Protein AF-A0A9D5Q7T9-F1 (afdb_monomer_lite)

Secondary structure (DSSP, 8-state):
-PPPP-HHHHGGGEEE----PPPTTPPP--PEE-S-BEEETTEEE---TT--EEEGGGEEEEEEEEETTEEEEEEEEEEETT-SSPEEEETTTB-HHHH-TT--S--HHHHHHHHHHHHHHSSSEEE-HHHHHHHHH-PPPEESSHHHHHHHHHHHHTTTTTEEEEE-TTT--EEEEEGGG--TT-EEEE-TTT--EEEEPPPPPPPP----S---EEE-TTT--EEETT-SB-TTT--BSS-------PPPPP--PPP-------PPPPPP-PPPPPPP--TTS-GGG---------HHHHHHHHHHHHHHHHHHHHHHHHHHHHHHHHHHHHHHHHHHHHHIIIIISPPPPSSPS--HHHHHHHHHHHHHHHHHHHHHHHHHHHHHHHHHHHHHHHHHHHHHHHHHHTT--

Sequence (413 aa):
MAQSLTLKSISPKLRIVKPKTPPKDAPVTKAYHTTRVTALEGGLNLNRQDGGLVKYADISLLLVFRLDADPDTWYLEVFVYGQAAPFRLSQKVINYRQFLPQVSQRSKDNFAAFLLYLINQLDSVYIDENTLEFLKTQKVISYPDFSLFEEYTRQLWFQLMTWMKFRCEHCGEVYWVDESKVTEQGAKTKCVKCQQIITVKKRPKPEPFTSKEARKTVSCPHCQYENPEGSQFCVMCQKPLVSFTPTPKPQAPPSRSEPAPQQAPEAPPEPTEQVPSPAPDLSTLPLQARTQIRTNLSLREIALSLQEDINTLENKFAWFTKFSKTMQVLGFVFLIGGILIAAYIYFVIPNPEPPEVFTSQQRLTYAGMALGTGFLLSLASIIVSNIISLNLEIERNTKVTALLIQRLLSKQE

InterPro domains:
  IPR011723 Zinc finger/thioredoxin putative [PF13717] (164-198)
  IPR011723 Zinc finger/thioredoxin putative [TIGR02098] (164-200)

pLDDT: mean 84.51, std 15.28, range [34.31, 98.56]

Radius of gyration: 34.23 Å; chains: 1; bounding box: 96×74×90 Å

Organism: NCBI:txid2044937

Structure (mmCIF, N/CA/C/O backbone):
data_AF-A0A9D5Q7T9-F1
#
_entry.id   AF-A0A9D5Q7T9-F1
#
loop_
_atom_site.group_PDB
_atom_site.id
_atom_site.type_symbol
_atom_site.label_atom_id
_atom_site.label_alt_id
_atom_site.label_comp_id
_atom_site.label_asym_id
_atom_site.label_entity_id
_atom_site.label_seq_id
_atom_site.pdbx_PDB_ins_code
_atom_site.Cartn_x
_atom_site.Cartn_y
_atom_site.Cartn_z
_atom_site.occupancy
_atom_site.B_iso_or_equiv
_atom_site.auth_seq_id
_atom_site.auth_comp_id
_atom_site.auth_asym_id
_atom_site.auth_atom_id
_atom_site.pdbx_PDB_model_num
ATOM 1 N N . MET A 1 1 ? -24.406 -15.693 -0.189 1.00 51.09 1 MET A N 1
ATOM 2 C CA . MET A 1 1 ? -23.409 -14.963 -1.005 1.00 51.09 1 MET A CA 1
ATOM 3 C C . MET A 1 1 ? -22.923 -13.778 -0.185 1.00 51.09 1 MET A C 1
ATOM 5 O O . MET A 1 1 ? -23.769 -13.081 0.361 1.00 51.09 1 MET A O 1
ATOM 9 N N . ALA A 1 2 ? -21.612 -13.583 -0.008 1.00 66.19 2 ALA A N 1
ATOM 10 C CA . ALA A 1 2 ? -21.124 -12.405 0.716 1.00 66.19 2 ALA A CA 1
ATOM 11 C C . ALA A 1 2 ? -21.390 -11.159 -0.136 1.00 66.19 2 ALA A C 1
ATOM 13 O O . ALA A 1 2 ? -21.081 -11.155 -1.326 1.00 66.19 2 ALA A O 1
ATOM 14 N N . GLN A 1 3 ? -22.001 -10.133 0.452 1.00 74.62 3 GLN A N 1
ATOM 15 C CA . GLN A 1 3 ? -22.281 -8.884 -0.244 1.00 74.62 3 GLN A CA 1
ATOM 16 C C . GLN A 1 3 ? -20.952 -8.265 -0.697 1.00 74.62 3 GLN A C 1
ATOM 18 O O . GLN A 1 3 ? -20.054 -8.055 0.120 1.00 74.62 3 GLN A O 1
ATOM 23 N N . SER A 1 4 ? -20.801 -8.014 -1.999 1.00 86.94 4 SER A N 1
ATOM 24 C CA . SER A 1 4 ? -19.589 -7.403 -2.542 1.00 86.94 4 SER A CA 1
ATOM 25 C C . SER A 1 4 ? -19.419 -6.008 -1.940 1.00 86.94 4 SER A C 1
ATOM 27 O O . SER A 1 4 ? -20.280 -5.145 -2.129 1.00 86.94 4 SER A O 1
ATOM 29 N N . LEU A 1 5 ? -18.327 -5.783 -1.209 1.00 93.56 5 LEU A N 1
ATOM 30 C CA . LEU A 1 5 ? -17.993 -4.463 -0.680 1.00 93.56 5 LEU A CA 1
ATOM 31 C C . LEU A 1 5 ? -17.764 -3.500 -1.848 1.00 93.56 5 LEU A C 1
ATOM 33 O O . LEU A 1 5 ? -17.031 -3.815 -2.783 1.00 93.56 5 LEU A O 1
ATOM 37 N N . THR A 1 6 ? -18.386 -2.323 -1.800 1.00 95.44 6 THR A N 1
ATOM 38 C CA . THR A 1 6 ? -18.256 -1.301 -2.848 1.00 95.44 6 THR A CA 1
ATOM 39 C C . THR A 1 6 ? -17.743 0.006 -2.258 1.00 95.44 6 THR A C 1
ATOM 41 O O . THR A 1 6 ? -17.897 0.268 -1.066 1.00 95.44 6 THR A O 1
ATOM 44 N N . LEU A 1 7 ? -17.184 0.888 -3.092 1.00 96.25 7 LEU A N 1
ATOM 45 C CA . LEU A 1 7 ? -16.765 2.219 -2.641 1.00 96.25 7 LEU A CA 1
ATOM 46 C C . LEU A 1 7 ? -17.922 3.006 -1.994 1.00 96.25 7 LEU A C 1
ATOM 48 O O . LEU A 1 7 ? -17.711 3.718 -1.017 1.00 96.25 7 LEU A O 1
ATOM 52 N N . LYS A 1 8 ? -19.157 2.832 -2.485 1.00 97.06 8 LYS A N 1
ATOM 53 C CA . LYS A 1 8 ? -20.352 3.483 -1.922 1.00 97.06 8 LYS A CA 1
ATOM 54 C C . LYS A 1 8 ? -20.645 3.040 -0.487 1.00 97.06 8 LYS A C 1
ATOM 56 O O . LYS A 1 8 ? -21.065 3.863 0.317 1.00 97.06 8 LYS A O 1
ATOM 61 N N . SER A 1 9 ? -20.416 1.768 -0.147 1.00 96.50 9 SER A N 1
ATOM 62 C CA . SER A 1 9 ? -20.680 1.272 1.211 1.00 96.50 9 SER A CA 1
ATOM 63 C C . SER A 1 9 ? -19.648 1.764 2.227 1.00 96.50 9 SER A C 1
ATOM 65 O O . SER A 1 9 ? -19.968 1.897 3.405 1.00 96.50 9 SER A O 1
ATOM 67 N N . ILE A 1 10 ? -18.420 2.057 1.786 1.00 97.00 10 ILE A N 1
ATOM 68 C CA . ILE A 1 10 ? -17.346 2.529 2.671 1.00 97.00 10 ILE A CA 1
ATOM 69 C C . ILE A 1 10 ? -17.153 4.049 2.665 1.00 97.00 10 ILE A C 1
ATOM 71 O O . ILE A 1 10 ? -16.509 4.572 3.573 1.00 97.00 10 ILE A O 1
ATOM 75 N N . SER A 1 11 ? -17.709 4.782 1.693 1.00 97.44 11 SER A N 1
ATOM 76 C CA . SER A 1 11 ? -17.495 6.229 1.564 1.00 97.44 11 SER A CA 1
ATOM 77 C C . SER A 1 11 ? -17.817 7.047 2.823 1.00 97.44 11 SER A C 1
ATOM 79 O O . SER A 1 11 ? -17.066 7.985 3.088 1.00 97.44 11 SER A O 1
ATOM 81 N N . PRO A 1 12 ? -18.828 6.712 3.660 1.00 96.56 12 PRO A N 1
ATOM 82 C CA . PRO A 1 12 ? -19.088 7.465 4.893 1.00 96.56 12 PRO A CA 1
ATOM 83 C C . PRO A 1 12 ? -17.943 7.397 5.919 1.00 96.56 12 PRO A C 1
ATOM 85 O O . PRO A 1 12 ? -17.804 8.298 6.752 1.00 96.56 12 PRO A O 1
ATOM 88 N N . LYS A 1 13 ? -17.112 6.348 5.850 1.00 96.81 13 LYS A N 1
ATOM 89 C CA . LYS A 1 13 ? -15.982 6.099 6.759 1.00 96.81 13 LYS A CA 1
ATOM 90 C C . LYS A 1 13 ? -14.727 6.878 6.362 1.00 96.81 13 LYS A C 1
ATOM 92 O O . LYS A 1 13 ? -13.858 7.113 7.204 1.00 96.81 13 LYS A O 1
ATOM 97 N N . LEU A 1 14 ? -14.634 7.285 5.097 1.00 98.00 14 LEU A N 1
ATOM 98 C CA . LEU A 1 14 ? -13.460 7.947 4.540 1.00 98.00 14 LEU A CA 1
ATOM 99 C C . LEU A 1 14 ? -13.390 9.417 4.964 1.00 98.00 14 LEU A C 1
ATOM 101 O O . LEU A 1 14 ? -14.397 10.130 5.036 1.00 98.00 14 LEU A O 1
ATOM 105 N N . ARG A 1 15 ? -12.170 9.876 5.228 1.00 97.69 15 ARG A N 1
ATOM 106 C CA . ARG A 1 15 ? -11.820 11.280 5.442 1.00 97.69 15 ARG A CA 1
ATOM 107 C C . ARG A 1 15 ? -10.625 11.601 4.551 1.00 97.69 15 ARG A C 1
ATOM 109 O O . ARG A 1 15 ? -9.664 10.843 4.530 1.00 97.69 15 ARG A O 1
ATOM 116 N N . ILE A 1 16 ? -10.684 12.695 3.798 1.00 98.00 16 ILE A N 1
ATOM 117 C CA . ILE A 1 16 ? -9.589 13.069 2.893 1.00 98.00 16 ILE A CA 1
ATOM 118 C C . ILE A 1 16 ? -8.628 14.000 3.622 1.00 98.00 16 ILE A C 1
ATOM 120 O O . ILE A 1 16 ? -9.053 15.007 4.191 1.00 98.00 16 ILE A O 1
ATOM 124 N N . VAL A 1 17 ? -7.341 13.665 3.600 1.00 97.62 17 VAL A N 1
ATOM 125 C CA . VAL A 1 17 ? -6.252 14.529 4.061 1.00 97.62 17 VAL A CA 1
ATOM 126 C C . VAL A 1 17 ? -5.467 15.042 2.857 1.00 97.62 17 VAL A C 1
ATOM 128 O O . VAL A 1 17 ? -5.203 14.305 1.910 1.00 97.62 17 VAL A O 1
ATOM 131 N N . LYS A 1 18 ? -5.115 16.330 2.885 1.00 97.75 18 LYS A N 1
ATOM 132 C CA . LYS A 1 18 ? -4.291 16.975 1.858 1.00 97.75 18 LYS A CA 1
ATOM 133 C C . LYS A 1 18 ? -2.884 17.225 2.396 1.00 97.75 18 LYS A C 1
ATOM 135 O O . LYS A 1 18 ? -2.761 17.536 3.587 1.00 97.75 18 LYS A O 1
ATOM 140 N N . PRO A 1 19 ? -1.843 17.124 1.555 1.00 97.31 19 PRO A N 1
ATOM 141 C CA . PRO A 1 19 ? -0.477 17.415 1.970 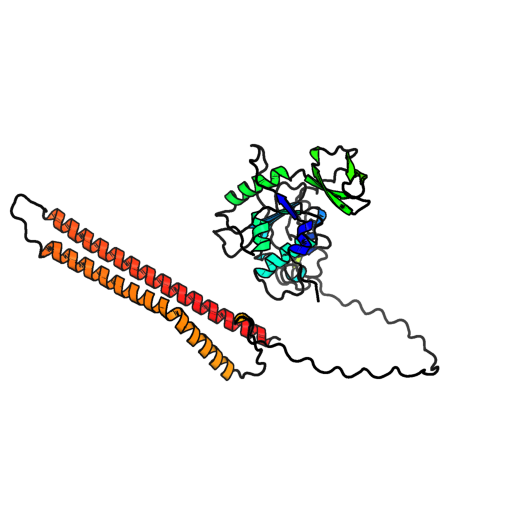1.00 97.31 19 PRO A CA 1
ATOM 142 C C . PRO A 1 19 ? -0.350 18.865 2.448 1.00 97.31 19 PRO A C 1
ATOM 144 O O . PRO A 1 19 ? -0.978 19.775 1.902 1.00 97.31 19 PRO A O 1
ATOM 147 N N . LYS A 1 20 ? 0.459 19.074 3.487 1.00 97.25 20 LYS A N 1
ATOM 148 C CA . LYS A 1 20 ? 0.875 20.397 3.965 1.00 97.25 20 LYS A CA 1
ATOM 149 C C . LYS A 1 20 ? 2.376 20.410 4.185 1.00 97.25 20 LYS A C 1
ATOM 151 O O . LYS A 1 20 ? 2.961 19.379 4.494 1.00 97.25 20 LYS A O 1
ATOM 156 N N . THR A 1 21 ? 2.984 21.585 4.083 1.00 96.62 21 THR A N 1
ATOM 157 C CA . THR A 1 21 ? 4.404 21.753 4.392 1.00 96.62 21 THR A CA 1
ATOM 158 C C . THR A 1 21 ? 4.656 21.390 5.860 1.00 96.62 21 THR A C 1
ATOM 160 O O . THR A 1 21 ? 4.076 22.036 6.740 1.00 96.62 21 THR A O 1
ATOM 163 N N . PRO A 1 22 ? 5.474 20.362 6.145 1.00 93.62 22 PRO A N 1
ATOM 164 C CA . PRO A 1 22 ? 5.781 19.976 7.507 1.00 93.62 22 PRO A CA 1
ATOM 165 C C . PRO A 1 22 ? 6.674 21.036 8.164 1.00 93.62 22 PRO A C 1
ATOM 167 O O . PRO A 1 22 ? 7.466 21.692 7.477 1.00 93.62 22 PRO A O 1
ATOM 170 N N . PRO A 1 23 ? 6.585 21.216 9.490 1.00 93.81 23 PRO A N 1
ATOM 171 C CA . PRO A 1 23 ? 7.565 22.012 10.212 1.00 93.81 23 PRO A CA 1
ATOM 172 C C . PRO A 1 23 ? 8.955 21.346 10.131 1.00 93.81 23 PRO A C 1
ATOM 174 O O . PRO A 1 23 ? 9.077 20.156 9.830 1.00 93.81 23 PRO A O 1
ATOM 177 N N . LYS A 1 24 ? 10.026 22.119 10.366 1.00 91.88 24 LYS A N 1
ATOM 178 C CA . LYS A 1 24 ? 11.422 21.652 10.199 1.00 91.88 24 LYS A CA 1
ATOM 179 C C . LYS A 1 24 ? 11.769 20.438 11.071 1.00 91.88 24 LYS A C 1
ATOM 181 O O . LYS A 1 24 ? 12.643 19.661 10.707 1.00 91.88 24 LYS A O 1
ATOM 186 N N . ASP A 1 25 ? 11.089 20.298 12.199 1.00 90.69 25 ASP A N 1
ATOM 187 C CA . ASP A 1 25 ? 11.231 19.258 13.218 1.00 90.69 25 ASP A CA 1
ATOM 188 C C . ASP A 1 25 ? 10.239 18.093 13.050 1.00 90.69 25 ASP A C 1
ATOM 190 O O . ASP A 1 25 ? 10.173 17.210 13.906 1.00 90.69 25 ASP A O 1
ATOM 194 N N . ALA A 1 26 ? 9.471 18.053 11.955 1.00 89.75 26 ALA A N 1
ATOM 195 C CA . ALA A 1 26 ? 8.551 16.950 11.710 1.00 89.75 26 ALA A CA 1
ATOM 196 C C . ALA A 1 26 ? 9.301 15.607 11.619 1.00 89.75 26 ALA A C 1
ATOM 198 O O . ALA A 1 26 ? 10.310 15.510 10.906 1.00 89.75 26 ALA A O 1
ATOM 199 N N . PRO A 1 27 ? 8.797 14.551 12.283 1.00 84.94 27 PRO A N 1
ATOM 200 C CA . PRO A 1 27 ? 9.458 13.257 12.304 1.00 84.94 27 PRO A CA 1
ATOM 201 C C . PRO A 1 27 ? 9.547 12.654 10.898 1.00 84.94 27 PRO A C 1
ATOM 203 O O . PRO A 1 27 ? 8.631 12.771 10.080 1.00 84.94 27 PRO A O 1
ATOM 206 N N . VAL A 1 28 ? 10.662 11.976 10.628 1.00 85.69 28 VAL A N 1
ATOM 207 C CA . VAL A 1 28 ? 10.853 11.206 9.394 1.00 85.69 28 VAL A CA 1
ATOM 208 C C . VAL A 1 28 ? 9.915 10.000 9.408 1.00 85.69 28 VAL A C 1
ATOM 210 O O . VAL A 1 28 ? 9.805 9.304 10.415 1.00 85.69 28 VAL A O 1
ATOM 213 N N . THR A 1 29 ? 9.265 9.718 8.279 1.00 87.56 29 THR A N 1
ATOM 214 C CA . THR A 1 29 ? 8.276 8.634 8.162 1.00 87.56 29 THR A CA 1
ATOM 215 C C . THR A 1 29 ? 8.866 7.371 7.535 1.00 87.56 29 THR A C 1
ATOM 217 O O . THR A 1 29 ? 8.291 6.780 6.628 1.00 87.56 29 THR A O 1
ATOM 220 N N . LYS A 1 30 ? 10.027 6.921 8.022 1.00 94.19 30 LYS A N 1
ATOM 221 C CA . LYS A 1 30 ? 10.645 5.697 7.499 1.00 94.19 30 LYS A CA 1
ATOM 222 C C . LYS A 1 30 ? 9.816 4.481 7.898 1.00 94.19 30 LYS A C 1
ATOM 224 O O . LYS A 1 30 ? 9.792 4.104 9.069 1.00 94.19 30 LYS A O 1
ATOM 229 N N . ALA A 1 31 ? 9.146 3.874 6.927 1.00 94.31 31 ALA A N 1
ATOM 230 C CA . ALA A 1 31 ? 8.226 2.785 7.200 1.00 94.31 31 ALA A CA 1
ATOM 231 C C . ALA A 1 31 ? 8.946 1.526 7.686 1.00 94.31 31 ALA A C 1
ATOM 233 O O . ALA A 1 31 ? 10.023 1.158 7.208 1.00 94.31 31 ALA A O 1
ATOM 234 N N . TYR A 1 32 ? 8.299 0.806 8.592 1.00 93.38 32 TYR A N 1
ATOM 235 C CA . TYR A 1 32 ? 8.768 -0.508 8.976 1.00 93.38 32 TYR A CA 1
ATOM 236 C C . TYR A 1 32 ? 8.429 -1.559 7.920 1.00 93.38 32 TYR A C 1
ATOM 238 O O . TYR A 1 32 ? 7.305 -1.612 7.405 1.00 9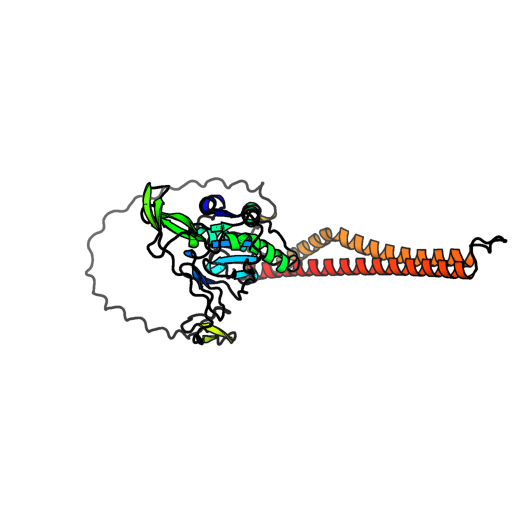3.38 32 TYR A O 1
ATOM 246 N N . HIS A 1 33 ? 9.386 -2.449 7.659 1.00 89.12 33 HIS A N 1
ATOM 247 C CA . HIS A 1 33 ? 9.189 -3.576 6.757 1.00 89.12 33 HIS A CA 1
ATOM 248 C C . HIS A 1 33 ? 8.324 -4.663 7.409 1.00 89.12 33 HIS A C 1
ATOM 250 O O . HIS A 1 33 ? 8.486 -4.990 8.586 1.00 89.12 33 HIS A O 1
ATOM 256 N N . THR A 1 34 ? 7.424 -5.262 6.629 1.00 92.19 34 THR A N 1
ATOM 257 C CA . THR A 1 34 ? 6.592 -6.390 7.064 1.00 92.19 34 THR A CA 1
ATOM 258 C C . THR A 1 34 ? 6.932 -7.641 6.266 1.00 92.19 34 THR A C 1
ATOM 260 O O . THR A 1 34 ? 7.130 -7.590 5.055 1.00 92.19 34 THR A O 1
ATOM 263 N N . THR A 1 35 ? 7.055 -8.779 6.945 1.00 89.38 35 THR A N 1
ATOM 264 C CA . THR A 1 35 ? 7.414 -10.057 6.305 1.00 89.38 35 THR A CA 1
ATOM 265 C C . THR A 1 35 ? 6.175 -10.797 5.815 1.00 89.38 35 THR A C 1
ATOM 267 O O . THR A 1 35 ? 6.207 -11.448 4.771 1.00 89.38 35 THR A O 1
ATOM 270 N N . ARG A 1 36 ? 5.071 -10.700 6.564 1.00 92.06 36 ARG A N 1
ATOM 271 C CA . ARG A 1 36 ? 3.796 -11.334 6.238 1.00 92.06 36 ARG A CA 1
ATOM 272 C C . ARG A 1 36 ? 2.643 -10.646 6.947 1.00 92.06 36 ARG A C 1
ATOM 274 O O . ARG A 1 36 ? 2.738 -10.353 8.129 1.00 92.06 36 ARG A O 1
ATOM 281 N N . VAL A 1 37 ? 1.526 -10.473 6.252 1.00 95.31 37 VAL A N 1
ATOM 282 C CA . VAL A 1 37 ? 0.297 -9.915 6.825 1.00 95.31 37 VAL A CA 1
ATOM 283 C C . VAL A 1 37 ? -0.756 -11.009 6.915 1.00 95.31 37 VAL A C 1
ATOM 285 O O . VAL A 1 37 ? -1.114 -11.631 5.913 1.00 95.31 37 VAL A O 1
ATOM 288 N N . THR A 1 38 ? -1.235 -11.250 8.128 1.00 94.81 38 THR A N 1
ATOM 289 C CA . THR A 1 38 ? -2.236 -12.266 8.470 1.00 94.81 38 THR A CA 1
ATOM 290 C C . THR A 1 38 ? -3.381 -11.638 9.253 1.00 94.81 38 THR A C 1
ATOM 292 O O . THR A 1 38 ? -3.207 -10.588 9.878 1.00 94.81 38 THR A O 1
ATOM 295 N N . ALA A 1 39 ? -4.564 -12.243 9.174 1.00 94.00 39 ALA A N 1
ATOM 296 C CA . ALA A 1 39 ? -5.730 -11.747 9.892 1.00 94.00 39 ALA A CA 1
ATOM 297 C C . ALA A 1 39 ? -5.600 -12.039 11.392 1.00 94.00 39 ALA A C 1
ATOM 299 O O . ALA A 1 39 ? -5.124 -13.106 11.784 1.00 94.00 39 ALA A O 1
ATOM 300 N N . LEU A 1 40 ? -6.038 -11.092 12.219 1.00 93.31 40 LEU A N 1
ATOM 301 C CA . LEU A 1 40 ? -6.204 -11.252 13.660 1.00 93.31 40 LEU A CA 1
ATOM 302 C C . LEU A 1 40 ? -7.622 -10.813 14.038 1.00 93.31 40 LEU A C 1
ATOM 304 O O . LEU A 1 40 ? -8.202 -9.940 13.385 1.00 93.31 40 LEU A O 1
ATOM 308 N N . GLU A 1 41 ? -8.174 -11.380 15.107 1.00 90.44 41 GLU A N 1
ATOM 309 C CA . GLU A 1 41 ? -9.418 -10.878 15.687 1.00 90.44 41 GLU A CA 1
ATOM 310 C C . GLU A 1 41 ? -9.245 -9.399 16.078 1.00 90.44 41 GLU A C 1
ATOM 312 O O . GLU A 1 41 ? -8.392 -9.038 16.888 1.00 90.44 41 GLU A O 1
ATOM 317 N N . GLY A 1 42 ? -10.001 -8.516 15.422 1.00 92.88 42 GLY A N 1
ATOM 318 C CA . GLY A 1 42 ? -9.921 -7.072 15.645 1.00 92.88 42 GLY A CA 1
ATOM 319 C C . GLY A 1 42 ? -8.675 -6.372 15.080 1.00 92.88 42 GLY A C 1
ATOM 320 O O . GLY A 1 42 ? -8.446 -5.206 15.417 1.00 92.88 42 GLY A O 1
ATOM 321 N N . GLY A 1 43 ? -7.874 -7.018 14.221 1.00 95.62 43 GLY A N 1
ATOM 322 C CA . GLY A 1 43 ? -6.709 -6.359 13.633 1.00 95.62 43 GLY A CA 1
ATOM 323 C C . GLY A 1 43 ? -5.922 -7.145 12.586 1.00 95.62 43 GLY A C 1
ATOM 324 O O . GLY A 1 43 ? -6.416 -8.060 11.927 1.00 95.62 43 GLY A O 1
ATOM 325 N N . LEU A 1 44 ? -4.659 -6.753 12.442 1.00 96.12 44 LEU A N 1
ATOM 326 C CA . LEU A 1 44 ? -3.663 -7.340 11.555 1.00 96.12 44 LEU A CA 1
ATOM 327 C C . LEU A 1 44 ? -2.509 -7.895 12.380 1.00 96.12 44 LEU A C 1
ATOM 329 O O . LEU A 1 44 ? -2.065 -7.258 13.333 1.00 96.12 44 LEU A O 1
ATOM 333 N N . ASN A 1 45 ? -1.983 -9.042 11.970 1.00 94.00 45 ASN A N 1
ATOM 334 C CA . ASN A 1 45 ? -0.694 -9.537 12.428 1.00 94.00 45 ASN A CA 1
ATOM 335 C C . ASN A 1 45 ? 0.327 -9.418 11.288 1.00 94.00 45 ASN A C 1
ATOM 337 O O . ASN A 1 45 ? 0.229 -10.113 10.275 1.00 94.00 45 ASN A O 1
ATOM 341 N N . LEU A 1 46 ? 1.296 -8.526 11.479 1.00 93.62 46 LEU A N 1
ATOM 342 C CA . LEU A 1 46 ? 2.367 -8.187 10.541 1.00 93.62 46 LEU A CA 1
ATOM 343 C C . LEU A 1 46 ? 3.595 -9.109 10.649 1.00 93.62 46 LEU A C 1
ATOM 345 O O . LEU A 1 46 ? 4.577 -8.900 9.934 1.00 93.62 46 LEU A O 1
ATOM 349 N N . ASN A 1 47 ? 3.540 -10.110 11.540 1.00 85.25 47 ASN A N 1
ATOM 350 C CA . ASN A 1 47 ? 4.498 -11.212 11.658 1.00 85.25 47 ASN A CA 1
ATOM 351 C C . ASN A 1 47 ? 5.971 -10.768 11.772 1.00 85.25 47 ASN A C 1
ATOM 353 O O . ASN A 1 47 ? 6.874 -11.354 11.174 1.00 85.25 47 ASN A O 1
ATOM 357 N N . ARG A 1 48 ? 6.211 -9.696 12.528 1.00 83.88 48 ARG A N 1
ATOM 358 C CA . ARG A 1 48 ? 7.553 -9.176 12.802 1.00 83.88 48 ARG A CA 1
ATOM 359 C C . ARG A 1 48 ? 8.086 -9.690 14.137 1.00 83.88 48 ARG A C 1
ATOM 361 O O . ARG A 1 48 ? 7.310 -9.967 15.053 1.00 83.88 48 ARG A O 1
ATOM 368 N N . GLN A 1 49 ? 9.412 -9.755 14.242 1.00 71.38 49 GLN A N 1
ATOM 369 C CA . GLN A 1 49 ? 10.120 -10.213 15.442 1.00 71.38 49 GLN A CA 1
ATOM 370 C C . GLN A 1 49 ? 9.910 -9.286 16.647 1.00 71.38 49 GLN A C 1
ATOM 372 O O . GLN A 1 49 ? 9.751 -9.758 17.766 1.00 71.38 49 GLN A O 1
ATOM 377 N N . ASP A 1 50 ? 9.829 -7.976 16.417 1.00 69.12 50 ASP A N 1
ATOM 378 C CA . ASP A 1 50 ? 9.605 -6.944 17.437 1.00 69.12 50 ASP A CA 1
ATOM 379 C C . ASP A 1 50 ? 8.121 -6.738 17.790 1.00 69.12 50 ASP A C 1
ATOM 381 O O . ASP A 1 50 ? 7.759 -5.824 18.527 1.00 69.12 50 ASP A O 1
ATOM 385 N N . GLY A 1 51 ? 7.243 -7.609 17.286 1.00 70.19 51 GLY A N 1
ATOM 386 C CA . GLY A 1 51 ? 5.799 -7.455 17.381 1.00 70.19 51 GLY A CA 1
ATOM 387 C C . GLY A 1 51 ? 5.205 -6.765 16.154 1.00 70.19 51 GLY A C 1
ATOM 388 O O . GLY A 1 51 ? 5.871 -6.114 15.361 1.00 70.19 51 GLY A O 1
ATOM 389 N N . GLY A 1 52 ? 3.909 -6.959 15.939 1.00 80.56 52 GLY A N 1
ATOM 390 C CA . GLY A 1 52 ? 3.257 -6.477 14.723 1.00 80.56 52 GLY A CA 1
ATOM 391 C C . GLY A 1 52 ? 1.750 -6.628 14.770 1.00 80.56 52 GLY A C 1
ATOM 392 O O . GLY A 1 52 ? 1.133 -6.894 13.747 1.00 80.56 52 GLY A O 1
ATOM 393 N N . LEU A 1 53 ? 1.163 -6.538 15.962 1.00 91.25 53 LEU A N 1
ATOM 394 C CA . LEU A 1 53 ? -0.283 -6.596 16.123 1.00 91.25 53 LEU A CA 1
ATOM 395 C C . LEU A 1 53 ? -0.827 -5.176 15.981 1.00 91.25 53 LEU A C 1
ATOM 397 O O . LEU A 1 53 ? -0.547 -4.317 16.813 1.00 91.25 53 LEU A O 1
ATOM 401 N N . VAL A 1 54 ? -1.583 -4.930 14.918 1.00 94.31 54 VAL A N 1
ATOM 402 C CA . VAL A 1 54 ? -2.193 -3.629 14.633 1.00 94.31 54 VAL A CA 1
ATOM 403 C C . VAL A 1 54 ? -3.699 -3.764 14.760 1.00 94.31 54 VAL A C 1
ATOM 405 O O . VAL A 1 54 ? -4.326 -4.445 13.954 1.00 94.31 54 VAL A O 1
ATOM 408 N N . LYS A 1 55 ? -4.301 -3.122 15.763 1.00 95.00 55 LYS A N 1
ATOM 409 C CA . LYS A 1 55 ? -5.759 -3.139 15.945 1.00 95.00 55 LYS A CA 1
ATOM 410 C C . LYS A 1 55 ? -6.427 -2.219 14.927 1.00 95.00 55 LYS A C 1
ATOM 412 O O . LYS A 1 55 ? -5.943 -1.116 14.679 1.00 95.00 55 LYS A O 1
ATOM 417 N N . TYR A 1 56 ? -7.588 -2.612 14.404 1.00 96.12 56 TYR A N 1
ATOM 418 C CA . TYR A 1 56 ? -8.363 -1.781 13.471 1.00 96.12 56 TYR A CA 1
ATOM 419 C C . TYR A 1 56 ? -8.715 -0.409 14.070 1.00 96.12 56 TYR A C 1
ATOM 421 O O . TYR A 1 56 ? -8.614 0.619 13.402 1.00 96.12 56 TYR A O 1
ATOM 429 N N . ALA A 1 57 ? -9.041 -0.362 15.363 1.00 94.00 57 ALA A N 1
ATOM 430 C CA . ALA A 1 57 ? -9.341 0.888 16.062 1.00 94.00 57 ALA A CA 1
ATOM 431 C C . ALA A 1 57 ? -8.178 1.903 16.044 1.00 94.00 57 ALA A C 1
ATOM 433 O O . ALA A 1 57 ? -8.421 3.100 16.191 1.00 94.00 57 ALA A O 1
ATOM 434 N N . ASP A 1 58 ? -6.940 1.443 15.836 1.00 94.19 58 ASP A N 1
ATOM 435 C CA . ASP A 1 58 ? -5.727 2.260 15.953 1.00 94.19 58 ASP A CA 1
ATOM 436 C C . ASP A 1 58 ? -5.207 2.741 14.594 1.00 94.19 58 ASP A C 1
ATOM 438 O O . ASP A 1 58 ? -4.369 3.636 14.548 1.00 94.19 58 ASP A O 1
ATOM 442 N N . ILE A 1 59 ? -5.699 2.182 13.482 1.00 96.38 59 ILE A N 1
ATOM 443 C CA . ILE A 1 59 ? -5.277 2.567 12.128 1.00 96.38 59 ILE A CA 1
ATOM 444 C C . ILE A 1 59 ? -5.830 3.950 11.795 1.00 96.38 59 ILE A C 1
ATOM 446 O O . ILE A 1 59 ? -7.041 4.103 11.639 1.00 96.38 59 ILE A O 1
ATOM 450 N N . SER A 1 60 ? -4.967 4.949 11.643 1.00 96.56 60 SER A N 1
ATOM 451 C CA . SER A 1 60 ? -5.392 6.330 11.425 1.00 96.56 60 SER A CA 1
ATOM 452 C C . SER A 1 60 ? -5.443 6.739 9.955 1.00 96.56 60 SER A C 1
ATOM 454 O O . SER A 1 60 ? -6.391 7.404 9.537 1.00 96.56 60 SER A O 1
ATOM 456 N N . LEU A 1 61 ? -4.442 6.330 9.177 1.00 98.12 61 LEU A N 1
ATOM 457 C CA . LEU A 1 61 ? -4.260 6.714 7.779 1.00 98.12 61 LEU A CA 1
ATOM 458 C C . LEU A 1 61 ? -3.843 5.487 6.955 1.00 98.12 61 LEU A C 1
ATOM 460 O O . LEU A 1 61 ? -3.044 4.668 7.414 1.00 98.12 61 LEU A O 1
ATOM 464 N N . LEU A 1 62 ? -4.408 5.363 5.755 1.00 98.50 62 LEU A N 1
ATOM 465 C CA . LEU A 1 62 ? -4.066 4.342 4.764 1.00 98.50 62 LEU A CA 1
ATOM 466 C C . LEU A 1 62 ? -3.635 5.019 3.465 1.00 98.50 62 LEU A C 1
ATOM 468 O O . LEU A 1 62 ? -4.375 5.858 2.954 1.00 98.50 62 LEU A O 1
ATOM 472 N N . LEU A 1 63 ? -2.479 4.629 2.928 1.00 98.56 63 LEU A N 1
ATOM 473 C CA . LEU A 1 63 ? -1.940 5.167 1.676 1.00 98.56 63 LEU A CA 1
ATOM 474 C C . LEU A 1 63 ? -1.552 4.051 0.711 1.00 98.56 63 LEU A C 1
ATOM 476 O O . LEU A 1 63 ? -0.818 3.140 1.090 1.00 98.56 63 LEU A O 1
ATOM 480 N N . VAL A 1 64 ? -2.014 4.132 -0.535 1.00 98.38 64 VAL A N 1
ATOM 481 C CA . VAL A 1 64 ? -1.665 3.183 -1.601 1.00 98.38 64 VAL A CA 1
ATOM 482 C C . VAL A 1 64 ? -0.718 3.825 -2.598 1.00 98.38 64 VAL A C 1
ATOM 484 O O . VAL A 1 64 ? -0.979 4.919 -3.091 1.00 98.38 64 VAL A O 1
ATOM 487 N N . PHE A 1 65 ? 0.347 3.110 -2.950 1.00 98.19 65 PHE A N 1
ATOM 488 C CA . PHE A 1 65 ? 1.318 3.574 -3.934 1.00 98.19 65 PHE A CA 1
ATOM 489 C C . PHE A 1 65 ? 2.060 2.415 -4.616 1.00 98.19 65 PHE A C 1
ATOM 491 O O . PHE A 1 65 ? 1.924 1.242 -4.254 1.00 98.19 65 PHE A O 1
ATOM 498 N N . ARG A 1 66 ? 2.851 2.765 -5.628 1.00 97.94 66 ARG A N 1
ATOM 499 C CA . ARG A 1 66 ? 3.781 1.905 -6.371 1.00 97.94 66 ARG A CA 1
ATOM 500 C C . ARG A 1 66 ? 5.133 2.604 -6.464 1.00 97.94 66 ARG A C 1
ATOM 502 O O . ARG A 1 66 ? 5.188 3.830 -6.412 1.00 97.94 66 ARG A O 1
ATOM 509 N N . LEU A 1 67 ? 6.199 1.833 -6.657 1.00 98.06 67 LEU A N 1
ATOM 510 C CA . LEU A 1 67 ? 7.496 2.373 -7.051 1.00 98.06 67 LEU A CA 1
ATOM 511 C C . LEU A 1 67 ? 7.766 2.156 -8.540 1.00 98.06 67 LEU A C 1
ATOM 513 O O . LEU A 1 67 ? 7.414 1.108 -9.078 1.00 98.06 67 LEU A O 1
ATOM 517 N N . ASP A 1 68 ? 8.451 3.097 -9.183 1.00 97.50 68 ASP A N 1
ATOM 518 C CA . ASP A 1 68 ? 8.913 2.939 -10.569 1.00 97.50 68 ASP A CA 1
ATOM 519 C C . ASP A 1 68 ? 9.969 1.831 -10.691 1.00 97.50 68 ASP A C 1
ATOM 521 O O . ASP A 1 68 ? 9.993 1.105 -11.682 1.00 97.50 68 ASP A O 1
ATOM 525 N N . ALA A 1 69 ? 10.786 1.643 -9.648 1.00 95.31 69 ALA A N 1
ATOM 526 C CA . ALA A 1 69 ? 11.772 0.565 -9.569 1.00 95.31 69 ALA A CA 1
ATOM 527 C C . ALA A 1 69 ? 11.159 -0.840 -9.373 1.00 95.31 69 ALA A C 1
ATOM 529 O O . ALA A 1 69 ? 11.831 -1.836 -9.631 1.00 95.31 69 ALA A O 1
ATOM 530 N N . ASP A 1 70 ? 9.904 -0.939 -8.914 1.00 95.62 70 ASP A N 1
ATOM 531 C CA . ASP A 1 70 ? 9.182 -2.212 -8.742 1.00 95.62 70 ASP A CA 1
ATOM 532 C C . ASP A 1 70 ? 7.723 -2.060 -9.217 1.00 95.62 70 ASP A C 1
ATOM 534 O O . ASP A 1 70 ? 6.789 -1.994 -8.404 1.00 95.62 70 ASP A O 1
ATOM 538 N N . PRO A 1 71 ? 7.499 -1.977 -10.545 1.00 95.31 71 PRO A N 1
ATOM 539 C CA . PRO A 1 71 ? 6.194 -1.636 -11.107 1.00 95.31 71 PRO A CA 1
ATOM 540 C C . PRO A 1 71 ? 5.128 -2.721 -10.881 1.00 95.31 71 PRO A C 1
ATOM 542 O O . PRO A 1 71 ? 3.924 -2.450 -11.000 1.00 95.31 71 PRO A O 1
ATOM 545 N N . ASP A 1 72 ? 5.570 -3.932 -10.536 1.00 95.06 72 ASP A N 1
ATOM 546 C CA . ASP A 1 72 ? 4.747 -5.109 -10.273 1.00 95.06 72 ASP A CA 1
ATOM 547 C C . ASP A 1 72 ? 4.367 -5.265 -8.801 1.00 95.06 72 ASP A C 1
ATOM 549 O O . ASP A 1 72 ? 3.646 -6.203 -8.451 1.00 95.06 72 ASP A O 1
ATOM 553 N N . THR A 1 73 ? 4.811 -4.366 -7.921 1.00 95.75 73 THR A N 1
ATOM 554 C CA . THR A 1 73 ? 4.436 -4.374 -6.507 1.00 95.75 73 THR A CA 1
ATOM 555 C C . THR A 1 73 ? 3.626 -3.143 -6.147 1.00 95.75 73 THR A C 1
ATOM 557 O O . THR A 1 73 ? 4.056 -2.003 -6.301 1.00 95.75 73 THR A O 1
ATOM 560 N N . TRP A 1 74 ? 2.435 -3.389 -5.611 1.00 97.06 74 TRP A N 1
ATOM 561 C CA . TRP A 1 74 ? 1.645 -2.374 -4.930 1.00 97.06 74 TRP A CA 1
ATOM 562 C C . TRP A 1 74 ? 1.936 -2.418 -3.437 1.00 97.06 74 TRP A C 1
ATOM 564 O O . TRP A 1 74 ? 2.121 -3.494 -2.855 1.00 97.06 74 TRP A O 1
ATOM 574 N N . TYR A 1 75 ? 1.975 -1.243 -2.831 1.00 97.81 75 TYR A N 1
ATOM 575 C CA . TYR A 1 75 ? 2.240 -1.058 -1.418 1.00 97.81 75 TYR A CA 1
ATOM 576 C C . TYR A 1 75 ? 1.053 -0.366 -0.758 1.00 97.81 75 TYR A C 1
ATOM 578 O O . TYR A 1 75 ? 0.415 0.507 -1.346 1.00 97.81 75 TYR A O 1
ATOM 586 N N . LEU A 1 76 ? 0.766 -0.777 0.473 1.00 98.12 76 LEU A N 1
ATOM 587 C CA . LEU A 1 76 ? -0.144 -0.102 1.386 1.00 98.12 76 LEU A CA 1
ATOM 588 C C . LEU A 1 76 ? 0.658 0.320 2.611 1.00 98.12 76 LEU A C 1
ATOM 590 O O . LEU A 1 76 ? 1.210 -0.536 3.300 1.00 98.12 76 LEU A O 1
ATOM 594 N N . GLU A 1 77 ? 0.711 1.611 2.907 1.00 97.88 77 GLU A N 1
ATOM 595 C CA . GLU A 1 77 ? 1.203 2.087 4.194 1.00 97.88 77 GLU A CA 1
ATOM 596 C C . GLU A 1 77 ? 0.063 2.278 5.185 1.00 97.88 77 GLU A C 1
ATOM 598 O O . GLU A 1 77 ? -0.938 2.940 4.906 1.00 97.88 77 GLU A O 1
ATOM 603 N N . VAL A 1 78 ? 0.233 1.658 6.352 1.00 97.62 78 VAL A N 1
ATOM 604 C CA . VAL A 1 78 ? -0.709 1.686 7.466 1.00 97.62 78 VAL A CA 1
ATOM 605 C C . VAL A 1 78 ? -0.104 2.520 8.583 1.00 97.62 78 VAL A C 1
ATOM 607 O O . VAL A 1 78 ? 0.856 2.105 9.233 1.00 97.62 78 VAL A O 1
ATOM 610 N N . PHE A 1 79 ? -0.682 3.689 8.822 1.00 96.50 79 PHE A N 1
ATOM 611 C CA . PHE A 1 79 ? -0.296 4.564 9.921 1.00 96.50 79 PHE A CA 1
ATOM 612 C C . PHE A 1 79 ? -1.152 4.258 11.139 1.00 96.50 79 PHE A C 1
ATOM 614 O O . PHE A 1 79 ? -2.377 4.150 11.040 1.00 96.50 79 PHE A O 1
ATOM 621 N N . VAL A 1 80 ? -0.509 4.144 12.294 1.00 94.38 80 VAL A N 1
ATOM 622 C CA . VAL A 1 80 ? -1.156 3.775 13.552 1.00 94.38 80 VAL A CA 1
ATOM 623 C C . VAL A 1 80 ? -1.031 4.932 14.531 1.00 94.38 80 VAL A C 1
ATOM 625 O O . VAL A 1 80 ? 0.041 5.517 14.673 1.00 94.38 80 VAL A O 1
ATOM 628 N N . TYR A 1 81 ? -2.130 5.273 15.199 1.00 92.75 81 TYR A N 1
ATOM 629 C CA . TYR A 1 81 ? -2.166 6.316 16.218 1.00 92.75 81 TYR A CA 1
ATOM 630 C C . TYR A 1 81 ? -1.046 6.137 17.253 1.00 92.75 81 TYR A C 1
ATOM 632 O O . TYR A 1 81 ? -0.829 5.038 17.758 1.00 92.75 81 TYR A O 1
ATOM 640 N N . GLY A 1 82 ? -0.337 7.220 17.572 1.00 88.50 82 GLY A N 1
ATOM 641 C CA . GLY A 1 82 ? 0.751 7.213 18.551 1.00 88.50 82 GLY A CA 1
ATOM 642 C C . GLY A 1 82 ? 2.059 6.564 18.081 1.00 88.50 82 GLY A C 1
ATOM 643 O O . GLY A 1 82 ? 3.043 6.640 18.813 1.00 88.50 82 GLY A O 1
ATOM 644 N N . GLN A 1 83 ? 2.112 5.974 16.882 1.00 90.19 83 GLN A N 1
ATOM 645 C CA . GLN A 1 83 ? 3.348 5.440 16.303 1.00 90.19 83 GLN A CA 1
ATOM 646 C C . GLN A 1 83 ? 4.038 6.495 15.431 1.00 90.19 83 GLN A C 1
ATOM 648 O O . GLN A 1 83 ? 3.400 7.198 14.648 1.00 90.19 83 GLN A O 1
ATOM 653 N N . ALA A 1 84 ? 5.362 6.601 15.550 1.00 88.56 84 ALA A N 1
ATOM 654 C CA . ALA A 1 84 ? 6.140 7.578 14.785 1.00 88.56 84 ALA A CA 1
ATOM 655 C C . ALA A 1 84 ? 6.237 7.219 13.292 1.00 88.56 84 ALA A C 1
ATOM 657 O O . ALA A 1 84 ? 6.265 8.110 12.446 1.00 88.56 84 ALA A O 1
ATOM 658 N N . ALA A 1 85 ? 6.257 5.922 12.976 1.00 92.12 85 ALA A N 1
ATOM 659 C CA . ALA A 1 85 ? 6.457 5.404 11.630 1.00 92.12 85 ALA A CA 1
ATOM 660 C C . ALA A 1 85 ? 5.318 4.464 11.192 1.00 92.12 85 ALA A C 1
ATOM 662 O O . ALA A 1 85 ? 4.762 3.738 12.025 1.00 92.12 85 ALA A O 1
ATOM 663 N N . PRO A 1 86 ? 4.976 4.450 9.890 1.00 95.69 86 PRO A N 1
ATOM 664 C CA . PRO A 1 86 ? 3.975 3.543 9.343 1.00 95.69 86 PRO A CA 1
ATOM 665 C C . PRO A 1 86 ? 4.507 2.118 9.168 1.00 95.69 86 PRO A C 1
ATOM 667 O O . PRO A 1 86 ? 5.710 1.852 9.197 1.00 95.69 86 PRO A O 1
ATOM 670 N N . PHE A 1 87 ? 3.589 1.191 8.907 1.00 95.62 87 PHE A N 1
ATOM 671 C CA . PHE A 1 87 ? 3.905 -0.159 8.448 1.00 95.62 87 PHE A CA 1
ATOM 672 C C . PHE A 1 87 ? 3.689 -0.254 6.944 1.00 95.62 87 PHE A C 1
ATOM 674 O O . PHE A 1 87 ? 2.581 -0.005 6.467 1.00 95.62 87 PHE A O 1
ATOM 681 N N . ARG A 1 88 ? 4.720 -0.660 6.200 1.00 97.00 88 ARG A N 1
ATOM 682 C CA . ARG A 1 88 ? 4.631 -0.844 4.749 1.00 97.00 88 ARG A CA 1
ATOM 683 C C . ARG A 1 88 ? 4.279 -2.288 4.426 1.00 97.00 88 ARG A C 1
ATOM 685 O O . ARG A 1 88 ? 5.032 -3.214 4.738 1.00 97.00 88 ARG A O 1
ATOM 692 N N . LEU A 1 89 ? 3.123 -2.477 3.802 1.00 96.81 89 LEU A N 1
ATOM 693 C CA . LEU A 1 89 ? 2.576 -3.774 3.425 1.00 96.81 89 LEU A CA 1
ATOM 694 C C . LEU A 1 89 ? 2.705 -3.940 1.910 1.00 96.81 89 LEU A C 1
ATOM 696 O O . LEU A 1 89 ? 1.993 -3.295 1.143 1.00 96.81 89 LEU A O 1
ATOM 700 N N . SER A 1 90 ? 3.611 -4.807 1.464 1.00 96.31 90 SER A N 1
ATOM 701 C CA . SER A 1 90 ? 3.669 -5.198 0.051 1.00 96.31 90 SER A CA 1
ATOM 702 C C . SER A 1 90 ? 2.504 -6.128 -0.290 1.00 96.31 90 SER A C 1
ATOM 704 O O . SER A 1 90 ? 2.201 -7.059 0.460 1.00 96.31 90 SER A O 1
ATOM 706 N N . GLN A 1 91 ? 1.911 -5.976 -1.475 1.00 95.94 91 GLN A N 1
ATOM 707 C CA . GLN A 1 91 ? 0.881 -6.900 -1.955 1.00 95.94 91 GLN A CA 1
ATOM 708 C C . GLN A 1 91 ? 1.327 -8.372 -1.972 1.00 95.94 91 GLN A C 1
ATOM 710 O O . GLN A 1 91 ? 0.491 -9.274 -1.901 1.00 95.94 91 GLN A O 1
ATOM 715 N N . LYS A 1 92 ? 2.643 -8.622 -2.055 1.00 94.00 92 LYS A N 1
ATOM 716 C CA . LYS A 1 92 ? 3.253 -9.959 -2.108 1.00 94.00 92 LYS A CA 1
ATOM 717 C C . LYS A 1 92 ? 3.256 -10.667 -0.746 1.00 94.00 92 LYS A C 1
ATOM 719 O O . LYS A 1 92 ? 3.305 -11.899 -0.714 1.00 94.00 92 LYS A O 1
ATOM 724 N N . VAL A 1 93 ? 3.187 -9.913 0.357 1.00 94.44 93 VAL A N 1
ATOM 725 C CA . VAL A 1 93 ? 3.272 -10.444 1.731 1.00 94.44 93 VAL A CA 1
ATOM 726 C C . VAL A 1 93 ? 1.903 -10.639 2.397 1.00 94.44 93 VAL A C 1
ATOM 728 O O . VAL A 1 93 ? 1.825 -11.196 3.492 1.00 94.44 93 VAL A O 1
ATOM 731 N N . ILE A 1 94 ? 0.812 -10.218 1.750 1.00 95.44 94 ILE A N 1
ATOM 732 C CA . ILE A 1 94 ? -0.549 -10.317 2.293 1.00 95.44 94 ILE A CA 1
ATOM 733 C C . ILE A 1 94 ? -1.127 -11.719 2.070 1.00 95.44 94 ILE A C 1
ATOM 735 O O . ILE A 1 94 ? -1.182 -12.229 0.949 1.00 95.44 94 ILE A O 1
ATOM 739 N N . ASN A 1 95 ? -1.608 -12.350 3.144 1.00 94.00 95 ASN A N 1
ATOM 740 C CA . ASN A 1 95 ? -2.322 -13.621 3.075 1.00 94.00 95 ASN A CA 1
ATOM 741 C C . ASN A 1 95 ? -3.815 -13.405 2.777 1.00 94.00 95 ASN A C 1
ATOM 743 O O . ASN A 1 95 ? -4.655 -13.517 3.669 1.00 94.00 95 ASN A O 1
ATOM 747 N N . TYR A 1 96 ? -4.147 -13.104 1.516 1.00 94.19 96 TYR A N 1
ATOM 748 C CA . TYR A 1 96 ? -5.513 -12.756 1.099 1.00 94.19 96 TYR A CA 1
ATOM 749 C C . TYR A 1 96 ? -6.581 -13.757 1.536 1.00 94.19 96 TYR A C 1
ATOM 751 O O . TYR A 1 96 ? -7.651 -13.326 1.937 1.00 94.19 96 TYR A O 1
ATOM 759 N N . ARG A 1 97 ? -6.298 -15.066 1.543 1.00 91.12 97 ARG A N 1
ATOM 760 C CA . ARG A 1 97 ? -7.280 -16.103 1.915 1.00 91.12 97 ARG A CA 1
ATOM 761 C C . ARG A 1 97 ? -7.820 -15.953 3.339 1.00 91.12 97 ARG A C 1
ATOM 763 O O . ARG A 1 97 ? -8.951 -16.339 3.598 1.00 91.12 97 ARG A O 1
ATOM 770 N N . GLN A 1 98 ? -7.033 -15.382 4.252 1.00 93.12 98 GLN A N 1
ATOM 771 C CA . GLN A 1 98 ? -7.476 -15.141 5.629 1.00 93.12 98 GLN A CA 1
ATOM 772 C C . GLN A 1 98 ? -8.409 -13.931 5.760 1.00 93.12 98 GLN A C 1
ATOM 774 O O . GLN A 1 98 ? -9.160 -13.848 6.724 1.00 93.12 98 GLN A O 1
ATOM 779 N N . PHE A 1 99 ? -8.362 -13.002 4.806 1.00 94.12 99 PHE A N 1
ATOM 780 C CA . PHE A 1 99 ? -9.210 -11.806 4.782 1.00 94.12 99 PHE A CA 1
ATOM 781 C C . PHE A 1 99 ? -10.400 -11.963 3.827 1.00 94.12 99 PHE A C 1
ATOM 783 O O . PHE A 1 99 ? -11.476 -11.426 4.064 1.00 94.12 99 PHE A O 1
ATOM 790 N N . LEU A 1 100 ? -10.194 -12.709 2.742 1.00 94.00 100 LEU A N 1
ATOM 791 C CA . LEU A 1 100 ? -11.090 -12.887 1.607 1.00 94.00 100 LEU A CA 1
ATOM 792 C C . LEU A 1 100 ? -11.170 -14.392 1.269 1.00 94.00 100 LEU A C 1
ATOM 794 O O . LEU A 1 100 ? -10.523 -14.846 0.323 1.00 94.00 100 LEU A O 1
ATOM 798 N N . PRO A 1 101 ? -11.948 -15.195 2.020 1.00 88.06 101 PRO A N 1
ATOM 799 C CA . PRO A 1 101 ? -11.971 -16.657 1.869 1.00 88.06 101 PRO A CA 1
ATOM 800 C C . PRO A 1 101 ? -12.393 -17.153 0.479 1.00 88.06 101 PRO A C 1
ATOM 802 O O . PRO A 1 101 ? -12.080 -18.275 0.100 1.00 88.06 101 PRO A O 1
ATOM 805 N N . GLN A 1 102 ? -13.095 -16.316 -0.287 1.00 86.62 102 GLN A N 1
ATOM 806 C CA . GLN A 1 102 ? -13.604 -16.643 -1.624 1.00 86.62 102 GLN A CA 1
ATOM 807 C C . GLN A 1 102 ? -12.550 -16.503 -2.730 1.00 86.62 102 GLN A C 1
ATOM 809 O O . GLN A 1 102 ? -12.816 -16.814 -3.886 1.00 86.62 102 GLN A O 1
ATOM 814 N N . VAL A 1 103 ? -11.356 -16.014 -2.399 1.00 85.81 103 VAL A N 1
ATOM 815 C CA . VAL A 1 103 ? -10.317 -15.698 -3.375 1.00 85.81 103 VAL A CA 1
ATOM 816 C C . VAL A 1 103 ? -9.311 -16.847 -3.467 1.00 85.81 103 VAL A C 1
ATOM 818 O O . VAL A 1 103 ? -8.595 -17.150 -2.509 1.00 85.81 103 VAL A O 1
ATOM 821 N N . SER A 1 104 ? -9.213 -17.473 -4.641 1.00 67.75 104 SER A N 1
ATOM 822 C CA . SER A 1 104 ? -8.353 -18.644 -4.863 1.00 67.75 104 SER A CA 1
ATOM 823 C C . SER A 1 104 ? -6.909 -18.293 -5.253 1.00 67.75 104 SER A C 1
ATOM 825 O O . SER A 1 104 ? -5.983 -18.995 -4.829 1.00 67.75 104 SER A O 1
ATOM 827 N N . GLN A 1 105 ? -6.687 -17.194 -5.985 1.00 76.00 105 GLN A N 1
ATOM 828 C CA . GLN A 1 105 ? -5.382 -16.800 -6.546 1.00 76.00 105 GLN A CA 1
ATOM 829 C C . GLN A 1 105 ? -4.978 -15.387 -6.139 1.00 76.00 105 GLN A C 1
ATOM 831 O O . GLN A 1 105 ? -5.847 -14.590 -5.834 1.00 76.00 105 GLN A O 1
ATOM 836 N N . ARG A 1 106 ? -3.673 -15.063 -6.145 1.00 69.75 106 ARG A N 1
ATOM 837 C CA . ARG A 1 106 ? -3.156 -13.698 -5.918 1.00 69.75 106 ARG A CA 1
ATOM 838 C C . ARG A 1 106 ? -3.358 -12.852 -7.181 1.00 69.75 106 ARG A C 1
ATOM 840 O O . ARG A 1 106 ? -2.713 -13.120 -8.187 1.00 69.75 106 ARG A O 1
ATOM 847 N N . SER A 1 107 ? -4.193 -11.822 -7.116 1.00 82.44 107 SER A N 1
ATOM 848 C CA . SER A 1 107 ? -4.400 -10.854 -8.196 1.00 82.44 107 SER A CA 1
ATOM 849 C C . SER A 1 107 ? -4.342 -9.418 -7.667 1.00 82.44 107 SER A C 1
ATOM 851 O O . SER A 1 107 ? -4.456 -9.176 -6.462 1.00 82.44 107 SER A O 1
ATOM 853 N N . LYS A 1 108 ? -4.183 -8.460 -8.585 1.00 86.38 108 LYS A N 1
ATOM 854 C CA . LYS A 1 108 ? -4.312 -7.022 -8.299 1.00 86.38 108 LYS A CA 1
ATOM 855 C C . LYS A 1 108 ? -5.703 -6.680 -7.747 1.00 86.38 108 LYS A C 1
ATOM 857 O O . LYS A 1 108 ? -5.816 -5.869 -6.829 1.00 86.38 108 LYS A O 1
ATOM 862 N N . ASP A 1 109 ? -6.738 -7.380 -8.212 1.00 89.38 109 ASP A N 1
ATOM 863 C CA . ASP A 1 109 ? -8.114 -7.219 -7.725 1.00 89.38 109 ASP A CA 1
ATOM 864 C C . ASP A 1 109 ? -8.232 -7.543 -6.234 1.00 89.38 109 ASP A C 1
ATOM 866 O O . ASP A 1 109 ? -8.954 -6.870 -5.497 1.00 89.38 109 ASP A O 1
ATOM 870 N N . ASN A 1 110 ? -7.457 -8.515 -5.746 1.00 93.88 110 ASN A N 1
ATOM 871 C CA . ASN A 1 110 ? -7.456 -8.848 -4.326 1.00 93.88 110 ASN A CA 1
ATOM 872 C C . ASN A 1 110 ? -6.861 -7.754 -3.464 1.00 93.88 110 ASN A C 1
ATOM 874 O O . ASN A 1 110 ? -7.255 -7.632 -2.311 1.00 93.88 110 ASN A O 1
ATOM 878 N N . PHE A 1 111 ? -5.898 -6.990 -3.982 1.00 96.06 111 PHE A N 1
ATOM 879 C CA . PHE A 1 111 ? -5.316 -5.885 -3.234 1.00 96.06 111 PHE A CA 1
ATOM 880 C C . PHE A 1 111 ? -6.356 -4.782 -3.027 1.00 96.06 111 PHE A C 1
ATOM 882 O O . PHE A 1 111 ? -6.534 -4.304 -1.907 1.00 96.06 111 PHE A O 1
ATOM 889 N N . ALA A 1 112 ? -7.120 -4.449 -4.073 1.00 95.94 112 ALA A N 1
ATOM 890 C CA . ALA A 1 112 ? -8.244 -3.524 -3.965 1.00 95.94 112 ALA A CA 1
ATOM 891 C C . ALA A 1 112 ? -9.340 -4.071 -3.030 1.00 95.94 112 ALA A C 1
ATOM 893 O O . ALA A 1 112 ? -9.790 -3.365 -2.128 1.00 95.94 112 ALA A O 1
ATOM 894 N N . ALA A 1 113 ? -9.722 -5.344 -3.178 1.00 95.81 113 ALA A N 1
ATOM 895 C CA . ALA A 1 113 ? -10.704 -5.991 -2.307 1.00 95.81 113 ALA A CA 1
ATOM 896 C C . ALA A 1 113 ? -10.237 -6.056 -0.842 1.00 95.81 113 ALA A C 1
ATOM 898 O O . ALA A 1 113 ? -11.033 -5.846 0.071 1.00 95.81 113 ALA A O 1
ATOM 899 N N . PHE A 1 114 ? -8.944 -6.288 -0.606 1.00 97.00 114 PHE A N 1
ATOM 900 C CA . PHE A 1 114 ? -8.332 -6.270 0.718 1.00 97.00 114 PHE A CA 1
ATOM 901 C C . PHE A 1 114 ? -8.376 -4.871 1.326 1.00 97.00 114 PHE A C 1
ATOM 903 O O . PHE A 1 114 ? -8.748 -4.730 2.486 1.00 97.00 114 PHE A O 1
ATOM 910 N N . LEU A 1 115 ? -8.072 -3.828 0.551 1.00 97.81 115 LEU A N 1
ATOM 911 C CA . LEU A 1 115 ? -8.184 -2.451 1.024 1.00 97.81 115 LEU A CA 1
ATOM 912 C C . LEU A 1 115 ? -9.632 -2.086 1.385 1.00 97.81 115 LEU A C 1
ATOM 914 O O . LEU A 1 115 ? -9.871 -1.509 2.444 1.00 97.81 115 LEU A O 1
ATOM 918 N N . LEU A 1 116 ? -10.604 -2.470 0.552 1.00 97.50 116 LEU A N 1
ATOM 919 C CA . LEU A 1 116 ? -12.030 -2.296 0.853 1.00 97.50 116 LEU A CA 1
ATOM 920 C C . LEU A 1 116 ? -12.437 -3.059 2.118 1.00 97.50 116 LEU A C 1
ATOM 922 O O . LEU A 1 116 ? -13.156 -2.512 2.955 1.00 97.50 116 LEU A O 1
ATOM 926 N N . TYR A 1 117 ? -11.952 -4.293 2.279 1.00 97.12 117 TYR A N 1
ATOM 927 C CA . TYR A 1 117 ? -12.144 -5.084 3.492 1.00 97.12 117 TYR A CA 1
ATOM 928 C C . TYR A 1 117 ? -11.586 -4.355 4.715 1.00 97.12 117 TYR A C 1
ATOM 930 O O . TYR A 1 117 ? -12.317 -4.182 5.687 1.00 97.12 117 TYR A O 1
ATOM 938 N N . LEU A 1 118 ? -10.338 -3.871 4.657 1.00 98.00 118 LEU A N 1
ATOM 939 C CA . LEU A 1 118 ? -9.722 -3.128 5.754 1.00 98.00 118 LEU A CA 1
ATOM 940 C C . LEU A 1 118 ? -10.581 -1.929 6.134 1.00 98.00 118 LEU A C 1
ATOM 942 O O . LEU A 1 118 ? -10.988 -1.827 7.284 1.00 98.00 118 LEU A O 1
ATOM 946 N N . ILE A 1 119 ? -10.927 -1.067 5.176 1.00 98.12 119 ILE A N 1
ATOM 947 C CA . ILE A 1 119 ? -11.747 0.124 5.436 1.00 98.12 119 ILE A CA 1
ATOM 948 C C . ILE A 1 119 ? -13.112 -0.265 6.019 1.00 98.12 119 ILE A C 1
ATOM 950 O O . ILE A 1 119 ? -13.627 0.424 6.899 1.00 98.12 119 ILE A O 1
ATOM 954 N N . ASN A 1 120 ? -13.688 -1.386 5.584 1.00 97.31 120 ASN A N 1
ATOM 955 C CA . ASN A 1 120 ? -14.934 -1.884 6.146 1.00 97.31 120 ASN A CA 1
ATOM 956 C C . ASN A 1 120 ? -14.802 -2.320 7.617 1.00 97.31 120 ASN A C 1
ATOM 958 O O . ASN A 1 120 ? -15.753 -2.122 8.369 1.00 97.31 120 ASN A O 1
ATOM 962 N N . GLN A 1 121 ? -13.647 -2.844 8.042 1.00 97.25 121 GLN A N 1
ATOM 963 C CA . GLN A 1 121 ? -13.365 -3.164 9.451 1.00 97.25 121 GLN A CA 1
ATOM 964 C C . GLN A 1 121 ? -13.063 -1.922 10.308 1.00 97.25 121 GLN A C 1
ATOM 966 O O . GLN A 1 121 ? -13.099 -1.989 11.535 1.00 97.25 121 GLN A O 1
ATOM 971 N N . LEU A 1 122 ? -12.759 -0.782 9.682 1.00 97.00 122 LEU A N 1
ATOM 972 C CA . LEU A 1 122 ? -12.516 0.486 10.369 1.00 97.00 122 LEU A CA 1
ATOM 973 C C . LEU A 1 122 ? -13.828 1.230 10.627 1.00 97.00 122 LEU A C 1
ATOM 975 O O . LEU A 1 122 ? -14.786 1.128 9.862 1.00 97.00 122 LEU A O 1
ATOM 979 N N . ASP A 1 123 ? -13.856 2.042 11.679 1.00 95.56 123 ASP A N 1
ATOM 980 C CA . ASP A 1 123 ? -14.982 2.952 11.922 1.00 95.56 123 ASP A CA 1
ATOM 981 C C . ASP A 1 123 ? -14.917 4.194 11.033 1.00 95.56 123 ASP A C 1
ATOM 983 O O . ASP A 1 123 ? -15.892 4.604 10.410 1.00 95.56 123 ASP A O 1
ATOM 987 N N . SER A 1 124 ? -13.731 4.793 10.981 1.00 97.00 124 SER A N 1
ATOM 988 C CA . SER A 1 124 ? -13.370 5.912 10.121 1.00 97.00 124 SER A CA 1
ATOM 989 C C . SER A 1 124 ? -11.863 5.876 9.881 1.00 97.00 124 SER A C 1
ATOM 991 O O . SER A 1 124 ? -11.121 5.363 10.724 1.00 97.00 124 SER A O 1
ATOM 993 N N . VAL A 1 125 ? -11.403 6.385 8.740 1.00 98.06 125 VAL A N 1
ATOM 994 C CA . VAL A 1 125 ? -9.986 6.381 8.360 1.00 98.06 125 VAL A CA 1
ATOM 995 C C . VAL A 1 125 ? -9.666 7.553 7.441 1.00 98.06 125 VAL A C 1
ATOM 997 O O . VAL A 1 125 ? -10.489 7.921 6.597 1.00 98.06 125 VAL A O 1
ATOM 1000 N N . TYR A 1 126 ? -8.478 8.133 7.604 1.00 98.38 126 TYR A N 1
ATOM 1001 C CA . TYR A 1 126 ? -7.949 9.092 6.645 1.00 98.38 126 TYR A CA 1
ATOM 1002 C C . TYR A 1 126 ? -7.325 8.381 5.441 1.00 98.38 126 TYR A C 1
ATOM 1004 O O . TYR A 1 126 ? -6.691 7.338 5.583 1.00 98.38 126 TYR A O 1
ATOM 1012 N N . ILE A 1 127 ? -7.489 8.971 4.264 1.00 98.56 127 ILE A N 1
ATOM 1013 C CA . ILE A 1 127 ? -6.788 8.619 3.025 1.00 98.56 127 ILE A CA 1
ATOM 1014 C C . ILE A 1 127 ? -6.411 9.911 2.291 1.00 98.56 127 ILE A C 1
ATOM 1016 O O . ILE A 1 127 ? -6.998 10.965 2.552 1.00 98.56 127 ILE A O 1
ATOM 1020 N N . ASP A 1 128 ? -5.457 9.851 1.372 1.00 98.44 128 ASP A N 1
ATOM 1021 C CA . ASP A 1 128 ? -5.151 10.960 0.466 1.00 98.44 128 ASP A CA 1
ATOM 1022 C C . ASP A 1 128 ? -6.011 10.915 -0.815 1.00 98.44 128 ASP A C 1
ATOM 1024 O O . ASP A 1 128 ? -6.804 9.993 -1.048 1.00 98.44 128 ASP A O 1
ATOM 1028 N N . GLU A 1 129 ? -5.875 11.942 -1.657 1.00 98.38 129 GLU A N 1
ATOM 1029 C CA . GLU A 1 129 ? -6.575 12.019 -2.947 1.00 98.38 129 GLU A CA 1
ATOM 1030 C C . GLU A 1 129 ? -6.140 10.889 -3.899 1.00 98.38 129 GLU A C 1
ATOM 1032 O O . GLU A 1 129 ? -6.981 10.341 -4.614 1.00 98.38 129 GLU A O 1
ATOM 1037 N N . ASN A 1 130 ? -4.874 10.467 -3.833 1.00 98.25 130 ASN A N 1
ATOM 1038 C CA . ASN A 1 130 ? -4.313 9.413 -4.680 1.00 98.25 130 ASN A CA 1
ATOM 1039 C C . ASN A 1 130 ? -4.897 8.035 -4.341 1.00 98.25 130 ASN A C 1
ATOM 1041 O O . ASN A 1 130 ? -5.298 7.279 -5.225 1.00 98.25 130 ASN A O 1
ATOM 1045 N N . THR A 1 131 ? -5.018 7.712 -3.051 1.00 98.50 131 THR A N 1
ATOM 1046 C CA . THR A 1 131 ? -5.662 6.477 -2.587 1.00 98.50 131 THR A CA 1
ATOM 1047 C C . THR A 1 131 ? -7.153 6.484 -2.915 1.00 98.50 131 THR A C 1
ATOM 1049 O O . THR A 1 131 ? -7.712 5.446 -3.276 1.00 98.50 131 THR A O 1
ATOM 1052 N N . LEU A 1 132 ? -7.817 7.645 -2.853 1.00 98.31 132 LEU A N 1
ATOM 1053 C CA . LEU A 1 132 ? -9.204 7.767 -3.303 1.00 98.31 132 LEU A CA 1
ATOM 1054 C C . LEU A 1 132 ? -9.334 7.528 -4.816 1.00 98.31 132 LEU A C 1
ATOM 1056 O O . LEU A 1 132 ? -10.277 6.860 -5.244 1.00 98.31 132 LEU A O 1
ATOM 1060 N N . GLU A 1 133 ? -8.420 8.062 -5.629 1.00 98.19 133 GLU A N 1
ATOM 1061 C CA . GLU A 1 133 ? -8.381 7.805 -7.072 1.00 98.19 133 GLU A CA 1
ATOM 1062 C C . GLU A 1 133 ? -8.156 6.318 -7.362 1.00 98.19 133 GLU A C 1
ATOM 1064 O O . GLU A 1 133 ? -8.881 5.744 -8.181 1.00 98.19 133 GLU A O 1
ATOM 1069 N N . PHE A 1 134 ? -7.247 5.668 -6.630 1.00 97.75 134 PHE A N 1
ATOM 1070 C CA . PHE A 1 134 ? -7.044 4.223 -6.701 1.00 97.75 134 PHE A CA 1
ATOM 1071 C C . PHE A 1 134 ? -8.330 3.450 -6.384 1.00 97.75 134 PHE A C 1
ATOM 1073 O O . PHE A 1 134 ? -8.715 2.562 -7.137 1.00 97.75 134 PHE A O 1
ATOM 1080 N N . LEU A 1 135 ? -9.061 3.811 -5.327 1.00 97.00 135 LEU A N 1
ATOM 1081 C CA . LEU A 1 135 ? -10.329 3.153 -4.989 1.00 97.00 135 LEU A CA 1
ATOM 1082 C C . LEU A 1 135 ? -11.411 3.317 -6.071 1.00 97.00 135 LEU A C 1
ATOM 1084 O O . LEU A 1 135 ? -12.292 2.466 -6.186 1.00 97.00 135 LEU A O 1
ATOM 1088 N N . LYS A 1 136 ? -11.370 4.404 -6.852 1.00 97.25 136 LYS A N 1
ATOM 1089 C CA . LYS A 1 136 ? -12.323 4.671 -7.944 1.00 97.25 136 LYS A CA 1
ATOM 1090 C C . LYS A 1 136 ? -11.943 3.979 -9.250 1.00 97.25 136 LYS A C 1
ATOM 1092 O O . LYS A 1 136 ? -12.821 3.500 -9.958 1.00 97.25 136 LYS A O 1
ATOM 1097 N N . THR A 1 137 ? -10.656 3.990 -9.587 1.00 97.19 137 THR A N 1
ATOM 1098 C CA . THR A 1 137 ? -10.154 3.663 -10.933 1.00 97.19 137 THR A CA 1
ATOM 1099 C C . THR A 1 137 ? -9.274 2.418 -10.973 1.00 97.19 137 THR A C 1
ATOM 1101 O O . THR A 1 137 ? -8.951 1.938 -12.054 1.00 97.19 137 THR A O 1
ATOM 1104 N N . GLN A 1 138 ? -8.846 1.923 -9.809 1.00 96.06 138 GLN A N 1
ATOM 1105 C CA . GLN A 1 138 ? -7.805 0.904 -9.634 1.00 96.06 138 GLN A CA 1
ATOM 1106 C C . GLN A 1 138 ? -6.438 1.291 -10.226 1.00 96.06 138 GLN A C 1
ATOM 1108 O O . GLN A 1 138 ? -5.541 0.454 -10.345 1.00 96.06 138 GLN A O 1
ATOM 1113 N N . LYS A 1 139 ? -6.238 2.573 -10.560 1.00 96.81 139 LYS A N 1
ATOM 1114 C CA . LYS A 1 139 ? -4.957 3.111 -11.016 1.00 96.81 139 LYS A CA 1
ATOM 1115 C C . LYS A 1 139 ? -4.127 3.554 -9.813 1.00 96.81 139 LYS A C 1
ATOM 1117 O O . LYS A 1 139 ? -4.538 4.422 -9.053 1.00 96.81 139 LYS A O 1
ATOM 1122 N N . VAL A 1 140 ? -2.957 2.945 -9.643 1.00 96.19 140 VAL A N 1
ATOM 1123 C CA . VAL A 1 140 ? -2.001 3.301 -8.585 1.00 96.19 140 VAL A CA 1
ATOM 1124 C C . VAL A 1 140 ? -1.053 4.398 -9.069 1.00 96.19 140 VAL A C 1
ATOM 1126 O O . VAL A 1 140 ? -0.483 4.294 -10.161 1.00 96.19 140 VAL A O 1
ATOM 1129 N N . ILE A 1 141 ? -0.839 5.407 -8.223 1.00 97.75 141 ILE A N 1
ATOM 1130 C CA . ILE A 1 141 ? 0.198 6.421 -8.424 1.00 97.75 141 ILE A CA 1
ATOM 1131 C C . ILE A 1 141 ? 1.574 5.826 -8.128 1.00 97.75 141 ILE A C 1
ATOM 1133 O O . ILE A 1 141 ? 1.769 5.143 -7.119 1.00 97.75 141 ILE A O 1
ATOM 1137 N N . SER A 1 142 ? 2.517 6.077 -9.034 1.00 97.94 142 SER A N 1
ATOM 1138 C CA . SER A 1 142 ? 3.912 5.687 -8.863 1.00 97.94 142 SER A CA 1
ATOM 1139 C C . SER A 1 142 ? 4.752 6.811 -8.273 1.00 97.94 142 SER A C 1
ATOM 1141 O O . SER A 1 142 ? 4.521 7.983 -8.568 1.00 97.94 142 SER A O 1
ATOM 1143 N N . TYR A 1 143 ? 5.769 6.422 -7.513 1.00 97.94 143 TYR A N 1
ATOM 1144 C CA . TYR A 1 143 ? 6.857 7.278 -7.060 1.00 97.94 143 TYR A CA 1
ATOM 1145 C C . TYR A 1 143 ? 8.194 6.708 -7.562 1.00 97.94 143 TYR A C 1
ATOM 1147 O O . TYR A 1 143 ? 8.323 5.483 -7.635 1.00 97.94 143 TYR A O 1
ATOM 1155 N N . PRO A 1 144 ? 9.205 7.543 -7.856 1.00 97.69 144 PRO A N 1
ATOM 1156 C CA . PRO A 1 144 ? 10.509 7.065 -8.317 1.00 97.69 144 PRO A CA 1
ATOM 1157 C C . PRO A 1 144 ? 11.189 6.139 -7.303 1.00 97.69 144 PRO A C 1
ATOM 1159 O O . PRO A 1 144 ? 11.713 5.083 -7.657 1.00 97.69 144 PRO A O 1
ATOM 1162 N N . ASP A 1 145 ? 11.131 6.515 -6.025 1.00 96.88 145 ASP A N 1
ATOM 1163 C CA . ASP A 1 145 ? 11.753 5.801 -4.919 1.00 96.88 145 ASP A CA 1
ATOM 1164 C C . ASP A 1 145 ? 10.979 6.005 -3.604 1.00 96.88 145 ASP A C 1
ATOM 1166 O O . ASP A 1 145 ? 9.990 6.743 -3.524 1.00 96.88 145 ASP A O 1
ATOM 1170 N N . PHE A 1 146 ? 11.434 5.321 -2.552 1.00 96.38 146 PHE A N 1
ATOM 1171 C CA . PHE A 1 146 ? 10.859 5.475 -1.220 1.00 96.38 146 PHE A CA 1
ATOM 1172 C C . PHE A 1 146 ? 11.152 6.835 -0.592 1.00 96.38 146 PHE A C 1
ATOM 1174 O O . PHE A 1 146 ? 10.354 7.277 0.220 1.00 96.38 146 PHE A O 1
ATOM 1181 N N . SER A 1 147 ? 12.246 7.510 -0.942 1.00 96.38 147 SER A N 1
ATOM 1182 C CA . SER A 1 147 ? 12.606 8.790 -0.328 1.00 96.38 147 SER A CA 1
ATOM 1183 C C . SER A 1 147 ? 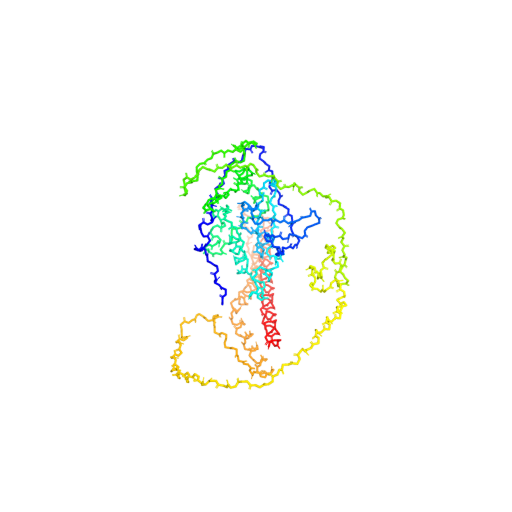11.620 9.892 -0.707 1.00 96.38 147 SER A C 1
ATOM 1185 O O . SER A 1 147 ? 11.167 10.633 0.166 1.00 96.38 147 SER A O 1
ATOM 1187 N N . LEU A 1 148 ? 11.216 9.965 -1.979 1.00 96.12 148 LEU A N 1
ATOM 1188 C CA . LEU A 1 148 ? 10.195 10.914 -2.418 1.00 96.12 148 LEU A CA 1
ATOM 1189 C C . LEU A 1 148 ? 8.830 10.596 -1.798 1.00 96.12 148 LEU A C 1
ATOM 1191 O O . LEU A 1 148 ? 8.111 11.505 -1.379 1.00 96.12 148 LEU A O 1
ATOM 1195 N N . PHE A 1 149 ? 8.479 9.309 -1.718 1.00 97.12 149 PHE A N 1
ATOM 1196 C CA . PHE A 1 149 ? 7.242 8.893 -1.066 1.00 97.12 149 PHE A CA 1
ATOM 1197 C C . PHE A 1 149 ? 7.249 9.226 0.433 1.00 97.12 149 PHE A C 1
ATOM 1199 O O . PHE A 1 149 ? 6.267 9.758 0.934 1.00 97.12 149 PHE A O 1
ATOM 1206 N N . GLU A 1 150 ? 8.364 9.009 1.132 1.00 96.31 150 GLU A N 1
ATOM 1207 C CA . GLU A 1 150 ? 8.516 9.307 2.563 1.00 96.31 150 GLU A CA 1
ATOM 1208 C C . GLU A 1 150 ? 8.437 10.814 2.867 1.00 96.31 150 GLU A C 1
ATOM 1210 O O . GLU A 1 150 ? 7.912 11.224 3.906 1.00 96.31 150 GLU A O 1
ATOM 1215 N N . GLU A 1 151 ? 8.898 11.671 1.951 1.00 95.62 151 GLU A N 1
ATOM 1216 C CA . GLU A 1 151 ? 8.685 13.119 2.056 1.00 95.62 151 GLU A CA 1
ATOM 1217 C C . GLU A 1 151 ? 7.208 13.487 1.846 1.00 95.62 151 GLU A C 1
ATOM 1219 O O . GLU A 1 151 ? 6.660 14.326 2.566 1.00 95.62 151 GLU A O 1
ATOM 1224 N N . TYR A 1 152 ? 6.530 12.830 0.901 1.00 97.00 152 TYR A N 1
ATOM 1225 C CA . TYR A 1 152 ? 5.094 13.005 0.683 1.00 97.00 152 TYR A CA 1
ATOM 1226 C C . TYR A 1 152 ? 4.271 12.561 1.901 1.00 97.00 152 TYR A C 1
ATOM 1228 O O . TYR A 1 152 ? 3.408 13.297 2.382 1.00 97.00 152 TYR A O 1
ATOM 1236 N N . THR A 1 153 ? 4.561 11.392 2.470 1.00 96.50 153 THR A N 1
ATOM 1237 C CA . THR A 1 153 ? 3.872 10.902 3.669 1.00 96.50 153 THR A CA 1
ATOM 1238 C C . THR A 1 153 ? 4.180 11.750 4.892 1.00 96.50 153 THR A C 1
ATOM 1240 O O . THR A 1 153 ? 3.289 11.950 5.722 1.00 96.50 153 THR A O 1
ATOM 1243 N N . ARG A 1 154 ? 5.383 12.337 4.987 1.00 95.75 154 ARG A N 1
ATOM 1244 C CA . ARG A 1 154 ? 5.711 13.317 6.032 1.00 95.75 154 ARG A CA 1
ATOM 1245 C C . ARG A 1 154 ? 4.764 14.511 5.999 1.00 95.75 154 ARG A C 1
ATOM 1247 O O . ARG A 1 154 ? 4.327 14.911 7.070 1.00 95.75 154 ARG A O 1
ATOM 1254 N N . GLN A 1 155 ? 4.386 15.013 4.818 1.00 96.50 155 GLN A N 1
ATOM 1255 C CA . GLN A 1 155 ? 3.426 16.120 4.631 1.00 96.50 155 GLN A CA 1
ATOM 1256 C C . GLN A 1 155 ? 1.990 15.781 5.071 1.00 96.50 155 GLN A C 1
ATOM 1258 O O . GLN A 1 155 ? 1.168 16.679 5.270 1.00 96.50 155 GLN A O 1
ATOM 1263 N N . LEU A 1 156 ? 1.656 14.499 5.216 1.00 96.69 156 LEU A N 1
ATOM 1264 C CA . LEU A 1 156 ? 0.342 14.039 5.667 1.00 96.69 156 LEU A CA 1
ATOM 1265 C C . LEU A 1 156 ? 0.364 13.679 7.153 1.00 96.69 156 LEU A C 1
ATOM 1267 O O . LEU A 1 156 ? -0.475 14.149 7.923 1.00 96.69 156 LEU A O 1
ATOM 1271 N N . TRP A 1 157 ? 1.336 12.866 7.568 1.00 95.38 157 TRP A N 1
ATOM 1272 C CA . TRP A 1 157 ? 1.326 12.224 8.878 1.00 95.38 157 TRP A CA 1
ATOM 1273 C C . TRP A 1 157 ? 1.543 13.192 10.038 1.00 95.38 157 TRP A C 1
ATOM 1275 O O . TRP A 1 157 ? 0.879 13.058 11.065 1.00 95.38 157 TRP A O 1
ATOM 1285 N N . PHE A 1 158 ? 2.378 14.222 9.865 1.00 94.00 158 PHE A N 1
ATOM 1286 C CA . PHE A 1 158 ? 2.605 15.217 10.921 1.00 94.00 158 PHE A CA 1
ATOM 1287 C C . PHE A 1 158 ? 1.307 15.923 11.352 1.00 94.00 158 PHE A C 1
ATOM 1289 O O . PHE A 1 158 ? 1.178 16.343 12.497 1.00 94.00 158 PHE A O 1
ATOM 1296 N N . GLN A 1 159 ? 0.324 16.021 10.448 1.00 94.12 159 GLN A N 1
ATOM 1297 C CA . GLN A 1 159 ? -0.973 16.629 10.738 1.00 94.12 159 GLN A CA 1
ATOM 1298 C C . GLN A 1 159 ? -1.866 15.728 11.591 1.00 94.12 159 GLN A C 1
ATOM 1300 O O . GLN A 1 159 ? -2.782 16.236 12.225 1.00 94.12 159 GLN A O 1
ATOM 1305 N N . LEU A 1 160 ? -1.642 14.411 11.559 1.00 94.81 160 LEU A N 1
ATOM 1306 C CA . LEU A 1 160 ? -2.541 13.391 12.103 1.00 94.81 160 LEU A CA 1
ATOM 1307 C C . LEU A 1 160 ? -1.940 12.619 13.281 1.00 94.81 160 LEU A C 1
ATOM 1309 O O . LEU A 1 160 ? -2.669 11.900 13.958 1.00 94.81 160 LEU A O 1
ATOM 1313 N N . MET A 1 161 ? -0.643 12.762 13.557 1.00 91.19 161 MET A N 1
ATOM 1314 C CA . MET A 1 161 ? 0.042 11.973 14.588 1.00 91.19 161 MET A CA 1
ATOM 1315 C C . MET A 1 161 ? -0.542 12.150 16.000 1.00 91.19 161 MET A C 1
ATOM 1317 O O . MET A 1 161 ? -0.488 11.220 16.803 1.00 91.19 161 MET A O 1
ATOM 1321 N N . THR A 1 162 ? -1.129 13.315 16.298 1.00 90.88 162 THR A N 1
ATOM 1322 C CA . THR A 1 162 ? -1.827 13.593 17.566 1.00 90.88 162 THR A CA 1
ATOM 1323 C C . THR A 1 162 ? -3.334 13.359 17.485 1.00 90.88 162 THR A C 1
ATOM 1325 O O . THR A 1 162 ? -4.027 13.508 18.484 1.00 90.88 162 THR A O 1
ATOM 1328 N N . TRP A 1 163 ? -3.883 12.999 16.325 1.00 94.44 163 TRP A N 1
ATOM 1329 C CA . TRP A 1 163 ? -5.323 12.829 16.161 1.00 94.44 163 TRP A CA 1
ATOM 1330 C C . TRP A 1 163 ? -5.752 11.411 16.525 1.00 94.44 163 TRP A C 1
ATOM 1332 O O . TRP A 1 163 ? -5.328 10.433 15.908 1.00 94.44 163 TRP A O 1
ATOM 1342 N N . MET A 1 164 ? -6.654 11.307 17.497 1.00 93.38 164 MET A N 1
ATOM 1343 C CA . MET A 1 164 ? -7.265 10.053 17.925 1.00 93.38 164 MET A CA 1
ATOM 1344 C C . MET A 1 164 ? -8.729 9.958 17.508 1.00 93.38 164 MET A C 1
ATOM 1346 O O . MET A 1 164 ? -9.448 10.958 17.419 1.00 93.38 164 MET A O 1
ATOM 1350 N N . LYS A 1 165 ? -9.187 8.723 17.297 1.00 94.62 165 LYS A N 1
ATOM 1351 C CA . LYS A 1 165 ? -10.605 8.417 17.105 1.00 94.62 165 LYS A CA 1
ATOM 1352 C C . LYS A 1 165 ? -11.304 8.359 18.455 1.00 94.62 165 LYS A C 1
ATOM 1354 O O . LYS A 1 165 ? -10.839 7.691 19.376 1.00 94.62 165 LYS A O 1
ATOM 1359 N N . PHE A 1 166 ? -12.459 8.995 18.533 1.00 94.31 166 PHE A N 1
ATOM 1360 C CA . PHE A 1 166 ? -13.356 8.938 19.672 1.00 94.31 166 PHE A CA 1
ATOM 1361 C C . PHE A 1 166 ? -14.742 8.503 19.203 1.00 94.31 166 PHE A C 1
ATOM 1363 O O . PHE A 1 166 ? -15.286 9.089 18.271 1.00 94.31 166 PHE A O 1
ATOM 1370 N N . ARG A 1 167 ? -15.336 7.501 19.853 1.00 95.00 167 ARG A N 1
ATOM 1371 C CA . ARG A 1 167 ? -16.690 7.025 19.547 1.00 95.00 167 ARG A CA 1
ATOM 1372 C C . ARG A 1 167 ? -17.664 7.536 20.607 1.00 95.00 167 ARG A C 1
ATOM 1374 O O . ARG A 1 167 ? -17.445 7.322 21.793 1.00 95.00 167 ARG A O 1
ATOM 1381 N N . CYS A 1 168 ? -18.746 8.186 20.186 1.00 95.38 168 CYS A N 1
ATOM 1382 C CA . CYS A 1 168 ? -19.813 8.602 21.093 1.00 95.38 168 CYS A CA 1
ATOM 1383 C C . CYS A 1 168 ? -20.495 7.376 21.714 1.00 95.38 168 CYS A C 1
ATOM 1385 O O . CYS A 1 168 ? -21.045 6.547 20.994 1.00 95.38 168 CYS A O 1
ATOM 1387 N N . GLU A 1 169 ? -20.520 7.303 23.044 1.00 95.56 169 GLU A N 1
ATOM 1388 C CA . GLU A 1 169 ? -21.127 6.188 23.786 1.00 95.56 169 GLU A CA 1
ATOM 1389 C C . GLU A 1 169 ? -22.648 6.092 23.586 1.00 95.56 169 GLU A C 1
ATOM 1391 O O . GLU A 1 169 ? -23.213 5.008 23.667 1.00 95.56 169 GLU A O 1
ATOM 1396 N N . HIS A 1 170 ? -23.315 7.207 23.265 1.00 96.31 170 HIS A N 1
ATOM 1397 C CA . HIS A 1 170 ? -24.771 7.240 23.097 1.00 96.31 170 HIS A CA 1
ATOM 1398 C C . HIS A 1 170 ? -25.250 6.850 21.694 1.00 96.31 170 HIS A C 1
ATOM 1400 O O . HIS A 1 170 ? -26.284 6.206 21.565 1.00 96.31 170 HIS A O 1
ATOM 1406 N N . CYS A 1 171 ? -24.555 7.279 20.634 1.00 95.75 171 CYS A N 1
ATOM 1407 C CA . CYS A 1 171 ? -25.021 7.077 19.251 1.00 95.75 171 CYS A CA 1
ATOM 1408 C C . CYS A 1 171 ? -24.021 6.367 18.331 1.00 95.75 171 CYS A C 1
ATOM 1410 O O . CYS A 1 171 ? -24.321 6.159 17.156 1.00 95.75 171 CYS A O 1
ATOM 1412 N N . GLY A 1 172 ? -22.827 6.036 18.829 1.00 94.62 172 GLY A N 1
ATOM 1413 C CA . GLY A 1 172 ? -21.786 5.341 18.072 1.00 94.62 172 GLY A CA 1
ATOM 1414 C C . GLY A 1 172 ? -21.054 6.188 17.026 1.00 94.62 172 GLY A C 1
ATOM 1415 O O . GLY A 1 172 ? -20.170 5.665 16.355 1.00 94.62 172 GLY A O 1
ATOM 1416 N N . GLU A 1 173 ? -21.384 7.474 16.872 1.00 95.31 173 GLU A N 1
ATOM 1417 C CA . GLU A 1 173 ? -20.722 8.348 15.897 1.00 95.31 173 GLU A CA 1
ATOM 1418 C C . GLU A 1 173 ? -19.233 8.521 16.231 1.00 95.31 173 GLU A C 1
ATOM 1420 O O . GLU A 1 173 ? -18.878 8.723 17.398 1.00 95.31 173 GLU A O 1
ATOM 1425 N N . VAL A 1 174 ? -18.369 8.444 15.214 1.00 95.38 174 VAL A N 1
ATOM 1426 C CA . VAL A 1 174 ? -16.915 8.539 15.386 1.00 95.38 174 VAL A CA 1
ATOM 1427 C C . VAL A 1 174 ? -16.403 9.916 14.994 1.00 95.38 174 VAL A C 1
ATOM 1429 O O . VAL A 1 174 ? -16.594 10.396 13.878 1.00 95.38 174 VAL A O 1
ATOM 1432 N N . TYR A 1 175 ? -15.702 10.527 15.938 1.00 94.88 175 TYR A N 1
ATOM 1433 C CA . TYR A 1 175 ? -15.074 11.830 15.844 1.00 94.88 175 TYR A CA 1
ATOM 1434 C C . TYR A 1 175 ? -13.558 11.687 15.841 1.00 94.88 175 TYR A C 1
ATOM 1436 O O . TYR A 1 175 ? -13.000 10.753 16.415 1.00 94.88 175 TYR A O 1
ATOM 1444 N N . TRP A 1 176 ? -12.901 12.656 15.223 1.00 95.94 176 TRP A N 1
ATOM 1445 C CA . TRP A 1 176 ? -11.454 12.795 15.235 1.00 95.94 176 TRP A CA 1
ATOM 1446 C C . TRP A 1 176 ? -11.100 13.974 16.130 1.00 95.94 176 TRP A C 1
ATOM 1448 O O . TRP A 1 176 ? -11.597 15.081 15.919 1.00 95.94 176 TRP A O 1
ATOM 1458 N N . VAL A 1 177 ? -10.296 13.717 17.157 1.00 95.00 177 VAL A N 1
ATOM 1459 C CA . VAL A 1 177 ? -9.948 14.698 18.187 1.00 95.00 177 VAL A CA 1
ATOM 1460 C C . VAL A 1 177 ? -8.436 14.775 18.298 1.00 95.00 177 VAL A C 1
ATOM 1462 O O . VAL A 1 177 ? -7.764 13.754 18.406 1.00 95.00 177 VAL A O 1
ATOM 1465 N N . ASP A 1 178 ? -7.911 15.992 18.284 1.00 94.62 178 ASP A N 1
ATOM 1466 C CA . ASP A 1 178 ? -6.503 16.262 18.551 1.00 94.62 178 ASP A CA 1
ATOM 1467 C C . ASP A 1 178 ? -6.208 16.032 20.043 1.00 94.62 178 ASP A C 1
ATOM 1469 O O . ASP A 1 178 ? -6.690 16.771 20.905 1.00 94.62 178 ASP A O 1
ATOM 1473 N N . GLU A 1 179 ? -5.440 14.986 20.348 1.00 94.25 179 GLU A N 1
ATOM 1474 C CA . GLU A 1 179 ? -5.052 14.566 21.700 1.00 94.25 179 GLU A CA 1
ATOM 1475 C C . GLU A 1 179 ? -4.376 15.701 22.474 1.00 94.25 179 GLU A C 1
ATOM 1477 O O . GLU A 1 179 ? -4.570 15.812 23.685 1.00 94.25 179 GLU A O 1
ATOM 1482 N N . SER A 1 180 ? -3.640 16.586 21.790 1.00 92.75 180 SER A N 1
ATOM 1483 C CA . SER A 1 180 ? -2.965 17.726 22.426 1.00 92.75 180 SER A CA 1
ATOM 1484 C C . SER A 1 180 ? -3.937 18.699 23.107 1.00 92.75 180 SER A C 1
ATOM 1486 O O . SER A 1 180 ? -3.549 19.431 24.016 1.00 92.75 180 SER A O 1
ATOM 1488 N N . LYS A 1 181 ? -5.215 18.675 22.707 1.00 94.62 181 LYS A N 1
ATOM 1489 C CA . LYS A 1 181 ? -6.291 19.514 23.254 1.00 94.62 181 LYS A CA 1
ATOM 1490 C C . LYS A 1 181 ? -7.109 18.817 24.339 1.00 94.62 181 LYS A C 1
ATOM 1492 O O . LYS A 1 181 ? -8.004 19.432 24.916 1.00 94.62 181 LYS A O 1
ATOM 1497 N N . VAL A 1 182 ? -6.848 17.540 24.603 1.00 96.00 182 VAL A N 1
ATOM 1498 C CA . VAL A 1 182 ? -7.535 16.767 25.641 1.00 96.00 182 VAL A CA 1
ATOM 1499 C C . VAL A 1 182 ? -6.677 16.794 26.901 1.00 96.00 182 VAL A C 1
ATOM 1501 O O . VAL A 1 182 ? -5.490 16.501 26.849 1.00 96.00 182 VAL A O 1
ATOM 1504 N N . THR A 1 183 ? -7.249 17.167 28.044 1.00 95.50 183 THR A N 1
ATOM 1505 C CA . THR A 1 183 ?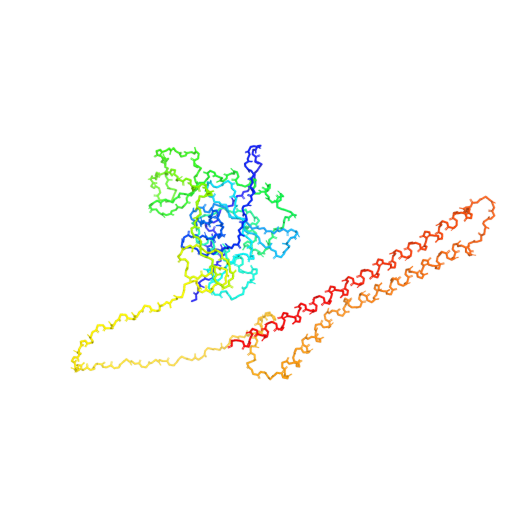 -6.540 17.146 29.335 1.00 95.50 183 THR A CA 1
ATOM 1506 C C . THR A 1 183 ? -6.565 15.738 29.942 1.00 95.50 183 THR A C 1
ATOM 1508 O O . THR A 1 183 ? -7.314 14.874 29.488 1.00 95.50 183 THR A O 1
ATOM 1511 N N . GLU A 1 184 ? -5.782 15.483 30.996 1.00 93.75 184 GLU A N 1
ATOM 1512 C CA . GLU A 1 184 ? -5.815 14.191 31.715 1.00 93.75 184 GLU A CA 1
ATOM 1513 C C . GLU A 1 184 ? -7.193 13.884 32.331 1.00 93.75 184 GLU A C 1
ATOM 1515 O O . GLU A 1 184 ? -7.611 12.733 32.415 1.00 93.75 184 GLU A O 1
ATOM 1520 N N . GLN A 1 185 ? -7.947 14.923 32.702 1.00 95.25 185 GLN A N 1
ATOM 1521 C CA . GLN A 1 185 ? -9.324 14.799 33.199 1.00 95.25 185 GLN A CA 1
ATOM 1522 C C . GLN A 1 185 ? -10.344 14.544 32.073 1.00 95.25 185 GLN A C 1
ATOM 1524 O O . GLN A 1 185 ? -11.516 14.270 32.337 1.00 95.25 185 GLN A O 1
ATOM 1529 N N . GLY A 1 186 ? -9.899 14.612 30.817 1.00 95.44 186 GLY A N 1
ATOM 1530 C CA . GLY A 1 186 ? -10.728 14.563 29.625 1.00 95.44 186 GLY A CA 1
ATOM 1531 C C . GLY A 1 186 ? -11.286 15.929 29.218 1.00 95.44 186 GLY A C 1
ATOM 1532 O O . GLY A 1 186 ? -11.323 16.887 29.986 1.00 95.44 186 GLY A O 1
ATOM 1533 N N . ALA A 1 187 ? -11.744 16.013 27.974 1.00 96.06 187 ALA A N 1
ATOM 1534 C CA . ALA A 1 187 ? -12.404 17.185 27.414 1.00 96.06 187 ALA A CA 1
ATOM 1535 C C . ALA A 1 187 ? -13.902 16.910 27.255 1.00 96.06 187 ALA A C 1
ATOM 1537 O O . ALA A 1 187 ? -14.299 15.922 26.633 1.00 96.06 187 ALA A O 1
ATOM 1538 N N . LYS A 1 188 ? -14.751 17.787 27.797 1.00 95.88 188 LYS A N 1
ATOM 1539 C CA . LYS A 1 188 ? -16.198 17.724 27.559 1.00 95.88 188 LYS A CA 1
ATOM 1540 C C . LYS A 1 188 ? -16.515 18.365 26.214 1.00 95.88 188 LYS A C 1
ATOM 1542 O O . LYS A 1 188 ? -16.101 19.488 25.947 1.00 95.88 188 LYS A O 1
ATOM 1547 N N . THR A 1 189 ? -17.268 17.666 25.379 1.00 95.75 189 THR A N 1
ATOM 1548 C CA . THR A 1 189 ? -17.768 18.191 24.105 1.00 95.75 189 THR A CA 1
ATOM 1549 C C . THR A 1 189 ? -19.183 17.686 23.850 1.00 95.75 189 THR A C 1
ATOM 1551 O O . THR A 1 189 ? -19.656 16.771 24.522 1.00 95.75 189 THR A O 1
ATOM 1554 N N . LYS A 1 190 ? -19.892 18.297 22.905 1.00 96.62 190 LYS A N 1
ATOM 1555 C CA . LYS A 1 190 ? -21.250 17.902 22.531 1.00 96.62 190 LYS A CA 1
ATOM 1556 C C . LYS A 1 190 ? -21.192 17.039 21.276 1.00 96.62 190 LYS A C 1
ATOM 1558 O O . LYS A 1 190 ? -20.616 17.446 20.269 1.00 96.62 190 LYS A O 1
ATOM 1563 N N . CYS A 1 191 ? -21.790 15.852 21.315 1.00 96.81 191 CYS A N 1
ATOM 1564 C CA . CYS A 1 191 ? -21.918 15.015 20.128 1.00 96.81 191 CYS A CA 1
ATOM 1565 C C . CYS A 1 191 ? -22.779 15.737 19.081 1.00 96.81 191 CYS A C 1
ATOM 1567 O O . CYS A 1 191 ? -23.926 16.082 19.349 1.00 96.81 191 CYS A O 1
ATOM 1569 N N . VAL A 1 192 ? -22.249 15.933 17.871 1.00 95.31 192 VAL A N 1
ATOM 1570 C CA . VAL A 1 192 ? -22.957 16.638 16.786 1.00 95.31 192 VAL A CA 1
ATOM 1571 C C . VAL A 1 192 ? -24.255 15.922 16.393 1.00 95.31 192 VAL A C 1
ATOM 1573 O O . VAL A 1 192 ? -25.239 16.573 16.051 1.00 95.31 192 VAL A O 1
ATOM 1576 N N . LYS A 1 193 ? -24.283 14.587 16.476 1.00 95.38 193 LYS A N 1
ATOM 1577 C CA . LYS A 1 193 ? -25.419 13.772 16.033 1.00 95.38 193 LYS A CA 1
ATOM 1578 C C . LYS A 1 193 ? -26.538 13.687 17.068 1.00 95.38 193 LYS A C 1
ATOM 1580 O O . LYS A 1 193 ? -27.674 14.007 16.750 1.00 95.38 193 LYS A O 1
ATOM 1585 N N . CYS A 1 194 ? -26.233 13.267 18.299 1.00 96.94 194 CYS A N 1
ATOM 1586 C CA . CYS A 1 194 ? -27.250 13.071 19.341 1.00 96.94 194 CYS A CA 1
ATOM 1587 C C . CYS A 1 194 ? -27.348 14.216 20.354 1.00 96.94 194 CYS A C 1
ATOM 1589 O O . CYS A 1 194 ? -28.173 14.150 21.259 1.00 96.94 194 CYS A O 1
ATOM 1591 N N . GLN A 1 195 ? -26.505 15.248 20.236 1.00 97.56 195 GLN A N 1
ATOM 1592 C CA . GLN A 1 195 ? -26.503 16.433 21.100 1.00 97.56 195 GLN A CA 1
ATOM 1593 C C . GLN A 1 195 ? -26.193 16.151 22.589 1.00 97.56 195 GLN A C 1
ATOM 1595 O O . GLN A 1 195 ? -26.225 17.077 23.397 1.00 97.56 195 GLN A O 1
ATOM 1600 N N . GLN A 1 196 ? -25.828 14.919 22.957 1.00 97.88 196 GLN A N 1
ATOM 1601 C CA . GLN A 1 196 ? -25.411 14.569 24.317 1.00 97.88 196 GLN A CA 1
ATOM 1602 C C . GLN A 1 196 ? -24.000 15.076 24.627 1.00 97.88 196 GLN A C 1
ATOM 1604 O O . GLN A 1 196 ? -23.124 15.094 23.754 1.00 97.88 196 GLN A O 1
ATOM 1609 N N . ILE A 1 197 ? -23.781 15.475 25.882 1.00 96.81 197 ILE A N 1
ATOM 1610 C CA . ILE A 1 197 ? -22.457 15.855 26.380 1.00 96.81 197 ILE A CA 1
ATOM 1611 C C . ILE A 1 197 ? -21.652 14.577 26.602 1.00 96.81 197 ILE A C 1
ATOM 1613 O O . ILE A 1 197 ? -22.034 13.711 27.380 1.00 96.81 197 ILE A O 1
ATOM 1617 N N . ILE A 1 198 ? -20.520 14.483 25.922 1.00 96.25 198 ILE A N 1
ATOM 1618 C CA . ILE A 1 198 ? -19.580 13.368 25.983 1.00 96.25 198 ILE A CA 1
ATOM 1619 C C . ILE A 1 198 ? -18.265 13.850 26.590 1.00 96.25 198 ILE A C 1
ATOM 1621 O O . ILE A 1 198 ? -17.836 14.981 26.358 1.00 96.25 198 ILE A O 1
ATOM 1625 N N . THR A 1 199 ? -17.615 12.985 27.368 1.00 96.81 199 THR A N 1
ATOM 1626 C CA . THR A 1 199 ? -16.282 13.258 27.920 1.00 96.81 199 THR A CA 1
ATOM 1627 C C . THR A 1 199 ? -15.252 12.459 27.135 1.00 96.81 199 THR A C 1
ATOM 1629 O O . THR A 1 199 ? -15.176 11.239 27.254 1.00 96.81 199 THR A O 1
ATOM 1632 N N . VAL A 1 200 ? -14.456 13.149 26.325 1.00 96.00 200 VAL A N 1
ATOM 1633 C CA . VAL A 1 200 ? -13.352 12.561 25.567 1.00 96.00 200 VAL A CA 1
ATOM 1634 C C . VAL A 1 200 ? -12.167 12.403 26.506 1.00 96.00 200 VAL A C 1
ATOM 1636 O O . VAL A 1 200 ? -11.584 13.395 26.935 1.00 96.00 200 VAL A O 1
ATOM 1639 N N . LYS A 1 201 ? -11.808 11.167 26.840 1.00 95.31 201 LYS A N 1
ATOM 1640 C CA . LYS A 1 201 ? -10.605 10.868 27.627 1.00 95.31 201 LYS A CA 1
ATOM 1641 C C . LYS A 1 201 ? -9.422 10.637 26.694 1.00 95.31 201 LYS A C 1
ATOM 1643 O O . LYS A 1 201 ? -9.610 10.125 25.588 1.00 95.31 201 LYS A O 1
ATOM 1648 N N . LYS A 1 202 ? -8.210 10.985 27.138 1.00 93.38 202 LYS A N 1
ATOM 1649 C CA . LYS A 1 202 ? -6.995 10.578 26.426 1.00 93.38 202 LYS A CA 1
ATOM 1650 C C . LYS A 1 202 ? -6.950 9.062 26.334 1.00 93.38 202 LYS A C 1
ATOM 1652 O O . LYS A 1 202 ? -7.242 8.357 27.303 1.00 93.38 202 LYS A O 1
ATOM 1657 N N . ARG A 1 203 ? -6.582 8.565 25.161 1.00 89.44 203 ARG A N 1
ATOM 1658 C CA . ARG A 1 203 ? -6.347 7.143 24.964 1.00 89.44 203 ARG A CA 1
ATOM 1659 C C . ARG A 1 203 ? -4.900 6.835 25.347 1.00 89.44 203 ARG A C 1
ATOM 1661 O O . ARG A 1 203 ? -4.023 7.586 24.924 1.00 89.44 203 ARG A O 1
ATOM 1668 N N . PRO A 1 204 ? -4.620 5.745 26.086 1.00 87.44 204 PRO A N 1
ATOM 1669 C CA . PRO A 1 204 ? -3.244 5.301 26.249 1.00 87.44 204 PRO A CA 1
ATOM 1670 C C . PRO A 1 204 ? -2.635 5.111 24.859 1.00 87.44 204 PRO A C 1
ATOM 1672 O O . PRO A 1 204 ? -3.210 4.416 24.012 1.00 87.44 204 PRO A O 1
ATOM 1675 N N . LYS A 1 205 ? -1.506 5.781 24.609 1.00 83.38 205 LYS A N 1
ATOM 1676 C CA . LYS A 1 205 ? -0.751 5.579 23.373 1.00 83.38 205 LYS A CA 1
ATOM 1677 C C . LYS A 1 205 ? -0.398 4.098 23.291 1.00 83.38 205 LYS A C 1
ATOM 1679 O O . LYS A 1 205 ? -0.026 3.532 24.323 1.00 83.38 205 LYS A O 1
ATOM 1684 N N . PRO A 1 206 ? -0.538 3.454 22.118 1.00 77.69 206 PRO A N 1
ATOM 1685 C CA . PRO A 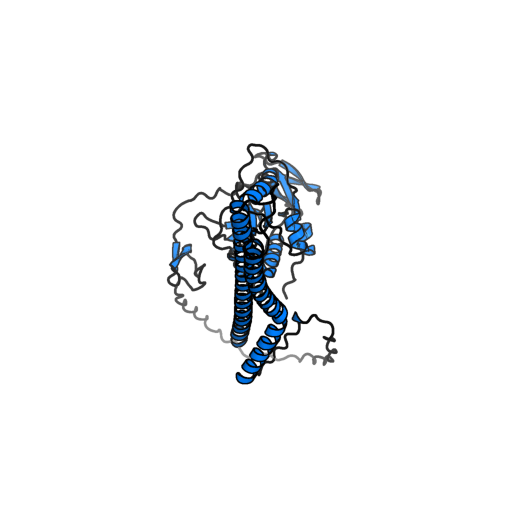1 206 ? -0.056 2.094 21.970 1.00 77.69 206 PRO A CA 1
ATOM 1686 C C . PRO A 1 206 ? 1.403 2.104 22.393 1.00 77.69 206 PRO A C 1
ATOM 1688 O O . PRO A 1 206 ? 2.155 2.967 21.932 1.00 77.69 206 PRO A O 1
ATOM 1691 N N . GLU A 1 207 ? 1.771 1.217 23.316 1.00 73.06 207 GLU A N 1
ATOM 1692 C CA . GLU A 1 207 ? 3.150 1.162 23.776 1.00 73.06 207 GLU A CA 1
ATOM 1693 C C . GLU A 1 207 ? 4.046 1.069 22.535 1.00 73.06 207 GLU A C 1
ATOM 1695 O O . GLU A 1 207 ? 3.753 0.266 21.634 1.00 73.06 207 GLU A O 1
ATOM 1700 N N . PRO A 1 208 ? 5.076 1.932 22.413 1.00 66.50 208 PRO A N 1
ATOM 1701 C CA . PRO A 1 208 ? 6.037 1.779 21.338 1.00 66.50 208 PRO A CA 1
ATOM 1702 C C . PRO A 1 208 ? 6.526 0.338 21.394 1.00 66.50 208 PRO A C 1
ATOM 1704 O O . PRO A 1 208 ? 6.683 -0.208 22.489 1.00 66.50 208 PRO A O 1
ATOM 1707 N N . PHE A 1 209 ? 6.698 -0.281 20.225 1.00 64.12 209 PHE A N 1
ATOM 1708 C CA . PHE A 1 209 ? 7.181 -1.653 20.122 1.00 64.12 209 PHE A CA 1
ATOM 1709 C C . PHE A 1 209 ? 8.557 -1.712 20.780 1.00 64.12 209 PHE A C 1
ATOM 1711 O O . PHE A 1 209 ? 9.585 -1.444 20.166 1.00 64.12 209 PHE A O 1
ATOM 1718 N N . THR A 1 210 ? 8.571 -1.976 22.081 1.00 58.41 210 THR A N 1
ATOM 1719 C CA . THR A 1 210 ? 9.791 -2.274 22.795 1.00 58.41 210 THR A CA 1
ATOM 1720 C C . THR A 1 210 ? 10.167 -3.654 22.306 1.00 58.41 210 THR A C 1
ATOM 1722 O O . THR A 1 210 ? 9.342 -4.570 22.312 1.00 58.41 210 THR A O 1
ATOM 1725 N N . SER A 1 211 ? 11.393 -3.787 21.807 1.00 56.31 211 SER A N 1
ATOM 1726 C CA . SER A 1 211 ? 12.021 -5.065 21.495 1.00 56.31 211 SER A CA 1
ATOM 1727 C C . SER A 1 211 ? 12.161 -5.859 22.798 1.00 56.31 211 SER A C 1
ATOM 1729 O O . SER A 1 211 ? 13.239 -5.940 23.380 1.00 56.31 211 SER A O 1
ATOM 1731 N N . LYS A 1 212 ? 11.048 -6.325 23.359 1.00 51.19 212 LYS A N 1
ATOM 1732 C CA . LYS A 1 212 ? 11.014 -6.936 24.677 1.00 51.19 212 LYS A CA 1
ATOM 1733 C C . LYS A 1 212 ? 11.002 -8.438 24.521 1.00 51.19 212 LYS A C 1
ATOM 1735 O O . LYS A 1 212 ? 10.066 -8.986 23.948 1.00 51.19 212 LYS A O 1
ATOM 1740 N N . GLU A 1 213 ? 12.073 -9.001 25.079 1.00 55.03 213 GLU A N 1
ATOM 1741 C CA . GLU A 1 213 ? 12.206 -10.336 25.653 1.00 55.03 213 GLU A CA 1
ATOM 1742 C C . GLU A 1 213 ? 11.778 -11.463 24.729 1.00 55.03 213 GLU A C 1
ATOM 1744 O O . GLU A 1 213 ? 10.599 -11.614 24.437 1.00 55.03 213 GLU A O 1
ATOM 1749 N N . ALA A 1 214 ? 12.770 -12.254 24.305 1.00 58.09 214 ALA A N 1
ATOM 1750 C CA . ALA A 1 214 ? 12.652 -13.477 23.522 1.00 58.09 214 ALA A CA 1
ATOM 1751 C C . ALA A 1 214 ? 11.301 -14.174 23.736 1.00 58.09 214 ALA A C 1
ATOM 1753 O O . ALA A 1 214 ? 11.144 -15.020 24.619 1.00 58.09 214 ALA A O 1
ATOM 1754 N N . ARG A 1 215 ? 10.300 -13.795 22.929 1.00 64.56 215 ARG A N 1
ATOM 1755 C CA . ARG A 1 215 ? 9.045 -14.530 22.869 1.00 64.56 215 ARG A CA 1
ATOM 1756 C C . ARG A 1 215 ? 9.470 -15.924 22.476 1.00 64.56 215 ARG A C 1
ATOM 1758 O O . ARG A 1 215 ? 10.136 -16.077 21.456 1.00 64.56 215 ARG A O 1
ATOM 1765 N N . LYS A 1 216 ? 9.154 -16.911 23.308 1.00 78.62 216 LYS A N 1
ATOM 1766 C CA . LYS A 1 216 ? 9.485 -18.298 23.010 1.00 78.62 216 LYS A CA 1
ATOM 1767 C C . LYS A 1 216 ? 8.927 -18.610 21.623 1.00 78.62 216 LYS A C 1
ATOM 1769 O O . LYS A 1 216 ? 7.731 -18.444 21.368 1.00 78.62 216 LYS A O 1
ATOM 1774 N N . THR A 1 217 ? 9.817 -18.955 20.705 1.00 87.56 217 THR A N 1
ATOM 1775 C CA . THR A 1 217 ? 9.462 -19.376 19.357 1.00 87.56 217 THR A CA 1
ATOM 1776 C C . THR A 1 217 ? 9.633 -20.884 19.244 1.00 87.56 217 THR A C 1
ATOM 1778 O O . THR A 1 217 ? 10.472 -21.496 19.901 1.00 87.56 217 THR A O 1
ATOM 1781 N N . VAL A 1 218 ? 8.801 -21.504 18.413 1.00 90.88 218 VAL A N 1
ATOM 1782 C CA . VAL A 1 218 ? 8.906 -22.903 18.007 1.00 90.88 218 VAL A CA 1
ATOM 1783 C C . VAL A 1 218 ? 9.238 -22.924 16.520 1.00 90.88 218 VAL A C 1
ATOM 1785 O O . VAL A 1 218 ? 8.475 -22.418 15.686 1.00 90.88 218 VAL A O 1
ATOM 1788 N N . SER A 1 219 ? 10.388 -23.503 16.176 1.00 94.06 219 SER A N 1
ATOM 1789 C CA . SER A 1 219 ? 10.793 -23.666 14.781 1.00 94.06 219 SER A CA 1
ATOM 1790 C C . SER A 1 219 ? 9.915 -24.705 14.085 1.00 94.06 219 SER A C 1
ATOM 1792 O O . SER A 1 219 ? 9.643 -25.781 14.617 1.00 94.06 219 SER A O 1
ATOM 1794 N N . CYS A 1 220 ? 9.438 -24.377 12.887 1.00 92.94 220 CYS A N 1
ATOM 1795 C CA . CYS A 1 220 ? 8.632 -25.285 12.089 1.00 92.94 220 CYS A CA 1
ATOM 1796 C C . CYS A 1 220 ? 9.474 -26.467 11.592 1.00 92.94 220 CYS A C 1
ATOM 1798 O O . CYS A 1 220 ? 10.429 -26.240 10.848 1.00 92.94 220 CYS A O 1
ATOM 1800 N N . PRO A 1 221 ? 9.072 -27.725 11.846 1.00 94.69 221 PRO A N 1
ATOM 1801 C CA . PRO A 1 221 ? 9.832 -28.889 11.392 1.00 94.69 221 PRO A CA 1
ATOM 1802 C C . PRO A 1 221 ? 9.852 -29.038 9.862 1.00 94.69 221 PRO A C 1
ATOM 1804 O O . PRO A 1 221 ? 10.683 -29.756 9.319 1.00 94.69 221 PRO A O 1
ATOM 1807 N N . HIS A 1 222 ? 8.947 -28.366 9.144 1.00 94.69 222 HIS A N 1
ATOM 1808 C CA . HIS A 1 222 ? 8.823 -28.497 7.693 1.00 94.69 222 HIS A CA 1
ATOM 1809 C C . HIS A 1 222 ? 9.545 -27.419 6.884 1.00 94.69 222 HIS A C 1
ATOM 1811 O O . HIS A 1 222 ? 9.901 -27.671 5.737 1.00 94.69 222 HIS A O 1
ATOM 1817 N N . CYS A 1 223 ? 9.688 -26.208 7.423 1.00 90.81 223 CYS A N 1
ATOM 1818 C CA . CYS A 1 223 ? 10.290 -25.085 6.696 1.00 90.81 223 CYS A CA 1
ATOM 1819 C C . CYS A 1 223 ? 11.218 -24.219 7.557 1.00 90.81 223 CYS A C 1
ATOM 1821 O O . CYS A 1 223 ? 11.582 -23.130 7.127 1.00 90.81 223 CYS A O 1
ATOM 1823 N N . GLN A 1 224 ? 11.530 -24.659 8.781 1.00 92.62 224 GLN A N 1
ATOM 1824 C CA . GLN A 1 224 ? 12.435 -24.013 9.744 1.00 92.62 224 GLN A CA 1
ATOM 1825 C C . GLN A 1 224 ? 12.038 -22.594 10.185 1.00 92.62 224 GLN A C 1
ATOM 1827 O O . GLN A 1 224 ? 12.785 -21.921 10.887 1.00 92.62 224 GLN A O 1
ATOM 1832 N N . TYR A 1 225 ? 10.841 -22.133 9.818 1.00 85.81 225 TYR A N 1
ATOM 1833 C CA . TYR A 1 225 ? 10.350 -20.818 10.215 1.00 85.81 225 TYR A CA 1
ATOM 1834 C C . TYR A 1 225 ? 10.014 -20.778 11.707 1.00 85.81 225 TYR A C 1
ATOM 1836 O O . TYR A 1 225 ? 9.300 -21.661 12.181 1.00 85.81 225 TYR A O 1
ATOM 1844 N N . GLU A 1 226 ? 10.451 -19.743 12.421 1.00 85.38 226 GLU A N 1
ATOM 1845 C CA . GLU A 1 226 ? 10.141 -19.529 13.837 1.00 85.38 226 GLU A CA 1
ATOM 1846 C C . GLU A 1 226 ? 8.714 -19.006 14.041 1.00 85.38 226 GLU A C 1
ATOM 1848 O O . GLU A 1 226 ? 8.360 -17.905 13.623 1.00 85.38 226 GLU A O 1
ATOM 1853 N N . ASN A 1 227 ? 7.874 -19.807 14.692 1.00 85.00 227 ASN A N 1
ATOM 1854 C CA . ASN A 1 227 ? 6.483 -19.468 14.994 1.00 85.00 227 ASN A CA 1
ATOM 1855 C C . ASN A 1 227 ? 6.358 -19.101 16.473 1.00 85.00 227 ASN A C 1
ATOM 1857 O O . ASN A 1 227 ? 7.111 -19.636 17.281 1.00 85.00 227 ASN A O 1
ATOM 1861 N N . PRO A 1 228 ? 5.404 -18.247 16.867 1.00 80.81 228 PRO A N 1
ATOM 1862 C CA . PRO A 1 228 ? 5.152 -17.999 18.283 1.00 80.81 228 PRO A CA 1
ATOM 1863 C C . PRO A 1 228 ? 4.730 -19.291 19.007 1.00 80.81 228 PRO A C 1
ATOM 1865 O O . PRO A 1 228 ? 3.985 -20.101 18.442 1.00 80.81 228 PRO A O 1
ATOM 1868 N N . GLU A 1 229 ? 5.202 -19.489 20.243 1.00 84.12 229 GLU A N 1
ATOM 1869 C CA . GLU A 1 229 ? 4.799 -20.607 21.111 1.00 84.12 229 GLU A CA 1
ATOM 1870 C C . GLU A 1 229 ? 3.263 -20.700 21.205 1.00 84.12 229 GLU A C 1
ATOM 1872 O O . GLU A 1 229 ? 2.565 -19.690 21.297 1.00 84.12 229 GLU A O 1
ATOM 1877 N N . GLY A 1 230 ? 2.726 -21.921 21.106 1.00 82.19 230 GLY A N 1
ATOM 1878 C CA . GLY A 1 230 ? 1.280 -22.182 21.051 1.00 82.19 230 GLY A CA 1
ATOM 1879 C C . GLY A 1 230 ? 0.655 -22.163 19.647 1.00 82.19 230 GLY A C 1
ATOM 1880 O O . GLY A 1 230 ? -0.519 -22.504 19.499 1.00 82.19 230 GLY A O 1
ATOM 1881 N N . SER A 1 231 ? 1.410 -21.821 18.597 1.00 83.38 231 SER A N 1
ATOM 1882 C CA . SER A 1 231 ? 0.919 -21.916 17.215 1.00 83.38 231 SER A CA 1
ATOM 1883 C C . SER A 1 231 ? 0.599 -23.368 16.834 1.00 83.38 231 SER A C 1
ATOM 1885 O O . SER A 1 231 ? 1.460 -24.239 16.916 1.00 83.38 231 SER A O 1
ATOM 1887 N N . GLN A 1 232 ? -0.622 -23.631 16.360 1.00 86.19 232 GLN A N 1
ATOM 1888 C CA . GLN A 1 232 ? -1.023 -24.970 15.898 1.00 86.19 232 GLN A CA 1
ATOM 1889 C C . GLN A 1 232 ? -0.488 -25.298 14.498 1.00 86.19 232 GLN A C 1
ATOM 1891 O O . GLN A 1 232 ? -0.186 -26.451 14.196 1.00 86.19 232 GLN A O 1
ATOM 1896 N N . PHE A 1 233 ? -0.336 -24.279 13.650 1.00 86.81 233 PHE A N 1
ATOM 1897 C CA . PHE A 1 233 ? 0.133 -24.400 12.272 1.00 86.81 233 PHE A CA 1
ATOM 1898 C C . PHE A 1 233 ? 1.270 -23.423 12.011 1.00 86.81 233 PHE A C 1
ATOM 1900 O O . PHE A 1 233 ? 1.302 -22.319 12.556 1.00 86.81 233 PHE A O 1
ATOM 1907 N N . CYS A 1 234 ? 2.195 -23.821 11.145 1.00 86.50 234 CYS A N 1
ATOM 1908 C CA . CYS A 1 234 ? 3.291 -22.980 10.728 1.00 86.50 234 CYS A CA 1
ATOM 1909 C C . CYS A 1 234 ? 2.738 -21.813 9.932 1.00 86.50 234 CYS A C 1
ATOM 1911 O O . CYS A 1 234 ? 2.086 -22.008 8.905 1.00 86.50 234 CYS A O 1
ATOM 1913 N N . VAL A 1 235 ? 3.072 -20.598 10.354 1.00 79.25 235 VAL A N 1
ATOM 1914 C CA . VAL A 1 235 ? 2.675 -19.389 9.646 1.00 79.25 235 VAL A CA 1
ATOM 1915 C C . VAL A 1 235 ? 3.158 -19.477 8.204 1.00 79.25 235 VAL A C 1
ATOM 1917 O O . VAL A 1 235 ? 2.352 -19.294 7.299 1.00 79.25 235 VAL A O 1
ATOM 1920 N N . MET A 1 236 ? 4.419 -19.852 7.968 1.00 80.56 236 MET A N 1
ATOM 1921 C CA . MET A 1 236 ? 5.001 -19.893 6.625 1.00 80.56 236 MET A CA 1
ATOM 1922 C C . MET A 1 236 ? 4.409 -20.963 5.713 1.00 80.56 236 MET A C 1
ATOM 1924 O O . MET A 1 236 ? 3.777 -20.606 4.717 1.00 80.56 236 MET A O 1
ATOM 1928 N N . CYS A 1 237 ? 4.586 -22.242 6.044 1.00 85.06 237 CYS A N 1
ATOM 1929 C CA . CYS A 1 237 ? 4.201 -23.347 5.162 1.00 85.06 237 CYS A CA 1
ATOM 1930 C C . CYS A 1 237 ? 2.788 -23.901 5.405 1.00 85.06 237 CYS A C 1
ATOM 1932 O O . CYS A 1 237 ? 2.378 -24.810 4.692 1.00 85.06 237 CYS A O 1
ATOM 1934 N N . GLN A 1 238 ? 2.057 -23.383 6.399 1.00 84.06 238 GLN A N 1
ATOM 1935 C CA . GLN A 1 238 ? 0.707 -23.818 6.797 1.00 84.06 238 GLN A CA 1
ATOM 1936 C C . GLN A 1 238 ? 0.591 -25.276 7.278 1.00 84.06 238 GLN A C 1
ATOM 1938 O O . GLN A 1 238 ? -0.505 -25.730 7.591 1.00 84.06 238 GLN A O 1
ATOM 1943 N N . LYS A 1 239 ? 1.700 -26.014 7.392 1.00 90.94 239 LYS A N 1
ATOM 1944 C CA . LYS A 1 239 ? 1.712 -27.370 7.958 1.00 90.94 239 LYS A CA 1
ATOM 1945 C C . LYS A 1 239 ? 1.604 -27.331 9.491 1.00 90.94 239 LYS A C 1
ATOM 1947 O O . LYS A 1 239 ? 2.085 -26.365 10.086 1.00 90.94 239 LYS A O 1
ATOM 1952 N N . PRO A 1 240 ? 0.985 -28.334 10.137 1.00 91.38 240 PRO A N 1
ATOM 1953 C CA . PRO A 1 240 ? 0.839 -28.373 11.593 1.00 91.38 240 PRO A CA 1
ATOM 1954 C C . PRO A 1 240 ? 2.203 -28.366 12.304 1.00 91.38 240 PRO A C 1
ATOM 1956 O O . PRO A 1 240 ? 3.161 -28.963 11.820 1.00 91.38 240 PRO A O 1
ATOM 1959 N N . LEU A 1 241 ? 2.294 -27.662 13.436 1.00 90.19 241 LEU A N 1
ATOM 1960 C CA . LEU A 1 241 ? 3.508 -27.576 14.268 1.00 90.19 241 LEU A CA 1
ATOM 1961 C C . LEU A 1 241 ? 3.515 -28.589 15.408 1.00 90.19 241 LEU A C 1
ATOM 1963 O O . LEU A 1 241 ? 4.574 -29.036 15.832 1.00 90.19 241 LEU A O 1
ATOM 1967 N N . VAL A 1 242 ? 2.331 -28.946 15.892 1.00 86.38 242 VAL A N 1
ATOM 1968 C CA . VAL A 1 242 ? 2.118 -29.985 16.895 1.00 86.38 242 VAL A CA 1
ATOM 1969 C C . VAL A 1 242 ? 1.465 -31.178 16.216 1.00 86.38 242 VAL A C 1
ATOM 1971 O O . VAL A 1 242 ? 0.486 -31.032 15.482 1.00 86.38 242 VAL A O 1
ATOM 1974 N N . SER A 1 243 ? 2.010 -32.371 16.448 1.00 75.19 243 SER A N 1
ATOM 1975 C CA . SER A 1 243 ? 1.310 -33.611 16.132 1.00 75.19 243 SER A CA 1
ATOM 1976 C C . SER A 1 243 ? 0.045 -33.639 16.981 1.00 75.19 243 SER A C 1
ATOM 1978 O O . SER A 1 243 ? 0.125 -33.776 18.202 1.00 75.19 243 SER A O 1
ATOM 1980 N N . PHE A 1 244 ? -1.117 -33.458 16.356 1.00 65.56 244 PHE A N 1
ATOM 1981 C CA . PHE A 1 244 ? -2.389 -33.671 17.029 1.00 65.56 244 PHE A CA 1
ATOM 1982 C C . PHE A 1 244 ? -2.450 -35.144 17.423 1.00 65.56 244 PHE A C 1
ATOM 1984 O O . PHE A 1 244 ? -2.789 -35.990 16.601 1.00 65.56 244 PHE A O 1
ATOM 1991 N N . THR A 1 245 ? -2.103 -35.467 18.666 1.00 58.47 245 THR A N 1
ATOM 1992 C CA . THR A 1 245 ? -2.555 -36.715 19.268 1.00 58.47 245 THR A CA 1
ATOM 1993 C C . THR A 1 245 ? -4.056 -36.524 19.451 1.00 58.47 245 THR A C 1
ATOM 1995 O O . THR A 1 245 ? -4.444 -35.647 20.228 1.00 58.47 245 THR A O 1
ATOM 1998 N N . PRO A 1 246 ? -4.919 -37.218 18.688 1.00 56.25 246 PRO A N 1
ATOM 1999 C CA . PRO A 1 246 ? -6.350 -37.013 18.808 1.00 56.25 246 PRO A CA 1
ATOM 2000 C C . PRO A 1 246 ? -6.746 -37.351 20.242 1.00 56.25 246 PRO A C 1
ATOM 2002 O O . PRO A 1 246 ? -6.588 -38.491 20.678 1.00 56.25 246 PRO A O 1
ATOM 2005 N N . THR A 1 247 ? -7.220 -36.353 20.989 1.00 57.72 247 THR A N 1
ATOM 2006 C CA . THR A 1 247 ? -7.801 -36.586 22.308 1.00 57.72 247 THR A CA 1
ATOM 2007 C C . THR A 1 247 ? -8.910 -37.622 22.120 1.00 57.72 247 THR A C 1
ATOM 2009 O O . THR A 1 247 ? -9.797 -37.389 21.289 1.00 57.72 247 THR A O 1
ATOM 2012 N N . PRO A 1 248 ? -8.854 -38.781 22.803 1.00 63.91 248 PRO A N 1
ATOM 2013 C CA . PRO A 1 248 ? -9.861 -39.817 22.649 1.00 63.91 248 PRO A CA 1
ATOM 2014 C C . PRO A 1 248 ? -11.235 -39.195 22.884 1.00 63.91 248 PRO A C 1
ATOM 2016 O O . PRO A 1 248 ? -11.454 -38.513 23.887 1.00 63.91 248 PRO A O 1
ATOM 2019 N N . LYS A 1 249 ? -12.125 -39.374 21.900 1.00 63.06 249 LYS A N 1
ATOM 2020 C CA . LYS A 1 249 ? -13.511 -38.898 21.930 1.00 63.06 249 LYS A CA 1
ATOM 2021 C C . LYS A 1 249 ? -14.088 -39.185 23.322 1.00 63.06 249 LYS A C 1
ATOM 2023 O O . LYS A 1 249 ? -14.057 -40.353 23.719 1.00 63.06 249 LYS A O 1
ATOM 2028 N N . PRO A 1 250 ? -14.619 -38.181 24.045 1.00 64.25 250 PRO A N 1
ATOM 2029 C CA . PRO A 1 250 ? -15.404 -38.437 25.240 1.00 64.25 250 PRO A CA 1
ATOM 2030 C C . PRO A 1 250 ? -16.456 -39.487 24.887 1.00 64.25 250 PRO A C 1
ATOM 2032 O O . PRO A 1 250 ? -17.221 -39.293 23.937 1.00 64.25 250 PRO A O 1
ATOM 2035 N N . GLN A 1 251 ? -16.414 -40.631 25.575 1.00 60.19 251 GLN A N 1
ATOM 2036 C CA . GLN A 1 251 ? -17.415 -41.681 25.431 1.00 60.19 251 GLN A CA 1
ATOM 2037 C C . GLN A 1 251 ? -18.784 -41.023 25.543 1.00 60.19 251 GLN A C 1
ATOM 2039 O O . GLN A 1 251 ? -19.057 -40.307 26.509 1.00 60.19 251 GLN A O 1
ATOM 2044 N N . ALA A 1 252 ? -19.606 -41.220 24.511 1.00 60.03 252 ALA A N 1
ATOM 2045 C CA . ALA A 1 252 ? -20.977 -40.753 24.524 1.00 60.03 252 ALA A CA 1
ATOM 2046 C C . ALA A 1 252 ? -21.630 -41.236 25.831 1.00 60.03 252 ALA A C 1
ATOM 2048 O O . ALA A 1 252 ? -21.477 -42.417 26.166 1.00 60.03 252 ALA A O 1
ATOM 2049 N N . PRO A 1 253 ? -22.306 -40.357 26.590 1.00 66.81 253 PRO A N 1
ATOM 2050 C CA . PRO A 1 253 ? -23.055 -40.798 27.753 1.00 66.81 253 PRO A CA 1
ATOM 2051 C C . PRO A 1 253 ? -24.028 -41.909 27.327 1.00 66.81 253 PRO A C 1
ATOM 2053 O O . PRO A 1 253 ? -24.558 -41.854 26.211 1.00 66.81 253 PRO A O 1
ATOM 2056 N N . PRO A 1 254 ? -24.234 -42.934 28.172 1.00 65.38 254 PRO A N 1
ATOM 2057 C CA . PRO A 1 254 ? -25.068 -44.077 27.838 1.00 65.38 254 PRO A CA 1
ATOM 2058 C C . PRO A 1 254 ? -26.448 -43.600 27.388 1.00 65.38 254 PRO A C 1
ATOM 2060 O O . PRO A 1 254 ? -27.137 -42.861 28.093 1.00 65.38 254 PRO A O 1
ATOM 2063 N N . SER A 1 255 ? -26.800 -44.016 26.172 1.00 60.44 255 SER A N 1
ATOM 2064 C CA . SER A 1 255 ? -28.084 -43.771 25.533 1.00 60.44 255 SER A CA 1
ATOM 2065 C C . SER A 1 255 ? -29.193 -44.253 26.468 1.00 60.44 255 SER A C 1
ATOM 2067 O O . SER A 1 255 ? -29.313 -45.445 26.751 1.00 60.44 255 SER A O 1
ATOM 2069 N N . ARG A 1 256 ? -29.954 -43.306 27.023 1.00 62.09 256 ARG A N 1
ATOM 2070 C CA . ARG A 1 256 ? -31.144 -43.598 27.817 1.00 62.09 256 ARG A CA 1
ATOM 2071 C C . ARG A 1 256 ? -32.213 -44.080 26.846 1.00 62.09 256 ARG A C 1
ATOM 2073 O O . ARG A 1 256 ? -32.634 -43.319 25.984 1.00 62.09 256 ARG A O 1
ATOM 2080 N N . SER A 1 257 ? -32.604 -45.340 26.993 1.00 56.56 257 SER A N 1
ATOM 2081 C CA . SER A 1 257 ? -33.632 -46.011 26.205 1.00 56.56 257 SER A CA 1
ATOM 2082 C C . SER A 1 257 ? -34.913 -45.178 26.145 1.00 56.56 257 SER A C 1
ATOM 2084 O O . SER A 1 257 ? -35.530 -44.886 27.170 1.00 56.56 257 SER A O 1
ATOM 2086 N N . GLU A 1 258 ? -35.284 -44.797 24.931 1.00 60.59 258 GLU A N 1
ATOM 2087 C CA . GLU A 1 258 ? -36.522 -44.113 24.581 1.00 60.59 258 GLU A CA 1
ATOM 2088 C C . GLU A 1 258 ? -37.665 -45.147 24.483 1.00 60.59 258 GLU A C 1
ATOM 2090 O O . GLU A 1 258 ? -37.489 -46.179 23.828 1.00 60.59 258 GLU A O 1
ATOM 2095 N N . PRO A 1 259 ? -38.823 -44.945 25.141 1.00 56.69 259 PRO A N 1
ATOM 2096 C CA . PRO A 1 259 ? -40.011 -45.763 24.913 1.00 56.69 259 PRO A CA 1
ATOM 2097 C C . PRO A 1 259 ? -40.675 -45.396 23.576 1.00 56.69 259 PRO A C 1
ATOM 2099 O O . PRO A 1 259 ? -40.867 -44.224 23.267 1.00 56.69 259 PRO A O 1
ATOM 2102 N N . ALA A 1 260 ? -41.055 -46.416 22.809 1.00 60.84 260 ALA A N 1
ATOM 2103 C CA . ALA A 1 260 ? -41.809 -46.322 21.556 1.00 60.84 260 ALA A CA 1
ATOM 2104 C C . ALA A 1 260 ? -43.297 -45.908 21.775 1.00 60.84 260 ALA A C 1
ATOM 2106 O O . ALA A 1 260 ? -43.742 -45.791 22.915 1.00 60.84 260 ALA A O 1
ATOM 2107 N N . PRO A 1 261 ? -44.129 -45.793 20.720 1.00 56.44 261 PRO A N 1
ATOM 2108 C CA . PRO A 1 261 ? -44.303 -44.613 19.874 1.00 56.44 261 PRO A CA 1
ATOM 2109 C C . PRO A 1 261 ? -45.734 -44.038 19.974 1.00 56.44 261 PRO A C 1
ATOM 2111 O O . PRO A 1 261 ? -46.713 -44.785 20.014 1.00 56.44 261 PRO A O 1
ATOM 2114 N N . GLN A 1 262 ? -45.884 -42.711 19.924 1.00 52.62 262 GLN A N 1
ATOM 2115 C CA . GLN A 1 262 ? -47.194 -42.057 19.828 1.00 52.62 262 GLN A CA 1
ATOM 2116 C C . GLN A 1 262 ? -47.383 -41.387 18.460 1.00 52.62 262 GLN A C 1
ATOM 2118 O O . GLN A 1 262 ? -46.684 -40.445 18.110 1.00 52.62 262 GLN A O 1
ATOM 2123 N N . GLN A 1 263 ? -48.318 -41.980 17.713 1.00 51.88 263 GLN A N 1
ATOM 2124 C CA . GLN A 1 263 ? -49.192 -41.470 16.647 1.00 51.88 263 GLN A CA 1
ATOM 2125 C C . GLN A 1 263 ? -48.754 -40.247 15.819 1.00 51.88 263 GLN A C 1
ATOM 2127 O O . GLN A 1 263 ? -48.616 -39.128 16.303 1.00 51.88 263 GLN A O 1
ATOM 2132 N N . ALA A 1 264 ? -48.685 -40.494 14.510 1.00 58.69 264 ALA A N 1
ATOM 2133 C CA . ALA A 1 264 ? -48.550 -39.516 13.440 1.00 58.69 264 ALA A CA 1
ATOM 2134 C C . ALA A 1 264 ? -49.757 -38.565 13.330 1.00 58.69 264 ALA A C 1
ATOM 2136 O O . ALA A 1 264 ? -50.900 -39.023 13.400 1.00 58.69 264 ALA A O 1
ATOM 2137 N N . PRO A 1 265 ? -49.502 -37.283 13.022 1.00 56.56 265 PRO A N 1
ATOM 2138 C CA . PRO A 1 265 ? -50.440 -36.443 12.288 1.00 56.56 265 PRO A CA 1
ATOM 2139 C C . PRO A 1 265 ? -49.907 -36.055 10.895 1.00 56.56 265 PRO A C 1
ATOM 2141 O O . PRO A 1 265 ? -48.756 -35.656 10.741 1.00 56.56 265 PRO A O 1
ATOM 2144 N N . GLU A 1 266 ? -50.807 -36.219 9.924 1.00 54.47 266 GLU A N 1
ATOM 2145 C CA . GLU A 1 266 ? -50.998 -35.567 8.617 1.00 54.47 266 GLU A CA 1
ATOM 2146 C C . GLU A 1 266 ? -49.852 -34.860 7.866 1.00 54.47 266 GLU A C 1
ATOM 2148 O O . GLU A 1 266 ? -49.150 -33.975 8.350 1.00 54.47 266 GLU A O 1
ATOM 2153 N N . ALA A 1 267 ? -49.774 -35.222 6.581 1.00 57.78 267 ALA A N 1
ATOM 2154 C CA . ALA A 1 267 ? -48.873 -34.702 5.564 1.00 57.78 267 ALA A CA 1
ATOM 2155 C C . ALA A 1 267 ? -49.161 -33.231 5.178 1.00 57.78 267 ALA A C 1
ATOM 2157 O O . ALA A 1 267 ? -50.326 -32.857 5.027 1.00 57.78 267 ALA A O 1
ATOM 2158 N N . PRO A 1 268 ? -48.125 -32.411 4.909 1.00 69.75 268 PRO A N 1
ATOM 2159 C CA . PRO A 1 268 ? -48.272 -31.134 4.211 1.00 69.75 268 PRO A CA 1
ATOM 2160 C C . PRO A 1 268 ? -48.391 -31.326 2.683 1.00 69.75 268 PRO A C 1
ATOM 2162 O O . PRO A 1 268 ? -47.879 -32.314 2.152 1.00 69.75 268 PRO A O 1
ATOM 2165 N N . PRO A 1 269 ? -49.023 -30.379 1.963 1.00 61.88 269 PRO A N 1
ATOM 2166 C CA . PRO A 1 269 ? -49.291 -30.491 0.530 1.00 61.88 269 PRO A CA 1
ATOM 2167 C C . PRO A 1 269 ? -48.043 -30.297 -0.349 1.00 61.88 269 PRO A C 1
ATOM 2169 O O . PRO A 1 269 ? -47.072 -29.645 0.040 1.00 61.88 269 PRO A O 1
ATOM 2172 N N . GLU A 1 270 ? -48.122 -30.873 -1.552 1.00 54.56 270 GLU A N 1
ATOM 2173 C CA . GLU A 1 270 ? -47.124 -30.868 -2.628 1.00 54.56 270 GLU A CA 1
ATOM 2174 C C . GLU A 1 270 ? -46.587 -29.470 -3.002 1.00 54.56 270 GLU A C 1
ATOM 2176 O O . GLU A 1 270 ? -47.354 -28.502 -3.062 1.00 54.56 270 GLU A O 1
ATOM 2181 N N . PRO A 1 271 ? -45.290 -29.349 -3.353 1.00 57.25 271 PRO A N 1
ATOM 2182 C CA . PRO A 1 271 ? -44.743 -28.141 -3.953 1.00 57.25 271 PRO A CA 1
ATOM 2183 C C . PRO A 1 271 ? -45.162 -28.026 -5.424 1.00 57.25 271 PRO A C 1
ATOM 2185 O O . PRO A 1 271 ? -44.888 -28.904 -6.239 1.00 57.25 271 PRO A O 1
ATOM 2188 N N . THR A 1 272 ? -45.776 -26.895 -5.762 1.00 53.41 272 THR A N 1
ATOM 2189 C CA . THR A 1 272 ? -46.108 -26.479 -7.127 1.00 53.41 272 THR A CA 1
ATOM 2190 C C . THR A 1 272 ? -44.866 -26.435 -8.024 1.00 53.41 272 THR A C 1
ATOM 2192 O O . THR A 1 272 ? -43.884 -25.750 -7.728 1.00 53.41 272 THR A O 1
ATOM 2195 N N . GLU A 1 273 ? -44.952 -27.139 -9.148 1.00 52.53 273 GLU A N 1
ATOM 2196 C CA . GLU A 1 273 ? -43.997 -27.167 -10.253 1.00 52.53 273 GLU A CA 1
ATOM 2197 C C . GLU A 1 273 ? -43.814 -25.752 -10.843 1.00 52.53 273 GLU A C 1
ATOM 2199 O O . GLU A 1 273 ? -44.726 -25.173 -11.436 1.00 52.53 273 GLU A O 1
ATOM 2204 N N . GLN A 1 274 ? -42.637 -25.152 -10.631 1.00 44.75 274 GLN A N 1
ATOM 2205 C CA . GLN A 1 274 ? -42.273 -23.866 -11.227 1.00 44.75 274 GLN A CA 1
ATOM 2206 C C . GLN A 1 274 ? -41.741 -24.067 -12.649 1.00 44.75 274 GLN A C 1
ATOM 2208 O O . GLN A 1 274 ? -40.734 -24.735 -12.879 1.00 44.75 274 GLN A O 1
ATOM 2213 N N . VAL A 1 275 ? -42.426 -23.421 -13.590 1.00 54.78 275 VAL A N 1
ATOM 2214 C CA . VAL A 1 275 ? -42.084 -23.285 -15.010 1.00 54.78 275 VAL A CA 1
ATOM 2215 C C . VAL A 1 275 ? -40.658 -22.725 -15.185 1.00 54.78 275 VAL A C 1
ATOM 2217 O O . VAL A 1 275 ? -40.325 -21.717 -14.554 1.00 54.78 275 VAL A O 1
ATOM 2220 N N . PRO A 1 276 ? -39.808 -23.316 -16.050 1.00 51.84 276 PRO A N 1
ATOM 2221 C CA . PRO A 1 276 ? -38.456 -22.823 -16.286 1.00 51.84 276 PRO A CA 1
ATOM 2222 C C . PRO A 1 276 ? -38.471 -21.475 -17.018 1.00 51.84 276 PRO A C 1
ATOM 2224 O O . PRO A 1 276 ? -39.055 -21.320 -18.090 1.00 51.84 276 PRO A O 1
ATOM 2227 N N . SER A 1 277 ? -37.792 -20.498 -16.418 1.00 51.38 277 SER A N 1
ATOM 2228 C CA . SER A 1 277 ? -37.558 -19.169 -16.988 1.00 51.38 277 SER A CA 1
ATOM 2229 C C . SER A 1 277 ? -36.597 -19.258 -18.190 1.00 51.38 277 SER A C 1
ATOM 2231 O O . SER A 1 277 ? -35.625 -20.018 -18.121 1.00 51.38 277 SER A O 1
ATOM 2233 N N . PRO A 1 278 ? -36.820 -18.514 -19.291 1.00 52.84 278 PRO A N 1
ATOM 2234 C CA . PRO A 1 278 ? -35.959 -18.564 -20.469 1.00 52.84 278 PRO A CA 1
ATOM 2235 C C . PRO A 1 278 ? -34.540 -18.072 -20.153 1.00 52.84 278 PRO A C 1
ATOM 2237 O O . PRO A 1 278 ? -34.342 -17.076 -19.455 1.00 52.84 278 PRO A O 1
ATOM 2240 N N . ALA A 1 279 ? -33.547 -18.792 -20.678 1.00 53.16 279 ALA A N 1
ATOM 2241 C CA . ALA A 1 279 ? -32.136 -18.478 -20.494 1.00 53.16 279 ALA A CA 1
ATOM 2242 C C . ALA A 1 279 ? -31.802 -17.071 -21.035 1.00 53.16 279 ALA A C 1
ATOM 2244 O O . ALA A 1 279 ? -32.269 -16.709 -22.118 1.00 53.16 279 ALA A O 1
ATOM 2245 N N . PRO A 1 280 ? -30.986 -16.279 -20.317 1.00 53.41 280 PRO A N 1
ATOM 2246 C CA . PRO A 1 280 ? -30.582 -14.960 -20.778 1.00 53.41 280 PRO A CA 1
ATOM 2247 C C . PRO A 1 280 ? -29.700 -15.064 -22.027 1.00 53.41 280 PRO A C 1
ATOM 2249 O O . PRO A 1 280 ? -28.820 -15.920 -22.121 1.00 53.41 280 PRO A O 1
ATOM 2252 N N . ASP A 1 281 ? -29.938 -14.167 -22.980 1.00 53.12 281 ASP A N 1
ATOM 2253 C CA . ASP A 1 281 ? -29.182 -14.055 -24.223 1.00 53.12 281 ASP A CA 1
ATOM 2254 C C . ASP A 1 281 ? -27.739 -13.587 -23.940 1.00 53.12 281 ASP A C 1
ATOM 2256 O O . ASP A 1 281 ? -27.476 -12.442 -23.571 1.00 53.12 281 ASP A O 1
ATOM 2260 N N . LEU A 1 282 ? -26.795 -14.521 -24.086 1.00 45.47 282 LEU A N 1
ATOM 2261 C CA . LEU A 1 282 ? -25.360 -14.367 -23.815 1.00 45.47 282 LEU A CA 1
ATOM 2262 C C . LEU A 1 282 ? -24.576 -13.780 -25.007 1.00 45.47 282 LEU A C 1
ATOM 2264 O O . LEU A 1 282 ? -23.345 -13.881 -25.054 1.00 45.47 282 LEU A O 1
ATOM 2268 N N . SER A 1 283 ? -25.251 -13.208 -26.005 1.00 46.06 283 SER A N 1
ATOM 2269 C CA . SER A 1 283 ? -24.617 -12.707 -27.233 1.00 46.06 283 SER A CA 1
ATOM 2270 C C . SER A 1 283 ? -23.862 -11.375 -27.078 1.00 46.06 283 SER A C 1
ATOM 2272 O O . SER A 1 283 ? -23.121 -11.001 -27.985 1.00 46.06 283 SER A O 1
ATOM 2274 N N . THR A 1 284 ? -23.957 -10.691 -25.929 1.00 40.12 284 THR A N 1
ATOM 2275 C CA . THR A 1 284 ? -23.414 -9.326 -25.738 1.00 40.12 284 THR A CA 1
ATOM 2276 C C . THR A 1 284 ? -22.247 -9.197 -24.746 1.00 40.12 284 THR A C 1
ATOM 2278 O O . THR A 1 284 ? -21.785 -8.085 -24.489 1.00 40.12 284 THR A O 1
ATOM 2281 N N . LEU A 1 285 ? -21.708 -10.297 -24.203 1.00 34.31 285 LEU A N 1
ATOM 2282 C CA . LEU A 1 285 ? -20.608 -10.239 -23.226 1.00 34.31 285 LEU A CA 1
ATOM 2283 C C . LEU A 1 285 ? -19.205 -10.224 -23.880 1.00 34.31 285 LEU A C 1
ATOM 2285 O O . LEU A 1 285 ? -18.976 -10.922 -24.871 1.00 34.31 285 LEU A O 1
ATOM 2289 N N . PRO A 1 286 ? -18.236 -9.469 -23.317 1.00 38.44 286 PRO A N 1
ATOM 2290 C CA . PRO A 1 286 ? -16.874 -9.368 -23.843 1.00 38.44 286 PRO A CA 1
ATOM 2291 C C . PRO A 1 286 ? -16.141 -10.720 -23.823 1.00 38.44 286 PRO A C 1
ATOM 2293 O O . PRO A 1 286 ? -16.271 -11.505 -22.885 1.00 38.44 286 PRO A O 1
ATOM 2296 N N . LEU A 1 287 ? -15.319 -10.963 -24.853 1.00 40.06 287 LEU A N 1
ATOM 2297 C CA . LEU A 1 287 ? -14.628 -12.228 -25.179 1.00 40.06 287 LEU A CA 1
ATOM 2298 C C . LEU A 1 287 ? -13.832 -12.897 -24.036 1.00 40.06 287 LEU A C 1
ATOM 2300 O O . LEU A 1 287 ? -13.512 -14.075 -24.142 1.00 40.06 287 LEU A O 1
ATOM 2304 N N . GLN A 1 288 ? -13.536 -12.197 -22.939 1.00 47.22 288 GLN A N 1
ATOM 2305 C CA . GLN A 1 288 ? -12.849 -12.761 -21.768 1.00 47.22 288 GLN A CA 1
ATOM 2306 C C . GLN A 1 288 ? -13.780 -13.514 -20.797 1.00 47.22 288 GLN A C 1
ATOM 2308 O O . GLN A 1 288 ? -13.288 -14.241 -19.941 1.00 47.22 288 GLN A O 1
ATOM 2313 N N . ALA A 1 289 ? -15.105 -13.391 -20.941 1.00 38.09 289 ALA A N 1
ATOM 2314 C CA . ALA A 1 289 ? -16.095 -14.047 -20.077 1.00 38.09 289 ALA A CA 1
ATOM 2315 C C . ALA A 1 289 ? -16.728 -15.311 -20.697 1.00 38.09 289 ALA A C 1
ATOM 2317 O O . ALA A 1 289 ? -17.633 -15.905 -20.115 1.00 38.09 289 ALA A O 1
ATOM 2318 N N . ARG A 1 290 ? -16.265 -15.744 -21.878 1.00 40.69 290 ARG A N 1
ATOM 2319 C CA . ARG A 1 290 ? -16.795 -16.916 -22.597 1.00 40.69 290 ARG A CA 1
ATOM 2320 C C . ARG A 1 290 ? -15.983 -18.183 -22.302 1.00 40.69 290 ARG A C 1
ATOM 2322 O O . ARG A 1 290 ? -15.574 -18.899 -23.209 1.00 40.69 290 ARG A O 1
ATOM 2329 N N . THR A 1 291 ? -15.729 -18.476 -21.031 1.00 47.44 291 THR A N 1
ATOM 2330 C CA . THR A 1 291 ? -15.071 -19.725 -20.620 1.00 47.44 291 THR A CA 1
ATOM 2331 C C . THR A 1 291 ? -16.101 -20.854 -20.617 1.00 47.44 291 THR A C 1
ATOM 2333 O O . THR A 1 291 ? -16.652 -21.227 -19.586 1.00 47.44 291 THR A O 1
ATOM 2336 N N . GLN A 1 292 ? -16.404 -21.397 -21.800 1.00 43.34 292 GLN A N 1
ATOM 2337 C CA . GLN A 1 292 ? -17.063 -22.699 -21.886 1.00 43.34 292 GLN A CA 1
ATOM 2338 C C . GLN A 1 292 ? -16.081 -23.755 -21.374 1.00 43.34 292 GLN A C 1
ATOM 2340 O O . GLN A 1 292 ? -15.145 -24.142 -22.072 1.00 43.34 292 GLN A O 1
ATOM 2345 N N . ILE A 1 293 ? -16.297 -24.216 -20.144 1.00 46.81 293 ILE A N 1
ATOM 2346 C CA . ILE A 1 293 ? -15.630 -25.396 -19.598 1.00 46.81 293 ILE A CA 1
ATOM 2347 C C . ILE A 1 293 ? -16.130 -26.596 -20.415 1.00 46.81 293 ILE A C 1
ATOM 2349 O O . ILE A 1 293 ? -17.220 -27.112 -20.182 1.00 46.81 293 ILE A O 1
ATOM 2353 N N . ARG A 1 294 ? -15.366 -27.014 -21.431 1.00 44.50 294 ARG A N 1
ATOM 2354 C CA . ARG A 1 294 ? -15.605 -28.282 -22.133 1.00 44.50 294 ARG A CA 1
ATOM 2355 C C . ARG A 1 294 ? -14.944 -29.390 -21.320 1.00 44.50 294 ARG A C 1
ATOM 2357 O O . ARG A 1 294 ? -13.733 -29.563 -21.381 1.00 44.50 294 ARG A O 1
ATOM 2364 N N . THR A 1 295 ? -15.739 -30.118 -20.545 1.00 51.81 295 THR A N 1
ATOM 2365 C CA . THR A 1 295 ? -15.269 -31.088 -19.544 1.00 51.81 295 THR A CA 1
ATOM 2366 C C . THR A 1 295 ? -14.710 -32.404 -20.102 1.00 51.81 295 THR A C 1
ATOM 2368 O O . THR A 1 295 ? -14.226 -33.200 -19.313 1.00 51.81 295 THR A O 1
ATOM 2371 N N . ASN A 1 296 ? -14.693 -32.654 -21.420 1.00 60.81 296 ASN A N 1
ATOM 2372 C CA . ASN A 1 296 ? -14.320 -33.972 -21.970 1.00 60.81 296 ASN A CA 1
ATOM 2373 C C . ASN A 1 296 ? -13.474 -33.916 -23.261 1.00 60.81 296 ASN A C 1
ATOM 2375 O O . ASN A 1 296 ? -13.847 -34.524 -24.259 1.00 60.81 296 ASN A O 1
ATOM 2379 N N . LEU A 1 297 ? -12.351 -33.189 -23.283 1.00 68.75 297 LEU A N 1
ATOM 2380 C CA . LEU A 1 297 ? -11.401 -33.265 -24.409 1.00 68.75 297 LEU A CA 1
ATOM 2381 C C . LEU A 1 297 ? -10.278 -34.266 -24.108 1.00 68.75 297 LEU A C 1
ATOM 2383 O O . LEU A 1 297 ? -9.670 -34.245 -23.036 1.00 68.75 297 LEU A O 1
ATOM 2387 N N . SER A 1 298 ? -9.976 -35.132 -25.073 1.00 82.25 298 SER A N 1
ATOM 2388 C CA . SER A 1 298 ? -8.845 -36.061 -25.005 1.00 82.25 298 SER A CA 1
ATOM 2389 C C . SER A 1 298 ? -7.503 -35.311 -25.010 1.00 82.25 298 SER A C 1
ATOM 2391 O O . SER A 1 298 ? -7.390 -34.209 -25.546 1.00 82.25 298 SER A O 1
ATOM 2393 N N . LEU A 1 299 ? -6.434 -35.916 -24.467 1.00 69.75 299 LEU A N 1
ATOM 2394 C CA . LEU A 1 299 ? -5.077 -35.328 -24.480 1.00 69.75 299 LEU A CA 1
ATOM 2395 C C . LEU A 1 299 ? -4.619 -34.905 -25.886 1.00 69.75 299 LEU A C 1
ATOM 2397 O O . LEU A 1 299 ? -3.911 -33.909 -26.029 1.00 69.75 299 LEU A O 1
ATOM 2401 N N . ARG A 1 300 ? -5.041 -35.642 -26.920 1.00 75.25 300 ARG A N 1
ATOM 2402 C CA . ARG A 1 300 ? -4.729 -35.335 -28.319 1.00 75.25 300 ARG A CA 1
ATOM 2403 C C . ARG A 1 300 ? -5.452 -34.079 -28.801 1.00 75.25 300 ARG A C 1
ATOM 2405 O O . ARG A 1 300 ? -4.825 -33.236 -29.430 1.00 75.25 300 ARG A O 1
ATOM 2412 N N . GLU A 1 301 ? -6.732 -33.923 -28.480 1.00 79.88 301 GLU A N 1
ATOM 2413 C CA . GLU A 1 301 ? -7.494 -32.714 -28.822 1.00 79.88 301 GLU A CA 1
ATOM 2414 C C . GLU A 1 301 ? -6.993 -31.499 -28.042 1.00 79.88 301 GLU A C 1
ATOM 2416 O O . GLU A 1 301 ? -6.901 -30.414 -28.602 1.00 79.88 301 GLU A O 1
ATOM 2421 N N . ILE A 1 302 ? -6.581 -31.687 -26.785 1.00 70.88 302 ILE A N 1
ATOM 2422 C CA . ILE A 1 302 ? -5.930 -30.650 -25.973 1.00 70.88 302 ILE A CA 1
ATOM 2423 C C . ILE A 1 302 ? -4.619 -30.202 -26.625 1.00 70.88 302 ILE A C 1
ATOM 2425 O O . ILE A 1 302 ? -4.366 -28.999 -26.684 1.00 70.88 302 ILE A O 1
ATOM 2429 N N . ALA A 1 303 ? -3.796 -31.138 -27.110 1.00 75.31 303 ALA A N 1
ATOM 2430 C CA . ALA A 1 303 ? -2.549 -30.822 -27.804 1.00 75.31 303 ALA A CA 1
ATOM 2431 C C . ALA A 1 303 ? -2.805 -30.077 -29.122 1.00 75.31 303 ALA A C 1
ATOM 2433 O O . ALA A 1 303 ? -2.136 -29.085 -29.394 1.00 75.31 303 ALA A O 1
ATOM 2434 N N . LEU A 1 304 ? -3.809 -30.499 -29.899 1.00 80.94 304 LEU A N 1
ATOM 2435 C CA . LEU A 1 304 ? -4.205 -29.821 -31.137 1.00 80.94 304 LEU A CA 1
ATOM 2436 C C . LEU A 1 304 ? -4.742 -28.409 -30.869 1.00 80.94 304 LEU A C 1
ATOM 2438 O O . LEU A 1 304 ? -4.318 -27.467 -31.529 1.00 80.94 304 LEU A O 1
ATOM 2442 N N . SER A 1 305 ? -5.588 -28.239 -29.851 1.00 80.81 305 SER A N 1
ATOM 2443 C CA . SER A 1 305 ? -6.092 -26.925 -29.437 1.00 80.81 305 SER A CA 1
ATOM 2444 C C . SER A 1 305 ? -4.967 -26.018 -28.936 1.00 80.81 305 SER A C 1
ATOM 2446 O O . SER A 1 305 ? -4.960 -24.831 -29.237 1.00 80.81 305 SER A O 1
ATOM 2448 N N . LEU A 1 306 ? -4.007 -26.557 -28.175 1.00 74.56 306 LEU A N 1
ATOM 2449 C CA . LEU A 1 306 ? -2.859 -25.780 -27.708 1.00 74.56 306 LEU A CA 1
ATOM 2450 C C . LEU A 1 306 ? -1.991 -25.346 -28.894 1.00 74.56 306 LEU A C 1
ATOM 2452 O O . LEU A 1 306 ? -1.522 -24.215 -28.929 1.00 74.56 306 LEU A O 1
ATOM 2456 N N . GLN A 1 307 ? -1.797 -26.232 -29.871 1.00 79.81 307 GLN A N 1
ATOM 2457 C CA . GLN A 1 307 ? -1.070 -25.915 -31.093 1.00 79.81 307 GLN A CA 1
ATOM 2458 C C . GLN A 1 307 ? -1.783 -24.813 -31.889 1.00 79.81 307 GLN A C 1
ATOM 2460 O O . GLN A 1 307 ? -1.127 -23.912 -32.400 1.00 79.81 307 GLN A O 1
ATOM 2465 N N . GLU A 1 308 ? -3.113 -24.836 -31.950 1.00 83.00 308 GLU A N 1
ATOM 2466 C CA . GLU A 1 308 ? -3.917 -23.802 -32.606 1.00 83.00 308 GLU A CA 1
ATOM 2467 C C . GLU A 1 308 ? -3.846 -22.454 -31.863 1.00 83.00 308 GLU A C 1
ATOM 2469 O O . GLU A 1 308 ? -3.607 -21.415 -32.482 1.00 83.00 308 GLU A O 1
ATOM 2474 N N . ASP A 1 309 ? -3.915 -22.462 -30.528 1.00 76.44 309 ASP A N 1
ATOM 2475 C CA . ASP A 1 309 ? -3.707 -21.273 -29.688 1.00 76.44 309 ASP A CA 1
ATOM 2476 C C . ASP A 1 309 ? -2.284 -20.697 -29.861 1.00 76.44 309 ASP A C 1
ATOM 2478 O O . ASP A 1 309 ? -2.088 -19.483 -29.940 1.00 76.44 309 ASP A O 1
ATOM 2482 N N . ILE A 1 310 ? -1.269 -21.559 -29.981 1.00 73.69 310 ILE A N 1
ATOM 2483 C CA . ILE A 1 310 ? 0.121 -21.154 -30.246 1.00 73.69 310 ILE A CA 1
ATOM 2484 C C . ILE A 1 310 ? 0.258 -20.554 -31.653 1.00 73.69 310 ILE A C 1
ATOM 2486 O O . ILE A 1 310 ? 0.892 -19.509 -31.813 1.00 73.69 310 ILE A O 1
ATOM 2490 N N . ASN A 1 311 ? -0.369 -21.159 -32.661 1.00 78.38 311 ASN A N 1
ATOM 2491 C CA . ASN A 1 311 ? -0.330 -20.667 -34.039 1.00 78.38 311 ASN A CA 1
ATOM 2492 C C . ASN A 1 311 ? -1.073 -19.323 -34.184 1.00 78.38 311 ASN A C 1
ATOM 2494 O O . ASN A 1 311 ? -0.651 -18.444 -34.937 1.00 78.38 311 ASN A O 1
ATOM 2498 N N . THR A 1 312 ? -2.158 -19.104 -33.433 1.00 77.06 312 THR A N 1
ATOM 2499 C CA . THR A 1 312 ? -2.860 -17.806 -33.427 1.00 77.06 312 THR A CA 1
ATOM 2500 C C . THR A 1 312 ? -2.067 -16.713 -32.703 1.00 77.06 312 THR A C 1
ATOM 2502 O O . THR A 1 312 ? -2.146 -15.541 -33.089 1.00 77.06 312 THR A O 1
ATOM 2505 N N . LEU A 1 313 ? -1.254 -17.070 -31.701 1.00 68.19 313 LEU A N 1
ATOM 2506 C CA . LEU A 1 313 ? -0.306 -16.147 -31.069 1.00 68.19 313 LEU A CA 1
ATOM 2507 C C . LEU A 1 313 ? 0.784 -15.692 -32.045 1.00 68.19 313 LEU A C 1
ATOM 2509 O O . LEU A 1 313 ? 1.132 -14.512 -32.046 1.00 68.19 313 LEU A O 1
ATOM 2513 N N . GLU A 1 314 ? 1.275 -16.580 -32.909 1.00 69.62 314 GLU A N 1
ATOM 2514 C CA . GLU A 1 314 ? 2.302 -16.261 -33.909 1.00 69.62 314 GLU A CA 1
ATOM 2515 C C . GLU A 1 314 ? 1.863 -15.122 -34.848 1.00 69.62 314 GLU A C 1
ATOM 2517 O O . GLU A 1 314 ? 2.627 -14.191 -35.112 1.00 69.62 314 GLU A O 1
ATOM 2522 N N . ASN A 1 315 ? 0.583 -15.099 -35.234 1.00 72.81 315 ASN A N 1
ATOM 2523 C CA . ASN A 1 315 ? 0.012 -14.021 -36.048 1.00 72.81 315 ASN A CA 1
ATOM 2524 C C . ASN A 1 315 ? 0.005 -12.655 -35.339 1.00 72.81 315 ASN A C 1
ATOM 2526 O O . ASN A 1 315 ? 0.201 -11.625 -35.986 1.00 72.81 315 ASN A O 1
ATOM 2530 N N . LYS A 1 316 ? -0.169 -12.615 -34.010 1.00 72.75 316 LYS A N 1
ATOM 2531 C CA . LYS A 1 316 ? -0.128 -11.355 -33.242 1.00 72.75 316 LYS A CA 1
ATOM 2532 C C . LYS A 1 316 ? 1.282 -10.775 -33.146 1.00 72.75 316 LYS A C 1
ATOM 2534 O O . LYS A 1 316 ? 1.433 -9.558 -33.070 1.00 72.75 316 LYS A O 1
ATOM 2539 N N . PHE A 1 317 ? 2.305 -11.625 -33.192 1.00 78.19 317 PHE A N 1
ATOM 2540 C CA . PHE A 1 317 ? 3.706 -11.202 -33.129 1.00 78.19 317 PHE A CA 1
ATOM 2541 C C . PHE A 1 317 ? 4.351 -10.985 -34.501 1.00 78.19 317 PHE A C 1
ATOM 2543 O O . PHE A 1 317 ? 5.460 -10.456 -34.574 1.00 78.19 317 PHE A O 1
ATOM 2550 N N . ALA A 1 318 ? 3.645 -11.299 -35.591 1.00 83.12 318 ALA A N 1
ATOM 2551 C CA . ALA A 1 318 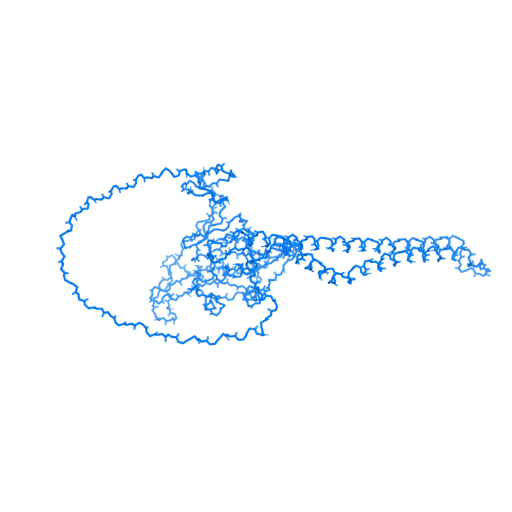? 4.158 -11.173 -36.952 1.00 83.12 318 ALA A CA 1
ATOM 2552 C C . ALA A 1 318 ? 4.700 -9.768 -37.274 1.00 83.12 318 ALA A C 1
ATOM 2554 O O . ALA A 1 318 ? 5.685 -9.642 -38.003 1.00 83.12 318 ALA A O 1
ATOM 2555 N N . TRP A 1 319 ? 4.100 -8.707 -36.717 1.00 85.06 319 TRP A N 1
ATOM 2556 C CA . TRP A 1 319 ? 4.611 -7.343 -36.891 1.00 85.06 319 TRP A CA 1
ATOM 2557 C C . TRP A 1 319 ? 5.985 -7.146 -36.240 1.00 85.06 319 TRP A C 1
ATOM 2559 O O . TRP A 1 319 ? 6.883 -6.609 -36.882 1.00 85.06 319 TRP A O 1
ATOM 2569 N N . PHE A 1 320 ? 6.191 -7.638 -35.017 1.00 82.31 320 PHE A N 1
ATOM 2570 C CA . PHE A 1 320 ? 7.473 -7.510 -34.322 1.00 82.31 320 PHE A CA 1
ATOM 2571 C C . PHE A 1 320 ? 8.574 -8.348 -34.975 1.00 82.31 320 PHE A C 1
ATOM 2573 O O . PHE A 1 320 ? 9.705 -7.883 -35.103 1.00 82.31 320 PHE A O 1
ATOM 2580 N N . THR A 1 321 ? 8.247 -9.548 -35.461 1.00 84.69 321 THR A N 1
ATOM 2581 C CA . THR A 1 321 ? 9.190 -10.366 -36.238 1.00 84.69 321 THR A CA 1
ATOM 2582 C C . THR A 1 321 ? 9.580 -9.671 -37.544 1.00 84.69 321 THR A C 1
ATOM 2584 O O . THR A 1 321 ? 10.756 -9.663 -37.908 1.00 84.69 321 THR A O 1
ATOM 2587 N N . LYS A 1 322 ? 8.618 -9.044 -38.240 1.00 90.94 322 LYS A N 1
ATOM 2588 C CA . LYS A 1 322 ? 8.904 -8.214 -39.422 1.00 90.94 322 LYS A CA 1
ATOM 2589 C C . LYS A 1 322 ? 9.783 -7.020 -39.055 1.00 90.94 322 LYS A C 1
ATOM 2591 O O . LYS A 1 322 ? 10.776 -6.791 -39.731 1.00 90.94 322 LYS A O 1
ATOM 2596 N N . PHE A 1 323 ? 9.467 -6.311 -37.974 1.00 86.62 323 PHE A N 1
ATOM 2597 C CA . PHE A 1 323 ? 10.234 -5.157 -37.510 1.00 86.62 323 PHE A CA 1
ATOM 2598 C C . PHE A 1 323 ? 11.682 -5.521 -37.151 1.00 86.62 323 PHE A C 1
ATOM 2600 O O . PHE A 1 323 ? 12.606 -4.853 -37.605 1.00 86.62 323 PHE A O 1
ATOM 2607 N N . SER A 1 324 ? 11.900 -6.617 -36.416 1.00 89.38 324 SER A N 1
ATOM 2608 C CA . SER A 1 324 ? 13.243 -7.128 -36.105 1.00 89.38 324 SER A CA 1
ATOM 2609 C C . SER A 1 324 ? 14.039 -7.444 -37.378 1.00 89.38 324 SER A C 1
ATOM 2611 O O . SER A 1 324 ? 15.163 -6.964 -37.522 1.00 89.38 324 SER A O 1
ATOM 2613 N N . LYS A 1 325 ? 13.443 -8.148 -38.352 1.00 92.19 325 LYS A N 1
ATOM 2614 C CA . LYS A 1 325 ? 14.087 -8.401 -39.654 1.00 92.19 325 LYS A CA 1
ATOM 2615 C C . LYS A 1 325 ? 14.415 -7.105 -40.399 1.00 92.19 325 LYS A C 1
ATOM 2617 O O . LYS A 1 325 ? 15.508 -6.982 -40.945 1.00 92.19 325 LYS A O 1
ATOM 2622 N N . THR A 1 326 ? 13.512 -6.125 -40.387 1.00 93.00 326 THR A N 1
ATOM 2623 C CA . THR A 1 326 ? 13.759 -4.806 -40.987 1.00 93.00 326 THR A CA 1
ATOM 2624 C C . THR A 1 326 ? 14.947 -4.106 -40.328 1.00 93.00 326 THR A C 1
ATOM 2626 O O . THR A 1 326 ? 15.796 -3.579 -41.039 1.00 93.00 326 THR A O 1
ATOM 2629 N N . MET A 1 327 ? 15.061 -4.146 -38.997 1.00 90.69 327 MET A N 1
ATOM 2630 C CA . MET A 1 327 ? 16.195 -3.558 -38.272 1.00 90.69 327 MET A CA 1
ATOM 2631 C C . MET A 1 327 ? 17.524 -4.254 -38.594 1.00 90.69 327 MET A C 1
ATOM 2633 O O . MET A 1 327 ? 18.539 -3.578 -38.740 1.00 90.69 327 MET A O 1
ATOM 2637 N N . GLN A 1 328 ? 17.530 -5.580 -38.771 1.00 91.44 328 GLN A N 1
ATOM 2638 C CA . GLN A 1 328 ? 18.727 -6.304 -39.224 1.00 91.44 328 GLN A CA 1
ATOM 2639 C C . GLN A 1 328 ? 19.159 -5.852 -40.620 1.00 91.44 328 GLN A C 1
ATOM 2641 O O . GLN A 1 328 ? 20.325 -5.515 -40.820 1.00 91.44 328 GLN A O 1
ATOM 2646 N N . VAL A 1 329 ? 18.219 -5.791 -41.571 1.00 94.69 329 VAL A N 1
ATOM 2647 C CA . VAL A 1 329 ? 18.488 -5.313 -42.937 1.00 94.69 329 VAL A CA 1
ATOM 2648 C C . VAL A 1 329 ? 19.005 -3.876 -42.912 1.00 94.69 329 VAL A C 1
ATOM 2650 O O . VAL A 1 329 ? 20.002 -3.576 -43.565 1.00 94.69 329 VAL A O 1
ATOM 2653 N N . LEU A 1 330 ? 18.385 -3.002 -42.117 1.00 92.88 330 LEU A N 1
ATOM 2654 C CA . LEU A 1 330 ? 18.811 -1.614 -41.968 1.00 92.88 330 LEU A CA 1
ATOM 2655 C C . LEU A 1 330 ? 20.238 -1.512 -41.404 1.00 92.88 330 LEU A C 1
ATOM 2657 O O . LEU A 1 330 ? 21.027 -0.700 -41.883 1.00 92.88 330 LEU A O 1
ATOM 2661 N N . GLY A 1 331 ? 20.601 -2.384 -40.459 1.00 93.12 331 GLY A N 1
ATOM 2662 C CA . GLY A 1 331 ? 21.968 -2.482 -39.949 1.00 93.12 331 GLY A CA 1
ATOM 2663 C C . GLY A 1 331 ? 22.989 -2.789 -41.050 1.00 93.12 331 GLY A C 1
ATOM 2664 O O . GLY A 1 331 ? 23.997 -2.091 -41.173 1.00 93.12 331 GLY A O 1
ATOM 2665 N N . PHE A 1 332 ? 22.698 -3.765 -41.918 1.00 95.44 332 PHE A N 1
ATOM 2666 C CA . PHE A 1 332 ? 23.545 -4.058 -43.082 1.00 95.44 332 PHE A CA 1
ATOM 2667 C C . PHE A 1 332 ? 23.624 -2.881 -44.062 1.00 95.44 332 PHE A C 1
ATOM 2669 O O . PHE A 1 332 ? 24.710 -2.575 -44.557 1.00 95.44 332 PHE A O 1
ATOM 2676 N N . VAL A 1 333 ? 22.508 -2.186 -44.306 1.00 95.50 333 VAL A N 1
ATOM 2677 C CA . VAL A 1 333 ? 22.471 -0.998 -45.173 1.00 95.50 333 VAL A CA 1
ATOM 2678 C C . VAL A 1 333 ? 23.353 0.122 -44.617 1.00 95.50 333 VAL A C 1
ATOM 2680 O O . VAL A 1 333 ? 24.116 0.712 -45.378 1.00 95.50 333 VAL A O 1
ATOM 2683 N N . PHE A 1 334 ? 23.321 0.390 -43.307 1.00 94.75 334 PHE A N 1
ATOM 2684 C CA . PHE A 1 334 ? 24.185 1.404 -42.690 1.00 94.75 334 PHE A CA 1
ATOM 2685 C C . PHE A 1 334 ? 25.668 1.047 -42.765 1.00 94.75 334 PHE A C 1
ATOM 2687 O O . PHE A 1 334 ? 26.492 1.923 -43.034 1.00 94.75 334 PHE A O 1
ATOM 2694 N N . LEU A 1 335 ? 26.008 -0.231 -42.579 1.00 94.38 335 LEU A N 1
ATOM 2695 C CA . LEU A 1 335 ? 27.388 -0.694 -42.695 1.00 94.38 335 LEU A CA 1
ATOM 2696 C C . LEU A 1 335 ? 27.919 -0.495 -44.122 1.00 94.38 335 LEU A C 1
ATOM 2698 O O . LEU A 1 335 ? 28.964 0.124 -44.311 1.00 94.38 335 LEU A O 1
ATOM 2702 N N . ILE A 1 336 ? 27.175 -0.976 -45.124 1.00 95.38 336 ILE A N 1
ATOM 2703 C CA . ILE A 1 336 ? 27.549 -0.842 -46.539 1.00 95.38 336 ILE A CA 1
ATOM 2704 C C . ILE A 1 336 ? 27.589 0.636 -46.940 1.00 95.38 336 ILE A C 1
ATOM 2706 O O . ILE A 1 336 ? 28.548 1.070 -47.573 1.00 95.38 336 ILE A O 1
ATOM 2710 N N . GLY A 1 337 ? 26.595 1.428 -46.531 1.00 94.19 337 GLY A N 1
ATOM 2711 C CA . GLY A 1 337 ? 26.543 2.864 -46.796 1.00 94.19 337 GLY A CA 1
ATOM 2712 C C . GLY A 1 337 ? 27.751 3.611 -46.228 1.00 94.19 337 GLY A C 1
ATOM 2713 O O . GLY A 1 337 ? 28.366 4.399 -46.942 1.00 94.19 337 GLY A O 1
ATOM 2714 N N . GLY A 1 338 ? 28.151 3.315 -44.987 1.00 94.38 338 GLY A N 1
ATOM 2715 C CA . GLY A 1 338 ? 29.351 3.893 -44.376 1.00 94.38 338 GLY A CA 1
ATOM 2716 C C . GLY A 1 338 ? 30.633 3.554 -45.139 1.00 94.38 338 GLY A C 1
ATOM 2717 O O . GLY A 1 338 ? 31.455 4.438 -45.377 1.00 94.38 338 GLY A O 1
ATOM 2718 N N . ILE A 1 339 ? 30.777 2.300 -45.586 1.00 94.94 339 ILE A N 1
ATOM 2719 C CA . ILE A 1 339 ? 31.921 1.850 -46.397 1.00 94.94 339 ILE A CA 1
ATOM 2720 C C . ILE A 1 339 ? 31.948 2.569 -47.753 1.00 94.94 339 ILE A C 1
ATOM 2722 O O . ILE A 1 339 ? 32.994 3.079 -48.151 1.00 94.94 339 ILE A O 1
ATOM 2726 N N . LEU A 1 340 ? 30.810 2.645 -48.451 1.00 95.88 340 LEU A N 1
ATOM 2727 C CA . LEU A 1 340 ? 30.717 3.291 -49.764 1.00 95.88 340 LEU A CA 1
ATOM 2728 C C . LEU A 1 340 ? 30.993 4.796 -49.685 1.00 95.88 340 LEU A C 1
ATOM 2730 O O . LEU A 1 340 ? 31.718 5.322 -50.527 1.00 95.88 340 LEU A O 1
ATOM 2734 N N . ILE A 1 341 ? 30.473 5.485 -48.665 1.00 94.81 341 ILE A N 1
ATOM 2735 C CA . ILE A 1 341 ? 30.734 6.916 -48.451 1.00 94.81 341 ILE A CA 1
ATOM 2736 C C . ILE A 1 341 ? 32.213 7.148 -48.128 1.00 94.81 341 ILE A C 1
ATOM 2738 O O . ILE A 1 341 ? 32.827 8.044 -48.704 1.00 94.81 341 ILE A O 1
ATOM 2742 N N . ALA A 1 342 ? 32.813 6.330 -47.258 1.00 93.81 342 ALA A N 1
ATOM 2743 C CA . ALA A 1 342 ? 34.236 6.433 -46.942 1.00 93.81 342 ALA A CA 1
ATOM 2744 C C . ALA A 1 342 ? 35.115 6.215 -48.186 1.00 93.81 342 ALA A C 1
ATOM 2746 O O . ALA A 1 342 ? 36.037 6.994 -48.435 1.00 93.81 342 ALA A O 1
ATOM 2747 N N . ALA A 1 343 ? 34.793 5.206 -49.004 1.00 93.94 343 ALA A N 1
ATOM 2748 C CA . ALA A 1 343 ? 35.481 4.942 -50.264 1.00 93.94 343 ALA A CA 1
ATOM 2749 C C . ALA A 1 343 ? 35.307 6.094 -51.267 1.00 93.94 343 ALA A C 1
ATOM 2751 O O . ALA A 1 343 ? 36.277 6.504 -51.898 1.00 93.94 343 ALA A O 1
ATOM 2752 N N . TYR A 1 344 ? 34.104 6.663 -51.379 1.00 94.25 344 TYR A N 1
ATOM 2753 C CA . TYR A 1 344 ? 33.841 7.819 -52.235 1.00 94.25 344 TYR A CA 1
ATOM 2754 C C . TYR A 1 344 ? 34.674 9.040 -51.817 1.00 94.25 344 TYR A C 1
ATOM 2756 O O . TYR A 1 344 ? 35.345 9.643 -52.654 1.00 94.25 344 TYR A O 1
ATOM 2764 N N . ILE A 1 345 ? 34.695 9.364 -50.517 1.00 90.06 345 ILE A N 1
ATOM 2765 C CA . ILE A 1 345 ? 35.476 10.485 -49.971 1.00 90.06 345 ILE A CA 1
ATOM 2766 C C . ILE A 1 345 ? 36.970 10.307 -50.254 1.00 90.06 345 ILE A C 1
ATOM 2768 O O . ILE A 1 345 ? 37.652 11.279 -50.578 1.00 90.06 345 ILE A O 1
ATOM 2772 N N . TYR A 1 346 ? 37.477 9.080 -50.129 1.00 90.19 346 TYR A N 1
ATOM 2773 C CA . TYR A 1 346 ? 38.904 8.806 -50.256 1.00 90.19 346 TYR A CA 1
ATOM 2774 C C . TYR A 1 346 ? 39.375 8.676 -51.713 1.00 90.19 346 TYR A C 1
ATOM 2776 O O . TYR A 1 346 ? 40.418 9.224 -52.060 1.00 90.19 346 TYR A O 1
ATOM 2784 N N . PHE A 1 347 ? 38.624 7.969 -52.563 1.00 91.38 347 PHE A N 1
ATOM 2785 C CA . PHE A 1 347 ? 39.062 7.608 -53.919 1.00 91.38 347 PHE A CA 1
ATOM 2786 C C . PHE A 1 347 ? 38.447 8.456 -55.032 1.00 91.38 347 PHE A C 1
ATOM 2788 O O . PHE A 1 347 ? 39.071 8.607 -56.079 1.00 91.38 347 PHE A O 1
ATOM 2795 N N . VAL A 1 348 ? 37.224 8.963 -54.851 1.00 90.75 348 VAL A N 1
ATOM 2796 C CA . VAL A 1 348 ? 36.461 9.576 -55.952 1.00 90.75 348 VAL A CA 1
ATOM 2797 C C . VAL A 1 348 ? 36.556 11.093 -55.937 1.00 90.75 348 VAL A C 1
ATOM 2799 O O . VAL A 1 348 ? 36.596 11.694 -57.006 1.00 90.75 348 VAL A O 1
ATOM 2802 N N . ILE A 1 349 ? 36.619 11.728 -54.761 1.00 85.19 349 ILE A N 1
ATOM 2803 C CA . ILE A 1 349 ? 36.764 13.185 -54.684 1.00 85.19 349 ILE A CA 1
ATOM 2804 C C . ILE A 1 349 ? 38.158 13.559 -55.226 1.00 85.19 349 ILE A C 1
ATOM 2806 O O . ILE A 1 349 ? 39.162 13.261 -54.571 1.00 85.19 349 ILE A O 1
ATOM 2810 N N . PRO A 1 350 ? 38.263 14.214 -56.397 1.00 78.56 350 PRO A N 1
ATOM 2811 C CA . PRO A 1 350 ? 39.554 14.568 -56.981 1.00 78.56 350 PRO A CA 1
ATOM 2812 C C . PRO A 1 350 ? 40.299 15.530 -56.054 1.00 78.56 350 PRO A C 1
ATOM 2814 O O . PRO A 1 350 ? 39.665 16.311 -55.342 1.00 78.56 350 PRO A O 1
ATOM 2817 N N . ASN A 1 351 ? 41.633 15.464 -56.011 1.00 71.44 351 ASN A N 1
ATOM 2818 C CA . ASN A 1 351 ? 42.431 16.459 -55.284 1.00 71.44 351 ASN A CA 1
ATOM 2819 C C . ASN A 1 351 ? 42.061 17.850 -55.824 1.00 71.44 351 ASN A C 1
ATOM 2821 O O . ASN A 1 351 ? 42.132 18.034 -57.040 1.00 71.44 351 ASN A O 1
ATOM 2825 N N . PRO A 1 352 ? 41.596 18.793 -54.983 1.00 65.75 352 PRO A N 1
ATOM 2826 C CA . PRO A 1 352 ? 41.181 20.085 -55.488 1.00 65.75 352 PRO A CA 1
ATOM 2827 C C . PRO A 1 352 ? 42.434 20.850 -55.911 1.00 65.75 352 PRO A C 1
ATOM 2829 O O . PRO A 1 352 ? 43.464 20.789 -55.236 1.00 65.75 352 PRO A O 1
ATOM 2832 N N . GLU A 1 353 ? 42.346 21.580 -57.017 1.00 71.94 353 GLU A N 1
ATOM 2833 C CA . GLU A 1 353 ? 43.366 22.572 -57.333 1.00 71.94 353 GLU A CA 1
ATOM 2834 C C . GLU A 1 353 ? 43.336 23.674 -56.253 1.00 71.94 353 GLU A C 1
ATOM 2836 O O . GLU A 1 353 ? 42.257 24.021 -55.759 1.00 71.94 353 GLU A O 1
ATOM 2841 N N . PRO A 1 354 ? 44.498 24.192 -55.818 1.00 64.25 354 PRO A N 1
ATOM 2842 C CA . PRO A 1 354 ? 44.560 25.261 -54.822 1.00 64.25 354 PRO A CA 1
ATOM 2843 C C . PRO A 1 354 ? 43.768 26.494 -55.304 1.00 64.25 354 PRO A C 1
ATOM 2845 O O . PRO A 1 354 ? 43.815 26.799 -56.497 1.00 64.25 354 PRO A O 1
ATOM 2848 N N . PRO A 1 355 ? 43.073 27.247 -54.424 1.00 59.00 355 PRO A N 1
ATOM 2849 C CA . PRO A 1 355 ? 43.171 27.275 -52.962 1.00 59.00 355 PRO A CA 1
ATOM 2850 C C . PRO A 1 355 ? 42.177 26.320 -52.265 1.00 59.00 355 PRO A C 1
ATOM 2852 O O . PRO A 1 355 ? 40.979 26.321 -52.527 1.00 59.00 355 PRO A O 1
ATOM 2855 N N . GLU A 1 356 ? 42.719 25.478 -51.385 1.00 63.97 356 GLU A N 1
ATOM 2856 C CA . GLU A 1 356 ? 42.182 24.184 -50.938 1.00 63.97 356 GLU A CA 1
ATOM 2857 C C . GLU A 1 356 ? 40.859 24.217 -50.151 1.00 63.97 356 GLU A C 1
ATOM 2859 O O . GLU A 1 356 ? 40.665 25.034 -49.254 1.00 63.97 356 GLU A O 1
ATOM 2864 N N . VAL A 1 357 ? 40.000 23.216 -50.393 1.00 64.50 357 VAL A N 1
ATOM 2865 C CA . VAL A 1 357 ? 38.812 22.937 -49.559 1.00 64.50 357 VAL A CA 1
ATOM 2866 C C . VAL A 1 357 ? 39.018 21.727 -48.628 1.00 64.50 357 VAL A C 1
ATOM 2868 O O . VAL A 1 357 ? 38.391 21.681 -47.576 1.00 64.50 357 VAL A O 1
ATOM 2871 N N . PHE A 1 358 ? 39.922 20.778 -48.936 1.00 75.94 358 PHE A N 1
ATOM 2872 C CA . PHE A 1 358 ? 40.260 19.667 -48.025 1.00 75.94 358 PHE A CA 1
ATOM 2873 C C . PHE A 1 358 ? 41.685 19.125 -48.207 1.00 75.94 358 PHE A C 1
ATOM 2875 O O . PHE A 1 358 ? 42.005 18.582 -49.267 1.00 75.94 358 PHE A O 1
ATOM 2882 N N . THR A 1 359 ? 42.496 19.162 -47.146 1.00 84.69 359 THR A N 1
ATOM 2883 C CA . THR A 1 359 ? 43.821 18.518 -47.105 1.00 84.69 359 THR A CA 1
ATOM 2884 C C . THR A 1 359 ? 43.704 16.985 -47.078 1.00 84.69 359 THR A C 1
ATOM 2886 O O . THR A 1 359 ? 42.688 16.428 -46.649 1.00 84.69 359 THR A O 1
ATOM 2889 N N . SER A 1 360 ? 44.754 16.258 -47.483 1.00 84.81 360 SER A N 1
ATOM 2890 C CA . SER A 1 360 ? 44.779 14.780 -47.446 1.00 84.81 360 SER A CA 1
ATOM 2891 C C . SER A 1 360 ? 44.470 14.208 -46.055 1.00 84.81 360 SER A C 1
ATOM 2893 O O . SER A 1 360 ? 43.783 13.194 -45.929 1.00 84.81 360 SER A O 1
ATOM 2895 N N . GLN A 1 361 ? 44.923 14.889 -44.998 1.00 87.50 361 GLN A N 1
ATOM 2896 C CA . GLN A 1 361 ? 44.636 14.511 -43.614 1.00 87.50 361 GLN A CA 1
ATOM 2897 C C . GLN A 1 361 ? 43.155 14.704 -43.263 1.00 87.50 361 GLN A C 1
ATOM 2899 O O . GLN A 1 361 ? 42.562 13.858 -42.590 1.00 87.50 361 GLN A O 1
ATOM 2904 N N . GLN A 1 362 ? 42.530 15.779 -43.750 1.00 88.06 362 GLN A N 1
ATOM 2905 C CA . GLN A 1 362 ? 41.095 15.992 -43.576 1.00 88.06 362 GLN A CA 1
ATOM 2906 C C . GLN A 1 362 ? 40.281 14.916 -44.304 1.00 88.06 362 GLN A C 1
ATOM 2908 O O . GLN A 1 362 ? 39.376 14.351 -43.698 1.00 88.06 362 GLN A O 1
ATOM 2913 N N . ARG A 1 363 ? 40.636 14.541 -45.542 1.00 87.44 363 ARG A N 1
ATOM 2914 C CA . ARG A 1 363 ? 39.965 13.449 -46.283 1.00 87.44 363 ARG A CA 1
ATOM 2915 C C . ARG A 1 363 ? 40.010 12.121 -45.538 1.00 87.44 363 ARG A C 1
ATOM 2917 O O . ARG A 1 363 ? 38.982 11.464 -45.400 1.00 87.44 363 ARG A O 1
ATOM 2924 N N . LEU A 1 364 ? 41.183 11.756 -45.015 1.00 91.44 364 LEU A N 1
ATOM 2925 C CA . LEU A 1 364 ? 41.343 10.552 -44.197 1.00 91.44 364 LEU A CA 1
ATOM 2926 C C . LEU A 1 364 ? 40.473 10.619 -42.933 1.00 91.44 364 LEU A C 1
ATOM 2928 O O . LEU A 1 364 ? 39.827 9.637 -42.573 1.00 91.44 364 LEU A O 1
ATOM 2932 N N . THR A 1 365 ? 40.413 11.790 -42.295 1.00 91.62 365 THR A N 1
ATOM 2933 C CA . THR A 1 365 ? 39.602 12.013 -41.091 1.00 91.62 365 THR A CA 1
ATOM 2934 C C . THR A 1 365 ? 38.108 11.860 -41.387 1.00 91.62 365 THR A C 1
ATOM 2936 O O . THR A 1 365 ? 37.420 11.130 -40.676 1.00 91.62 365 THR A O 1
ATOM 2939 N N . TYR A 1 366 ? 37.601 12.471 -42.462 1.00 90.31 366 TYR A N 1
ATOM 2940 C CA . TYR A 1 366 ? 36.191 12.357 -42.854 1.00 90.31 366 TYR A CA 1
ATOM 2941 C C . TYR A 1 366 ? 35.815 10.950 -43.323 1.00 90.31 366 TYR A C 1
ATOM 2943 O O . TYR A 1 366 ? 34.750 10.458 -42.954 1.00 90.31 366 TYR A O 1
ATOM 2951 N N . ALA A 1 367 ? 36.688 10.270 -44.073 1.00 91.75 367 ALA A N 1
ATOM 2952 C CA . ALA A 1 367 ? 36.483 8.870 -44.440 1.00 91.75 367 ALA A CA 1
ATOM 2953 C C . ALA A 1 367 ? 36.423 7.972 -43.189 1.00 91.75 367 ALA A C 1
ATOM 2955 O O . ALA A 1 367 ? 35.529 7.133 -43.070 1.00 91.75 367 ALA A O 1
ATOM 2956 N N . GLY A 1 368 ? 37.312 8.201 -42.214 1.00 92.69 368 GLY A N 1
ATOM 2957 C CA . GLY A 1 368 ? 37.292 7.514 -40.922 1.00 92.69 368 GLY A CA 1
ATOM 2958 C C . GLY A 1 368 ? 36.015 7.780 -40.119 1.00 92.69 368 GLY A C 1
ATOM 2959 O O . GLY A 1 368 ? 35.408 6.841 -39.606 1.00 92.69 368 GLY A O 1
ATOM 2960 N N . MET A 1 369 ? 35.556 9.035 -40.059 1.00 93.25 369 MET A N 1
ATOM 2961 C CA . MET A 1 369 ? 34.296 9.405 -39.400 1.00 93.25 369 MET A CA 1
ATOM 2962 C C . MET A 1 369 ? 33.079 8.758 -40.072 1.00 93.25 369 MET A C 1
ATOM 2964 O O . MET A 1 369 ? 32.195 8.262 -39.372 1.00 93.25 369 MET A O 1
ATOM 2968 N N . ALA A 1 370 ? 33.031 8.720 -41.408 1.00 92.00 370 ALA A N 1
ATOM 2969 C CA . ALA A 1 370 ? 31.942 8.089 -42.154 1.00 92.00 370 ALA A CA 1
ATOM 2970 C C . ALA A 1 370 ? 31.878 6.575 -41.897 1.00 92.00 370 ALA A C 1
ATOM 2972 O O . ALA A 1 370 ? 30.805 6.041 -41.602 1.00 92.00 370 ALA A O 1
ATOM 2973 N N . LEU A 1 371 ? 33.032 5.900 -41.924 1.00 93.00 371 LEU A N 1
ATOM 2974 C CA . LEU A 1 371 ? 33.135 4.472 -41.624 1.00 93.00 371 LEU A CA 1
ATOM 2975 C C . LEU A 1 371 ? 32.737 4.177 -40.170 1.00 93.00 371 LEU A C 1
ATOM 2977 O O . LEU A 1 371 ? 31.923 3.286 -39.924 1.00 93.00 371 LEU A O 1
ATOM 2981 N N . GLY A 1 372 ? 33.249 4.960 -39.215 1.00 92.31 372 GLY A N 1
ATOM 2982 C CA . GLY A 1 372 ? 32.911 4.830 -37.796 1.00 92.31 372 GLY A CA 1
ATOM 2983 C C . GLY A 1 372 ? 31.420 5.044 -37.524 1.00 92.31 372 GLY A C 1
ATOM 2984 O O . GLY A 1 372 ? 30.800 4.255 -36.813 1.00 92.31 372 GLY A O 1
ATOM 2985 N N . THR A 1 373 ? 30.814 6.056 -38.149 1.00 94.31 373 THR A N 1
ATOM 2986 C CA . THR A 1 373 ? 29.377 6.340 -38.004 1.00 94.31 373 THR A CA 1
ATOM 2987 C C . THR A 1 373 ? 28.520 5.216 -38.587 1.00 94.31 373 THR A C 1
ATOM 2989 O O . THR A 1 373 ? 27.588 4.754 -37.928 1.00 94.31 373 THR A O 1
ATOM 2992 N N . GLY A 1 374 ? 28.853 4.721 -39.786 1.00 92.81 374 GLY A N 1
ATOM 2993 C CA . GLY A 1 374 ? 28.150 3.589 -40.399 1.00 92.81 374 GLY A CA 1
ATOM 2994 C C . GLY A 1 374 ? 28.233 2.313 -39.556 1.00 92.81 374 GLY A C 1
ATOM 2995 O O . GLY A 1 374 ? 27.227 1.624 -39.373 1.00 92.81 374 GLY A O 1
ATOM 2996 N N . PHE A 1 375 ? 29.401 2.033 -38.967 1.00 95.50 375 PHE A N 1
ATOM 2997 C CA . PHE A 1 375 ? 29.587 0.901 -38.056 1.00 95.50 375 PHE A CA 1
ATOM 2998 C C . PHE A 1 375 ? 28.746 1.032 -36.777 1.00 95.50 375 PHE A C 1
ATOM 3000 O O . PHE A 1 375 ? 28.063 0.082 -36.394 1.00 95.50 375 PHE A O 1
ATOM 3007 N N . LEU A 1 376 ? 28.738 2.207 -36.136 1.00 94.38 376 LEU A N 1
ATOM 3008 C CA . LEU A 1 376 ? 27.957 2.442 -34.915 1.00 94.38 376 LEU A CA 1
ATOM 3009 C C . LEU A 1 376 ? 26.446 2.322 -35.155 1.00 94.38 376 LEU A C 1
ATOM 3011 O O . LEU A 1 376 ? 25.749 1.695 -34.356 1.00 94.38 376 LEU A O 1
ATOM 3015 N N . LEU A 1 377 ? 25.936 2.869 -36.263 1.00 93.06 377 LEU A N 1
ATOM 3016 C CA . LEU A 1 377 ? 24.518 2.750 -36.629 1.00 93.06 377 LEU A CA 1
ATOM 3017 C C . LEU A 1 377 ? 24.121 1.304 -36.957 1.00 93.06 377 LEU A C 1
ATOM 3019 O O . LEU A 1 377 ? 23.034 0.856 -36.576 1.00 93.06 377 LEU A O 1
ATOM 3023 N N . SER A 1 378 ? 25.011 0.556 -37.616 1.00 95.19 378 SER A N 1
ATOM 3024 C CA . SER A 1 378 ? 24.833 -0.880 -37.847 1.00 95.19 378 SER A CA 1
ATOM 3025 C C . SER A 1 378 ? 24.743 -1.651 -36.528 1.00 95.19 378 SER A C 1
ATOM 3027 O O . SER A 1 378 ? 23.767 -2.368 -36.292 1.00 95.19 378 SER A O 1
ATOM 3029 N N . LEU A 1 379 ? 25.699 -1.427 -35.621 1.00 94.12 379 LEU A N 1
ATOM 3030 C CA . LEU A 1 379 ? 25.742 -2.077 -34.313 1.00 94.12 379 LEU A CA 1
ATOM 3031 C C . LEU A 1 379 ? 24.486 -1.772 -33.486 1.00 94.12 379 LEU A C 1
ATOM 3033 O O . LEU A 1 379 ? 23.872 -2.691 -32.945 1.00 94.12 379 LEU A O 1
ATOM 3037 N N . ALA A 1 380 ? 24.065 -0.506 -33.433 1.00 92.31 380 ALA A N 1
ATOM 3038 C CA . ALA A 1 380 ? 22.845 -0.103 -32.738 1.00 92.31 380 ALA A CA 1
ATOM 3039 C C . ALA A 1 380 ? 21.607 -0.823 -33.301 1.00 92.31 380 ALA A C 1
ATOM 3041 O O . ALA A 1 380 ? 20.789 -1.337 -32.537 1.00 92.31 380 ALA A O 1
ATOM 3042 N N . SER A 1 381 ? 21.497 -0.931 -34.628 1.00 92.50 381 SER A N 1
ATOM 3043 C CA . SER A 1 381 ? 20.373 -1.610 -35.288 1.00 92.50 381 SER A CA 1
ATOM 3044 C C . SER A 1 381 ? 20.334 -3.112 -34.977 1.00 92.50 381 SER A C 1
ATOM 3046 O O . SER A 1 381 ? 19.263 -3.662 -34.704 1.00 92.50 381 SER A O 1
ATOM 3048 N N . ILE A 1 382 ? 21.498 -3.770 -34.939 1.00 90.44 382 ILE A N 1
ATOM 3049 C CA . ILE A 1 382 ? 21.627 -5.189 -34.570 1.00 90.44 382 ILE A CA 1
ATOM 3050 C C . ILE A 1 382 ? 21.265 -5.406 -33.094 1.00 90.44 382 ILE A C 1
ATOM 3052 O O . ILE A 1 382 ? 20.500 -6.320 -32.783 1.00 90.44 382 ILE A O 1
ATOM 3056 N N . ILE A 1 383 ? 21.755 -4.553 -32.185 1.00 90.75 383 ILE A N 1
ATOM 3057 C CA . ILE A 1 383 ? 21.435 -4.632 -30.750 1.00 90.75 383 ILE A CA 1
ATOM 3058 C C . ILE A 1 383 ? 19.928 -4.477 -30.530 1.00 90.75 383 ILE A C 1
ATOM 3060 O O . ILE A 1 383 ? 19.325 -5.305 -29.849 1.00 90.75 383 ILE A O 1
ATOM 3064 N N . VAL A 1 384 ? 19.303 -3.467 -31.144 1.00 90.88 384 VAL A N 1
ATOM 3065 C CA . VAL A 1 384 ? 17.852 -3.249 -31.043 1.00 90.88 384 VAL A CA 1
ATOM 3066 C C . VAL A 1 384 ? 17.084 -4.457 -31.574 1.00 90.88 384 VAL A C 1
ATOM 3068 O O . VAL A 1 384 ? 16.161 -4.929 -30.911 1.00 90.88 384 VAL A O 1
ATOM 3071 N N . SER A 1 385 ? 17.485 -5.015 -32.721 1.00 90.81 385 SER A N 1
ATOM 3072 C CA . SER A 1 385 ? 16.866 -6.238 -33.238 1.00 90.81 385 SER A CA 1
ATOM 3073 C C . SER A 1 385 ? 16.970 -7.405 -32.251 1.00 90.81 385 SER A C 1
ATOM 3075 O O . SER A 1 385 ? 15.985 -8.113 -32.044 1.00 90.81 385 SER A O 1
ATOM 3077 N N . ASN A 1 386 ? 18.137 -7.616 -31.639 1.00 90.12 386 ASN A N 1
ATOM 3078 C CA . ASN A 1 386 ? 18.349 -8.718 -30.700 1.00 90.12 386 ASN A CA 1
ATOM 3079 C C . ASN A 1 386 ? 17.533 -8.542 -29.414 1.00 90.12 386 ASN A C 1
ATOM 3081 O O . ASN A 1 386 ? 16.935 -9.507 -28.944 1.00 90.12 386 ASN A O 1
ATOM 3085 N N . ILE A 1 387 ? 17.441 -7.318 -28.885 1.00 89.12 387 ILE A N 1
ATOM 3086 C CA . ILE A 1 387 ? 16.599 -7.006 -27.719 1.00 89.12 387 ILE A CA 1
ATOM 3087 C C . ILE A 1 387 ? 15.128 -7.304 -28.023 1.00 89.12 387 ILE A C 1
ATOM 3089 O O . ILE A 1 387 ? 14.436 -7.910 -27.207 1.00 89.12 387 ILE A O 1
ATOM 3093 N N . ILE A 1 388 ? 14.646 -6.916 -29.207 1.00 85.38 388 ILE A N 1
ATOM 3094 C CA . ILE A 1 388 ? 13.262 -7.180 -29.618 1.00 85.38 388 ILE A CA 1
ATOM 3095 C C . ILE A 1 388 ? 13.023 -8.681 -29.759 1.00 85.38 388 ILE A C 1
ATOM 3097 O O . ILE A 1 388 ? 12.029 -9.182 -29.241 1.00 85.38 388 ILE A O 1
ATOM 3101 N N . SER A 1 389 ? 13.943 -9.407 -30.397 1.00 85.56 389 SER A N 1
ATOM 3102 C CA . SER A 1 389 ? 13.844 -10.863 -30.528 1.00 85.56 389 SER A CA 1
ATOM 3103 C C . SER A 1 389 ? 13.799 -11.557 -29.163 1.00 85.56 389 SER A C 1
ATOM 3105 O O . SER A 1 389 ? 12.951 -12.420 -28.949 1.00 85.56 389 SER A O 1
ATOM 3107 N N . LEU A 1 390 ? 14.655 -11.142 -28.223 1.00 88.12 390 LEU A N 1
ATOM 3108 C CA . LEU A 1 390 ? 14.698 -11.698 -26.870 1.00 88.12 390 LEU A CA 1
ATOM 3109 C C . LEU A 1 390 ? 13.405 -11.408 -26.094 1.00 88.12 390 LEU A C 1
ATOM 3111 O O . LEU A 1 390 ? 12.848 -12.305 -25.467 1.00 88.12 390 LEU A O 1
ATOM 3115 N N . ASN A 1 391 ? 12.886 -10.179 -26.169 1.00 82.44 391 ASN A N 1
ATOM 3116 C CA . ASN A 1 391 ? 11.629 -9.817 -25.510 1.00 82.44 391 ASN A CA 1
ATOM 3117 C C . ASN A 1 391 ? 10.438 -10.618 -26.055 1.00 82.44 391 ASN A C 1
ATOM 3119 O O . ASN A 1 391 ? 9.598 -11.062 -25.273 1.00 82.44 391 ASN A O 1
ATOM 3123 N N . LEU A 1 392 ? 10.381 -10.851 -27.371 1.00 82.94 392 LEU A N 1
ATOM 3124 C CA . LEU A 1 392 ? 9.343 -11.692 -27.977 1.00 82.94 392 LEU A CA 1
ATOM 3125 C C . LEU A 1 392 ? 9.438 -13.145 -27.515 1.00 82.94 392 LEU A C 1
ATOM 3127 O O . LEU A 1 392 ? 8.413 -13.780 -27.272 1.00 82.94 392 LEU A O 1
ATOM 3131 N N . GLU A 1 393 ? 10.653 -13.675 -27.389 1.00 85.00 393 GLU A N 1
ATOM 3132 C CA . GLU A 1 393 ? 10.876 -15.030 -26.896 1.00 85.00 393 GLU A CA 1
ATOM 3133 C C . GLU A 1 393 ? 10.449 -15.170 -25.431 1.00 85.00 393 GLU A C 1
ATOM 3135 O O . GLU A 1 393 ? 9.733 -16.113 -25.088 1.00 85.00 393 GLU A O 1
ATOM 3140 N N . ILE A 1 394 ? 10.797 -14.195 -24.586 1.00 82.38 394 ILE A N 1
ATOM 3141 C CA . ILE A 1 394 ? 10.351 -14.143 -23.190 1.00 82.38 394 ILE A CA 1
ATOM 3142 C C . ILE A 1 394 ? 8.824 -14.095 -23.129 1.00 82.38 394 ILE A C 1
ATOM 3144 O O . ILE A 1 394 ? 8.222 -14.928 -22.456 1.00 82.38 394 ILE A O 1
ATOM 3148 N N . GLU A 1 395 ? 8.177 -13.186 -23.865 1.00 81.44 395 GLU A N 1
ATOM 3149 C CA . GLU A 1 395 ? 6.718 -13.045 -23.840 1.00 81.44 395 GLU A CA 1
ATOM 3150 C C . GLU A 1 395 ? 6.010 -14.313 -24.339 1.00 81.44 395 GLU A C 1
ATOM 3152 O O . GLU A 1 395 ? 5.030 -14.766 -23.732 1.00 81.44 395 GLU A O 1
ATOM 3157 N N . ARG A 1 396 ? 6.526 -14.929 -25.411 1.00 82.19 396 ARG A N 1
ATOM 3158 C CA . ARG A 1 396 ? 6.036 -16.213 -25.923 1.00 82.19 396 ARG A CA 1
ATOM 3159 C C . ARG A 1 396 ? 6.148 -17.293 -24.851 1.00 82.19 396 ARG A C 1
ATOM 3161 O O . ARG A 1 396 ? 5.154 -17.958 -24.559 1.00 82.19 396 ARG A O 1
ATOM 3168 N N . ASN A 1 397 ? 7.317 -17.438 -24.232 1.00 82.06 397 ASN A N 1
ATOM 3169 C CA . ASN A 1 397 ? 7.562 -18.448 -23.204 1.00 82.06 397 ASN A CA 1
ATOM 3170 C C . ASN A 1 397 ? 6.696 -18.214 -21.960 1.00 82.06 397 ASN A C 1
ATOM 3172 O O . ASN A 1 397 ? 6.132 -19.166 -21.418 1.00 82.06 397 ASN A O 1
ATOM 3176 N N . THR A 1 398 ? 6.508 -16.961 -21.538 1.00 80.44 398 THR A N 1
ATOM 3177 C CA . THR A 1 398 ? 5.615 -16.605 -20.427 1.00 80.44 398 THR A CA 1
ATOM 3178 C C . THR A 1 398 ? 4.163 -16.965 -20.736 1.00 80.44 398 THR A C 1
ATOM 3180 O O . THR A 1 398 ? 3.506 -17.584 -19.900 1.00 80.44 398 THR A O 1
ATOM 3183 N N . LYS A 1 399 ? 3.657 -16.647 -21.935 1.00 79.69 399 LYS A N 1
ATOM 3184 C CA . LYS A 1 399 ? 2.278 -16.979 -22.338 1.00 79.69 399 LYS A CA 1
ATOM 3185 C C . LYS A 1 399 ? 2.051 -18.485 -22.446 1.00 79.69 399 LYS A C 1
ATOM 3187 O O . LYS A 1 399 ? 1.049 -18.978 -21.935 1.00 79.69 399 LYS A O 1
ATOM 3192 N N . VAL A 1 400 ? 2.991 -19.219 -23.042 1.00 79.44 400 VAL A N 1
ATOM 3193 C CA . VAL A 1 400 ? 2.932 -20.689 -23.114 1.00 79.44 400 VAL A CA 1
ATOM 3194 C C . VAL A 1 400 ? 2.939 -21.294 -21.709 1.00 79.44 400 VAL A C 1
ATOM 3196 O O . VAL A 1 400 ? 2.106 -22.142 -21.401 1.00 79.44 400 VAL A O 1
ATOM 3199 N N . THR A 1 401 ? 3.811 -20.809 -20.824 1.00 80.00 401 THR A N 1
ATOM 3200 C CA . THR A 1 401 ? 3.882 -21.278 -19.432 1.00 80.00 401 THR A CA 1
ATOM 3201 C C . THR A 1 401 ? 2.586 -20.987 -18.675 1.00 80.00 401 THR A C 1
ATOM 3203 O O . THR A 1 401 ? 2.071 -21.864 -17.987 1.00 80.00 401 THR A O 1
ATOM 3206 N N . ALA A 1 402 ? 2.014 -19.790 -18.831 1.00 77.38 402 ALA A N 1
ATOM 3207 C CA . ALA A 1 402 ? 0.745 -19.425 -18.205 1.00 77.38 402 ALA A CA 1
ATOM 3208 C C . ALA A 1 402 ? -0.406 -20.333 -18.673 1.00 77.38 402 ALA A C 1
ATOM 3210 O O . ALA A 1 402 ? -1.172 -20.819 -17.842 1.00 77.38 402 ALA A O 1
ATOM 3211 N N . LEU A 1 403 ? -0.482 -20.626 -19.977 1.00 77.81 403 LEU A N 1
ATOM 3212 C CA . LEU A 1 403 ? -1.474 -21.546 -20.543 1.00 77.81 403 LEU A CA 1
ATOM 3213 C C . LEU A 1 403 ? -1.299 -22.979 -20.017 1.00 77.81 403 LEU A C 1
ATOM 3215 O O . LEU A 1 403 ? -2.287 -23.637 -19.682 1.00 77.81 403 LEU A O 1
ATOM 3219 N N . LEU A 1 404 ? -0.056 -23.456 -19.894 1.00 78.62 404 LEU A N 1
ATOM 3220 C CA . LEU A 1 404 ? 0.241 -24.770 -19.317 1.00 78.62 404 LEU A CA 1
ATOM 3221 C C . LEU A 1 404 ? -0.160 -24.846 -17.838 1.00 78.62 404 LEU A C 1
ATOM 3223 O O . LEU A 1 404 ? -0.818 -25.805 -17.439 1.00 78.62 404 LEU A O 1
ATOM 3227 N N . ILE A 1 405 ? 0.173 -23.829 -17.034 1.00 76.25 405 ILE A N 1
ATOM 3228 C CA . ILE A 1 405 ? -0.201 -23.764 -15.612 1.00 76.25 405 ILE A CA 1
ATOM 3229 C C . ILE A 1 405 ? -1.723 -23.729 -15.456 1.00 76.25 405 ILE A C 1
ATOM 3231 O O . ILE A 1 405 ? -2.268 -24.488 -14.658 1.00 76.25 405 ILE A O 1
ATOM 3235 N N . GLN A 1 406 ? -2.416 -22.896 -16.235 1.00 78.88 406 GLN A N 1
ATOM 3236 C CA . GLN A 1 406 ? -3.875 -22.798 -16.192 1.00 78.88 406 GLN A CA 1
ATOM 3237 C C . GLN A 1 406 ? -4.537 -24.158 -16.460 1.00 78.88 406 GLN A C 1
ATOM 3239 O O . GLN A 1 406 ? -5.462 -24.538 -15.744 1.00 78.88 406 GLN A O 1
ATOM 3244 N N . ARG A 1 407 ? -4.032 -24.919 -17.440 1.00 71.12 407 ARG A N 1
ATOM 3245 C CA . ARG A 1 407 ? -4.559 -26.254 -17.770 1.00 71.12 407 ARG A CA 1
ATOM 3246 C C . ARG A 1 407 ? -4.155 -27.346 -16.773 1.00 71.12 407 ARG A C 1
ATOM 3248 O O . ARG A 1 407 ? -4.889 -28.318 -16.616 1.00 71.12 407 ARG A O 1
ATOM 3255 N N . LEU A 1 408 ? -3.007 -27.219 -16.102 1.00 74.75 408 LEU A N 1
ATOM 3256 C CA . LEU A 1 408 ? -2.631 -28.124 -15.008 1.00 74.75 408 LEU A CA 1
ATOM 3257 C C . LEU A 1 408 ? -3.544 -27.934 -13.795 1.00 74.75 408 LEU A C 1
ATOM 3259 O O . LEU A 1 408 ? -3.965 -28.918 -13.192 1.00 74.75 408 LEU A O 1
ATOM 3263 N N . LEU A 1 409 ? -3.882 -26.684 -13.474 1.00 72.81 409 LEU A N 1
ATOM 3264 C CA . LEU A 1 409 ? -4.800 -26.365 -12.383 1.00 72.81 409 LEU A CA 1
ATOM 3265 C C . LEU A 1 409 ? -6.224 -26.854 -12.680 1.00 72.81 409 LEU A C 1
ATOM 3267 O O . LEU A 1 409 ? -6.850 -27.429 -11.799 1.00 72.81 409 LEU A O 1
ATOM 3271 N N . SER A 1 410 ? -6.698 -26.738 -13.925 1.00 74.06 410 SER A N 1
ATOM 3272 C CA . SER A 1 410 ? -8.038 -27.208 -14.310 1.00 74.06 410 SER A CA 1
ATOM 3273 C C . SER A 1 410 ? -8.204 -28.734 -14.340 1.00 74.06 410 SER A C 1
ATOM 3275 O O . SER A 1 410 ? -9.291 -29.206 -14.638 1.00 74.06 410 SER A O 1
ATOM 3277 N N . LYS A 1 411 ? -7.136 -29.516 -14.129 1.00 66.25 411 LYS A N 1
ATOM 3278 C CA . LYS A 1 411 ? -7.198 -30.985 -14.006 1.00 66.25 411 LYS A CA 1
ATOM 3279 C C . LYS A 1 411 ? -7.280 -31.475 -12.558 1.00 66.25 411 LYS A C 1
ATOM 3281 O O . LYS A 1 411 ? -7.461 -32.671 -12.352 1.00 66.25 411 LYS A O 1
ATOM 3286 N N . GLN A 1 412 ? -7.021 -30.603 -11.583 1.00 64.00 412 GLN A N 1
ATOM 3287 C CA . GLN A 1 412 ? -7.054 -30.958 -10.159 1.00 64.00 412 GLN A CA 1
ATOM 3288 C C . GLN A 1 412 ? -8.427 -30.723 -9.515 1.00 64.00 412 GLN A C 1
ATOM 3290 O O . GLN A 1 412 ? -8.641 -31.178 -8.393 1.00 64.00 412 GLN A O 1
ATOM 3295 N N . GLU A 1 413 ? -9.318 -30.028 -10.219 1.00 49.44 413 GLU A N 1
ATOM 3296 C CA . GLU A 1 413 ? -10.752 -29.905 -9.930 1.00 49.44 413 GLU A CA 1
ATOM 3297 C C . GLU A 1 413 ? -11.520 -30.948 -10.745 1.00 49.44 413 GLU A C 1
ATOM 3299 O O . GLU A 1 413 ? -12.484 -31.519 -10.185 1.00 49.44 413 GLU A O 1
#

Foldseek 3Di:
DPDQQACVVLVVQEDAFDFDDFDPPQFFADADEAQAWADDDQAIWSPDLLGRTAGLQFFAAWEWAAAPVCNPWIWIWTDGALDSYTHIDILVRYPLCRQPVPDDDRDLVSVLSSVSSSSVSHNHYYYYPQVVVCSVPVDHYYDHDVVVVSSRVSRGCSVPNQWHWDADPPPRDIDIDRNVPADQQFDWDADPPPRDIDGHHRDPRDPHSDSDDPQDWQQAPPPRDTHGPPDQADPPPRHGRDDCPPDPPDPDDPDDDDDDDDDDDDDDDDDDDDDDDDDDDPPPDDPVPPPPCPPDDDPVVVVVVLVVVLVVVCVVCVVLVVVLVVLLVVLVVLQVQLQVVLCCLQPVPDQDDPPDPDDNVRSNVVSVVSNVRSNVSSVVSNVVSVVSVVVVVVVSVVVSVVVVVVVVVVVVD